Protein AF-A0AAN0JST7-F1 (afdb_monomer)

Nearest PDB structures (foldseek):
  2r55-assembly2_B  TM=8.769E-01  e=5.901E-13  Homo sapiens
  2mou-assembly1_A  TM=8.584E-01  e=7.474E-12  Homo sapiens
  1jss-assembly2_B  TM=8.606E-01  e=1.774E-11  Mus musculus
  5i9j-assembly1_A  TM=7.335E-01  e=2.247E-10  Homo sapiens
  1em2-assembly1_A  TM=7.127E-01  e=5.333E-10  Homo sapiens

Solvent-accessible surface area (backbone atoms only — not comparable to full-atom values): 26376 Å² total; per-residue (Å²): 132,82,76,78,80,71,78,92,73,57,77,64,60,56,52,52,52,53,60,62,63,77,58,85,39,63,93,77,49,31,40,84,74,53,72,60,98,48,36,35,36,33,38,26,80,41,97,92,42,96,55,49,38,29,39,32,46,37,54,38,84,78,38,29,44,67,58,51,50,45,46,67,71,37,62,83,53,24,63,76,51,52,75,76,43,81,40,78,42,80,78,40,81,57,99,74,37,33,34,36,38,39,30,36,76,50,64,93,96,48,66,29,34,30,38,42,29,36,36,32,71,52,73,40,77,92,76,57,33,36,37,37,44,45,41,54,50,88,50,88,94,64,63,90,51,92,77,44,34,68,28,45,52,77,44,35,34,37,42,34,23,50,30,93,93,38,68,50,13,20,34,32,44,38,38,46,21,61,43,61,54,83,93,68,61,82,86,53,64,48,56,78,66,67,42,47,71,55,54,49,50,52,38,52,53,49,41,36,70,73,44,53,49,52,56,50,49,53,54,50,56,70,54,67,82,68,80,85,82,90,86,91,81,87,86,89,84,87,76,96,79,71,92,75,90,83,92,78,80,96,66,64,97,70,53,73,66,56,57,51,49,47,54,50,63,65,71,53,46,60,94,73,52,32,43,77,78,49,75,58,99,43,37,40,34,31,34,22,86,42,95,84,16,100,73,11,42,31,37,36,43,38,52,40,84,76,39,40,42,71,56,58,51,45,45,65,70,37,61,72,59,27,58,70,49,44,67,84,46,84,40,73,42,78,77,46,79,58,100,66,41,29,34,36,37,36,37,44,84,52,63,92,97,47,65,29,36,33,41,38,30,35,36,38,70,53,62,52,98,85,62,37,32,38,37,42,41,38,53,49,85,51,89,95,64,64,87,50,93,77,44,39,68,30,42,44,75,41,33,33,35,41,38,31,58,31,93,90,40,72,48,13,19,32,33,40,38,38,46,23,47,30,62,58,83,90,70,57,69,68,60,54,48,38,62,72,73,37,45,66,53,52,52,51,54,30,52,52,52,44,42,50,69,67,50,60,61,62,82,75,115

Radius of gyration: 26.44 Å; Cα contacts (8 Å, |Δi|>4): 800; chains: 1; bounding box: 77×52×70 Å

Structure (mmCIF, N/CA/C/O backbone):
data_AF-A0AAN0JST7-F1
#
_entry.id   AF-A0AAN0JST7-F1
#
loop_
_atom_site.group_PDB
_atom_site.id
_atom_site.type_symbol
_atom_site.label_atom_id
_atom_site.label_alt_id
_atom_site.label_comp_id
_atom_site.label_asym_id
_atom_site.label_entity_id
_atom_site.label_seq_id
_atom_site.pdbx_PDB_ins_code
_atom_site.Cartn_x
_atom_site.Cartn_y
_atom_site.Cartn_z
_atom_site.occupancy
_atom_site.B_iso_or_equiv
_atom_site.auth_seq_id
_atom_site.auth_comp_id
_atom_site.auth_asym_id
_atom_site.auth_atom_id
_atom_site.pdbx_PDB_model_num
ATOM 1 N N . MET A 1 1 ? 9.063 -29.294 -13.689 1.00 32.88 1 MET A N 1
ATOM 2 C CA . MET A 1 1 ? 9.356 -28.803 -12.330 1.00 32.88 1 MET A CA 1
ATOM 3 C C . MET A 1 1 ? 9.876 -27.394 -12.505 1.00 32.88 1 MET A C 1
ATOM 5 O O . MET A 1 1 ? 10.870 -27.249 -13.197 1.00 32.88 1 MET A O 1
ATOM 9 N N . ALA A 1 2 ? 9.148 -26.377 -12.047 1.00 36.41 2 ALA A N 1
ATOM 10 C CA . ALA A 1 2 ? 9.644 -25.006 -12.110 1.00 36.41 2 ALA A CA 1
ATOM 11 C C . ALA A 1 2 ? 10.674 -24.848 -10.986 1.00 36.41 2 ALA A C 1
ATOM 13 O O . ALA A 1 2 ? 10.318 -25.027 -9.820 1.00 36.41 2 ALA A O 1
ATOM 14 N N . GLU A 1 3 ? 11.938 -24.614 -11.339 1.00 38.84 3 GLU A N 1
ATOM 15 C CA . GLU A 1 3 ? 12.958 -24.166 -10.390 1.00 38.84 3 GLU A CA 1
ATOM 16 C C . GLU A 1 3 ? 12.407 -22.956 -9.632 1.00 38.84 3 GLU A C 1
ATOM 18 O O . GLU A 1 3 ? 11.938 -21.989 -10.235 1.00 38.84 3 GLU A O 1
ATOM 23 N N . GLN A 1 4 ? 12.411 -23.019 -8.300 1.00 42.94 4 GLN A N 1
ATOM 24 C CA . GLN A 1 4 ? 12.268 -21.809 -7.502 1.00 42.94 4 GLN A CA 1
ATOM 25 C C . GLN A 1 4 ? 13.470 -20.934 -7.851 1.00 42.94 4 GLN A C 1
ATOM 27 O O . GLN A 1 4 ? 14.596 -21.316 -7.547 1.00 42.94 4 GLN A O 1
ATOM 32 N N . ALA A 1 5 ? 13.242 -19.808 -8.529 1.00 54.94 5 ALA A N 1
ATOM 33 C CA . ALA A 1 5 ? 14.301 -18.850 -8.804 1.00 54.94 5 ALA A CA 1
ATOM 34 C C . ALA A 1 5 ? 14.952 -18.448 -7.471 1.00 54.94 5 ALA A C 1
ATOM 36 O O . ALA A 1 5 ? 14.280 -17.896 -6.592 1.00 54.94 5 ALA A O 1
ATOM 37 N N . GLU A 1 6 ? 16.235 -18.783 -7.308 1.00 77.50 6 GLU A N 1
ATOM 38 C CA . GLU A 1 6 ? 17.039 -18.351 -6.167 1.00 77.50 6 GLU A CA 1
ATOM 39 C C . GLU A 1 6 ? 16.972 -16.824 -6.034 1.00 77.50 6 GLU A C 1
ATOM 41 O O . GLU A 1 6 ? 16.835 -16.098 -7.023 1.00 77.50 6 GLU A O 1
ATOM 46 N N . ASN A 1 7 ? 17.040 -16.325 -4.797 1.00 83.44 7 ASN A N 1
ATOM 47 C CA . ASN A 1 7 ? 17.059 -14.889 -4.540 1.00 83.44 7 ASN A CA 1
ATOM 48 C C . ASN A 1 7 ? 18.209 -14.245 -5.346 1.00 83.44 7 ASN A C 1
ATOM 50 O O . ASN A 1 7 ? 19.366 -14.615 -5.139 1.00 83.44 7 ASN A O 1
ATOM 54 N N . PRO A 1 8 ? 17.931 -13.278 -6.241 1.00 90.06 8 PRO A N 1
ATOM 55 C CA . PRO A 1 8 ? 18.941 -12.729 -7.144 1.00 90.06 8 PRO A CA 1
ATOM 56 C C . PRO A 1 8 ? 19.946 -11.808 -6.435 1.00 90.06 8 PRO A C 1
ATOM 58 O O . PRO A 1 8 ? 20.898 -11.331 -7.063 1.00 90.06 8 PRO A O 1
ATOM 61 N N . PHE A 1 9 ? 19.741 -11.530 -5.144 1.00 92.75 9 PHE A N 1
ATOM 62 C CA . PHE A 1 9 ? 20.586 -10.657 -4.341 1.00 92.75 9 PHE A CA 1
ATOM 63 C C . PHE A 1 9 ? 21.462 -11.429 -3.361 1.00 92.75 9 PHE A C 1
ATOM 65 O O . PHE A 1 9 ? 21.008 -12.346 -2.679 1.00 92.75 9 PHE A O 1
ATOM 72 N N . SER A 1 10 ? 22.695 -10.958 -3.198 1.00 91.69 10 SER A N 1
ATOM 73 C CA . SER A 1 10 ? 23.618 -11.401 -2.156 1.00 91.69 10 SER A CA 1
ATOM 74 C C . SER A 1 10 ? 24.150 -10.204 -1.355 1.00 91.69 10 SER A C 1
ATOM 76 O O . SER A 1 10 ? 24.052 -9.060 -1.808 1.00 91.69 10 SER A O 1
ATOM 78 N N . PRO A 1 11 ? 24.733 -10.422 -0.161 1.00 88.50 11 PRO A N 1
ATOM 79 C CA . PRO A 1 11 ? 25.362 -9.345 0.610 1.00 88.50 11 PRO A CA 1
ATOM 80 C C . PRO A 1 11 ? 26.427 -8.553 -0.173 1.00 88.50 11 PRO A C 1
ATOM 82 O O . PRO A 1 11 ? 26.561 -7.345 0.025 1.00 88.50 11 PRO A O 1
ATOM 85 N N . ALA A 1 12 ? 27.111 -9.200 -1.124 1.00 91.88 12 ALA A N 1
ATOM 86 C CA . ALA A 1 12 ? 28.136 -8.577 -1.961 1.00 91.88 12 ALA A CA 1
ATOM 87 C C . ALA A 1 12 ? 27.593 -7.439 -2.848 1.00 91.88 12 ALA A C 1
ATOM 89 O O . ALA A 1 12 ? 28.348 -6.553 -3.251 1.00 91.88 12 ALA A O 1
ATOM 90 N N . ASP A 1 13 ? 26.288 -7.425 -3.143 1.00 93.06 13 ASP A N 1
ATOM 91 C CA . ASP A 1 13 ? 25.676 -6.361 -3.942 1.00 93.06 13 ASP A CA 1
ATOM 92 C C . ASP A 1 13 ? 25.724 -5.007 -3.211 1.00 93.06 13 ASP A C 1
ATOM 94 O O . ASP A 1 13 ? 26.039 -3.980 -3.818 1.00 93.06 13 ASP A O 1
ATOM 98 N N . LEU A 1 14 ? 25.469 -4.999 -1.896 1.00 94.06 14 LEU A N 1
ATOM 99 C CA . LEU A 1 14 ? 25.582 -3.788 -1.078 1.00 94.06 14 LEU A CA 1
ATOM 100 C C . LEU A 1 14 ? 27.046 -3.375 -0.906 1.00 94.06 14 LEU A C 1
ATOM 102 O O . LEU A 1 14 ? 27.369 -2.193 -1.012 1.00 94.06 14 LEU A O 1
ATOM 106 N N . GLU A 1 15 ? 27.938 -4.340 -0.671 1.00 94.75 15 GLU A N 1
ATOM 107 C CA . GLU A 1 15 ? 29.378 -4.084 -0.541 1.00 94.75 15 GLU A CA 1
ATOM 108 C C . GLU A 1 15 ? 29.951 -3.423 -1.797 1.00 94.75 15 GLU A C 1
ATOM 110 O O . GLU A 1 15 ? 30.761 -2.501 -1.694 1.00 94.75 15 GLU A O 1
ATOM 115 N N . LYS A 1 16 ? 29.481 -3.826 -2.986 1.00 92.69 16 LYS A N 1
ATOM 116 C CA . LYS A 1 16 ? 29.857 -3.188 -4.250 1.00 92.69 16 LYS A CA 1
ATOM 117 C C . LYS A 1 16 ? 29.464 -1.709 -4.275 1.00 92.69 16 LYS A C 1
ATOM 119 O O . LYS A 1 16 ? 30.295 -0.881 -4.638 1.00 92.69 16 LYS A O 1
ATOM 124 N N . LEU A 1 17 ? 28.242 -1.361 -3.863 1.00 94.69 17 LEU A N 1
ATOM 125 C CA . LEU A 1 17 ? 27.809 0.042 -3.801 1.00 94.69 17 LEU A CA 1
ATOM 126 C C . LEU A 1 17 ? 28.594 0.839 -2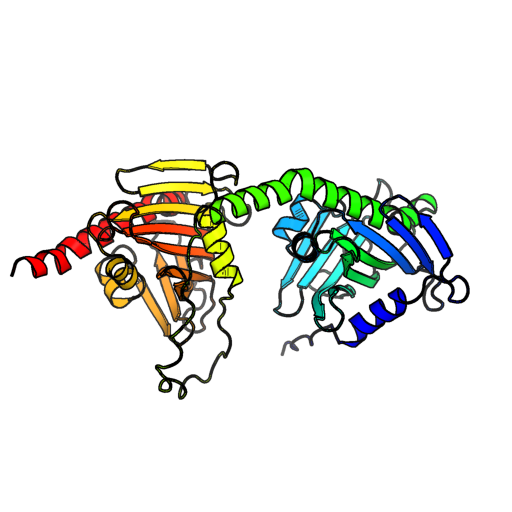.753 1.00 94.69 17 LEU A C 1
ATOM 128 O O . LEU A 1 17 ? 29.018 1.954 -3.039 1.00 94.69 17 LEU A O 1
ATOM 132 N N . LEU A 1 18 ? 28.840 0.266 -1.572 1.00 95.56 18 LEU A N 1
ATOM 133 C CA . LEU A 1 18 ? 29.620 0.913 -0.511 1.00 95.56 18 LEU A CA 1
ATOM 134 C C . LEU A 1 18 ? 31.068 1.178 -0.938 1.00 95.56 18 LEU A C 1
ATOM 136 O O . LEU A 1 18 ? 31.611 2.243 -0.654 1.00 95.56 18 LEU A O 1
ATOM 140 N N . LYS A 1 19 ? 31.680 0.238 -1.663 1.00 93.50 19 LYS A N 1
ATOM 141 C CA . 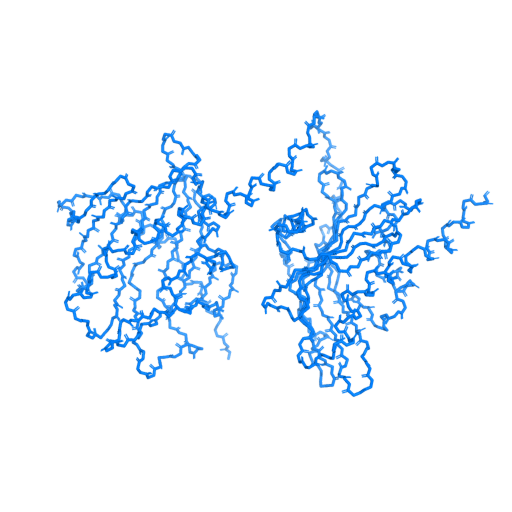LYS A 1 19 ? 33.015 0.417 -2.242 1.00 93.50 19 LYS A CA 1
ATOM 142 C C . LYS A 1 19 ? 33.036 1.542 -3.272 1.00 93.50 19 LYS A C 1
ATOM 144 O O . LYS A 1 19 ? 33.967 2.339 -3.298 1.00 93.50 19 LYS A O 1
ATOM 149 N N . GLU A 1 20 ? 32.022 1.614 -4.130 1.00 93.25 20 GLU A N 1
ATOM 150 C CA . GLU A 1 20 ? 31.923 2.706 -5.098 1.00 93.25 20 GLU A CA 1
ATOM 151 C C . GLU A 1 20 ? 31.615 4.048 -4.425 1.00 93.25 20 GLU A C 1
ATOM 153 O O . GLU A 1 20 ? 32.011 5.094 -4.931 1.00 93.25 20 GLU A O 1
ATOM 158 N N . GLU A 1 21 ? 30.942 4.049 -3.275 1.00 94.50 21 GLU A N 1
ATOM 159 C CA . GLU A 1 21 ? 30.663 5.248 -2.488 1.00 94.50 21 GLU A CA 1
ATOM 160 C C . GLU A 1 21 ? 31.918 5.862 -1.857 1.00 94.50 21 GLU A C 1
ATOM 162 O O . GLU A 1 21 ? 32.043 7.086 -1.831 1.00 94.50 21 GLU A O 1
ATOM 167 N N . SER A 1 22 ? 32.842 5.028 -1.365 1.00 90.94 22 SER A N 1
ATOM 168 C CA . SER A 1 22 ? 33.926 5.436 -0.458 1.00 90.94 22 SER A CA 1
ATOM 169 C C . SER A 1 22 ? 35.000 6.341 -1.069 1.00 90.94 22 SER A C 1
ATOM 171 O O . SER A 1 22 ? 35.893 6.782 -0.353 1.00 90.94 22 SER A O 1
ATOM 173 N N . SER A 1 23 ? 34.945 6.621 -2.371 1.00 83.94 23 SER A N 1
ATOM 174 C CA . SER A 1 23 ? 35.973 7.389 -3.072 1.00 83.94 23 SER A CA 1
ATOM 175 C C . SER A 1 23 ? 35.407 8.329 -4.115 1.00 83.94 23 SER A C 1
ATOM 177 O O . SER A 1 23 ? 34.666 7.899 -4.986 1.00 83.94 23 SER A O 1
ATOM 179 N N . ASN A 1 24 ? 35.818 9.594 -4.091 1.00 80.56 24 ASN A N 1
ATOM 180 C CA . ASN A 1 24 ? 35.472 10.595 -5.104 1.00 80.56 24 ASN A CA 1
ATOM 181 C C . ASN A 1 24 ? 36.738 11.264 -5.655 1.00 80.56 24 ASN A C 1
ATOM 183 O O . ASN A 1 24 ? 36.782 12.484 -5.792 1.00 80.56 24 ASN A O 1
ATOM 187 N N . SER A 1 25 ? 37.805 10.491 -5.874 1.00 85.50 25 SER A N 1
ATOM 188 C CA . SER A 1 25 ? 39.097 11.040 -6.295 1.00 85.50 25 SER A CA 1
ATOM 189 C C . SER A 1 25 ? 39.390 10.770 -7.770 1.00 85.50 25 SER A C 1
ATOM 191 O O . SER A 1 25 ? 39.125 9.684 -8.291 1.00 85.50 25 SER A O 1
ATOM 193 N N . GLU A 1 26 ? 40.012 11.747 -8.435 1.00 83.19 26 GLU A N 1
ATOM 194 C CA . GLU A 1 26 ? 40.524 11.563 -9.799 1.00 83.19 26 GLU A CA 1
ATOM 195 C C . GLU A 1 26 ? 41.598 10.469 -9.860 1.00 83.19 26 GLU A C 1
ATOM 197 O O . GLU A 1 26 ? 41.690 9.750 -10.851 1.00 83.19 26 GLU A O 1
ATOM 202 N N . ALA A 1 27 ? 42.360 10.288 -8.774 1.00 83.38 27 ALA A N 1
ATOM 203 C CA . ALA A 1 27 ? 43.344 9.215 -8.639 1.00 83.38 27 ALA A CA 1
ATOM 204 C C . ALA A 1 27 ? 42.714 7.813 -8.731 1.00 83.38 27 ALA A C 1
ATOM 206 O O . ALA A 1 27 ? 43.376 6.869 -9.155 1.00 83.38 27 ALA A O 1
ATOM 207 N N . GLU A 1 28 ? 41.432 7.681 -8.383 1.00 85.88 28 GLU A N 1
ATOM 208 C CA . GLU A 1 28 ? 40.656 6.443 -8.494 1.00 85.88 28 GLU A CA 1
ATOM 209 C C . GLU A 1 28 ? 39.698 6.447 -9.703 1.00 85.88 28 GLU A C 1
ATOM 211 O O . GLU A 1 28 ? 38.785 5.624 -9.795 1.00 85.88 28 GLU A O 1
ATOM 216 N N . GLY A 1 29 ? 39.916 7.363 -10.654 1.00 90.06 29 GLY A N 1
ATOM 217 C CA . GLY A 1 29 ? 39.204 7.435 -11.933 1.00 90.06 29 GLY A CA 1
ATOM 218 C C . GLY A 1 29 ? 37.864 8.173 -11.892 1.00 90.06 29 GLY A C 1
ATOM 219 O O . GLY A 1 29 ? 37.159 8.211 -12.902 1.00 90.06 29 GLY A O 1
ATOM 220 N N . TRP A 1 30 ? 37.484 8.762 -10.754 1.00 94.19 30 TRP A N 1
ATOM 221 C CA . TRP A 1 30 ? 36.273 9.574 -10.664 1.00 94.19 30 TRP A CA 1
ATOM 222 C C . TRP A 1 30 ? 36.519 10.978 -11.207 1.00 94.19 30 TRP A C 1
ATOM 224 O O . TRP A 1 30 ? 37.339 11.729 -10.693 1.00 94.19 30 TRP A O 1
ATOM 234 N N . HIS A 1 31 ? 35.739 11.362 -12.208 1.00 92.75 31 HIS A N 1
ATOM 235 C CA . HIS A 1 31 ? 35.761 12.691 -12.799 1.00 92.75 31 HIS A CA 1
ATOM 236 C C . HIS A 1 31 ? 34.526 13.481 -12.386 1.00 92.75 31 HIS A C 1
ATOM 238 O O . HIS A 1 31 ? 33.391 13.012 -12.519 1.00 92.75 31 HIS A O 1
ATOM 244 N N . PHE A 1 32 ? 34.746 14.706 -11.923 1.00 91.69 32 PHE A N 1
ATOM 245 C CA . PHE A 1 32 ? 33.678 15.629 -11.569 1.00 91.69 32 PHE A CA 1
ATOM 246 C C . PHE A 1 32 ? 32.819 15.989 -12.794 1.00 91.69 32 PHE A C 1
ATOM 248 O O . PHE A 1 32 ? 33.327 16.144 -13.908 1.00 91.69 32 PHE A O 1
ATOM 255 N N . VAL A 1 33 ? 31.504 16.122 -12.598 1.00 89.75 33 VAL A N 1
ATOM 256 C CA . VAL A 1 33 ? 30.556 16.520 -13.653 1.00 89.75 33 VAL A CA 1
ATOM 257 C C . VAL A 1 33 ? 29.908 17.861 -13.338 1.00 89.75 33 VAL A C 1
ATOM 259 O O . VAL A 1 33 ? 30.028 18.793 -14.129 1.00 89.75 33 VAL A O 1
ATOM 262 N N . LYS A 1 34 ? 29.194 17.958 -12.212 1.00 89.69 34 LYS A N 1
ATOM 263 C CA . LYS A 1 34 ? 28.550 19.198 -11.759 1.00 89.69 34 LYS A CA 1
ATOM 264 C C . LYS A 1 34 ? 28.249 19.149 -10.265 1.00 89.69 34 LYS A C 1
ATOM 266 O O . LYS A 1 34 ? 28.057 18.071 -9.706 1.00 89.69 34 LYS A O 1
ATOM 271 N N . ARG A 1 35 ? 28.125 20.326 -9.652 1.00 92.06 35 ARG A N 1
ATOM 272 C CA . ARG A 1 35 ? 27.625 20.516 -8.288 1.00 92.06 35 ARG A CA 1
ATOM 273 C C . ARG A 1 35 ? 26.580 21.630 -8.285 1.00 92.06 35 ARG A C 1
ATOM 275 O O . ARG A 1 35 ? 26.769 22.647 -8.947 1.00 92.06 35 ARG A O 1
ATOM 282 N N . THR A 1 36 ? 25.495 21.423 -7.556 1.00 90.94 36 THR A N 1
ATOM 283 C CA . THR A 1 36 ? 24.525 22.449 -7.158 1.00 90.94 36 THR A CA 1
ATOM 284 C C . THR A 1 36 ? 24.447 22.481 -5.630 1.00 90.94 36 THR A C 1
ATOM 286 O O . THR A 1 36 ? 25.202 21.782 -4.958 1.00 90.94 36 THR A O 1
ATOM 289 N N . GLU A 1 37 ? 23.542 23.283 -5.074 1.00 90.00 37 GLU A N 1
ATOM 290 C CA . GLU A 1 37 ? 23.276 23.322 -3.632 1.00 90.00 37 GLU A CA 1
ATOM 291 C C . GLU A 1 37 ? 22.948 21.935 -3.046 1.00 90.00 37 GLU A C 1
ATOM 293 O O . GLU A 1 37 ? 23.502 21.555 -2.019 1.00 90.00 37 GLU A O 1
ATOM 298 N N . PHE A 1 38 ? 22.106 21.151 -3.730 1.00 92.88 38 PHE A N 1
ATOM 299 C CA . PHE A 1 38 ? 21.598 19.875 -3.211 1.00 92.88 38 PHE A CA 1
ATOM 300 C C . PHE A 1 38 ? 22.197 18.641 -3.875 1.00 92.88 38 PHE A C 1
ATOM 302 O O . PHE A 1 38 ? 21.874 17.526 -3.474 1.00 92.88 38 PHE A O 1
ATOM 309 N N . LEU A 1 39 ? 23.032 18.796 -4.904 1.00 93.31 39 LEU A N 1
ATOM 310 C CA . LEU A 1 39 ? 23.535 17.646 -5.646 1.00 93.31 39 LEU A CA 1
ATOM 311 C C . LEU A 1 39 ? 24.984 17.801 -6.089 1.00 93.31 39 LEU A C 1
ATOM 313 O O . LEU A 1 39 ? 25.444 18.879 -6.450 1.00 93.31 39 LEU A O 1
ATOM 317 N N . GLU A 1 40 ? 25.680 16.682 -6.170 1.00 94.12 40 GLU A N 1
ATOM 318 C CA . GLU A 1 40 ? 27.015 16.584 -6.734 1.00 94.12 40 GLU A CA 1
ATOM 319 C C . GLU A 1 40 ? 27.112 15.314 -7.565 1.00 94.12 40 GLU A C 1
ATOM 321 O O . GLU A 1 40 ? 26.740 14.252 -7.081 1.00 94.12 40 GLU A O 1
ATOM 326 N N . ILE A 1 41 ? 27.593 15.411 -8.806 1.00 92.50 41 ILE A N 1
ATOM 327 C CA . ILE A 1 41 ? 27.667 14.284 -9.740 1.00 92.50 41 ILE A CA 1
ATOM 328 C C . ILE A 1 41 ? 29.110 14.042 -10.166 1.00 92.50 41 ILE A C 1
ATOM 330 O O . ILE A 1 41 ? 29.822 14.964 -10.572 1.00 92.50 41 ILE A O 1
ATOM 334 N N . TRP A 1 42 ? 29.478 12.768 -10.156 1.00 93.31 42 TRP A N 1
ATOM 335 C CA . TRP A 1 42 ? 30.738 12.215 -10.615 1.00 93.31 42 TRP A CA 1
ATOM 336 C C . TRP A 1 42 ? 30.478 11.122 -11.651 1.00 93.31 42 TRP A C 1
ATOM 338 O O . TRP A 1 42 ? 29.431 10.470 -11.651 1.00 93.31 42 TRP A O 1
ATOM 348 N N . LYS A 1 43 ? 31.451 10.903 -12.532 1.00 92.19 43 LYS A N 1
ATOM 349 C CA . LYS A 1 43 ? 31.443 9.811 -13.508 1.00 92.19 43 LYS A CA 1
ATOM 350 C C . LYS A 1 43 ? 32.768 9.064 -13.476 1.00 92.19 43 LYS A C 1
ATOM 352 O O . LYS A 1 43 ? 33.809 9.698 -13.336 1.00 92.19 43 LYS A O 1
ATOM 357 N N . LYS A 1 44 ? 32.735 7.751 -13.661 1.00 92.12 44 LYS A N 1
ATOM 358 C CA . LYS A 1 44 ? 33.924 6.902 -13.765 1.00 92.12 44 LYS A CA 1
ATOM 359 C C . LYS A 1 44 ? 33.858 6.078 -15.044 1.00 92.12 44 LYS A C 1
ATOM 361 O O . LYS A 1 44 ? 32.795 5.562 -15.394 1.00 92.12 44 LYS A O 1
ATOM 366 N N . ASP A 1 45 ? 34.977 5.991 -15.752 1.00 89.88 45 ASP A N 1
ATOM 367 C CA . ASP A 1 45 ? 35.131 5.047 -16.857 1.00 89.88 45 ASP A CA 1
ATOM 368 C C . ASP A 1 45 ? 35.234 3.618 -16.313 1.00 89.88 45 ASP A C 1
ATOM 370 O O . ASP A 1 45 ? 35.911 3.368 -15.317 1.00 89.88 45 ASP A O 1
ATOM 374 N N . ASP A 1 46 ? 34.546 2.681 -16.958 1.00 85.75 46 ASP A N 1
ATOM 375 C CA . ASP A 1 46 ? 34.570 1.271 -16.582 1.00 85.75 46 ASP A CA 1
ATOM 376 C C . ASP A 1 46 ? 35.319 0.477 -17.663 1.00 85.75 46 ASP A C 1
ATOM 378 O O . ASP A 1 46 ? 34.867 0.423 -18.805 1.00 85.75 46 ASP A O 1
ATOM 382 N N . PRO A 1 47 ? 36.464 -0.157 -17.357 1.00 85.00 47 PRO A N 1
ATOM 383 C CA . PRO A 1 47 ? 37.194 -0.952 -18.343 1.00 85.00 47 PRO A CA 1
ATOM 384 C C . PRO A 1 47 ? 36.376 -2.107 -18.944 1.00 85.00 47 PRO A C 1
ATOM 386 O O . PRO A 1 47 ? 36.692 -2.571 -20.037 1.00 85.00 47 PRO A O 1
ATOM 389 N N . GLY A 1 48 ? 35.345 -2.588 -18.238 1.00 85.25 48 GLY A N 1
ATOM 390 C CA . GLY A 1 48 ? 34.490 -3.689 -18.675 1.00 85.25 48 GLY A CA 1
ATOM 391 C C . GLY A 1 48 ? 33.347 -3.282 -19.607 1.00 85.25 48 GLY A C 1
ATOM 392 O O . GLY A 1 48 ? 32.700 -4.159 -20.178 1.00 85.25 48 GLY A O 1
ATOM 393 N N . THR A 1 49 ? 33.063 -1.985 -19.770 1.00 85.44 49 THR A N 1
ATOM 394 C CA . THR A 1 49 ? 31.938 -1.508 -20.589 1.00 85.44 49 THR A CA 1
ATOM 395 C C . THR A 1 49 ? 32.134 -0.061 -21.057 1.00 85.44 49 THR A C 1
ATOM 397 O O . THR A 1 49 ? 32.597 0.779 -20.293 1.00 85.44 49 THR A O 1
ATOM 400 N N . PRO A 1 50 ? 31.716 0.309 -22.285 1.00 84.31 50 PRO A N 1
ATOM 401 C CA . PRO A 1 50 ? 31.741 1.710 -22.717 1.00 84.31 50 PRO A CA 1
ATOM 402 C C . PRO A 1 50 ? 30.780 2.612 -21.916 1.00 84.31 50 PRO A C 1
ATOM 404 O O . PRO A 1 50 ? 30.788 3.834 -22.088 1.00 84.31 50 PRO A O 1
ATOM 407 N N . ILE A 1 51 ? 29.926 2.029 -21.069 1.00 86.50 51 ILE A N 1
ATOM 408 C CA . ILE A 1 51 ? 28.952 2.744 -20.252 1.00 86.50 51 ILE A CA 1
ATOM 409 C C . ILE A 1 51 ? 29.609 3.237 -18.965 1.00 86.50 51 ILE A C 1
ATOM 411 O O . ILE A 1 51 ? 29.968 2.459 -18.080 1.00 86.50 51 ILE A O 1
ATOM 415 N N . LYS A 1 52 ? 29.714 4.560 -18.839 1.00 89.25 52 LYS A N 1
ATOM 416 C CA . LYS A 1 52 ? 30.257 5.213 -17.645 1.00 89.25 52 LYS A CA 1
ATOM 417 C C . LYS A 1 52 ? 29.375 4.939 -16.426 1.00 89.25 52 LYS A C 1
ATOM 419 O O . LYS A 1 52 ? 28.150 5.026 -16.510 1.00 89.25 52 LYS A O 1
ATOM 424 N N . LEU A 1 53 ? 30.006 4.677 -15.286 1.00 91.25 53 LEU A N 1
ATOM 425 C CA . LEU A 1 53 ? 29.326 4.629 -13.998 1.00 91.25 53 LEU A CA 1
ATOM 426 C C . LEU A 1 53 ? 29.100 6.058 -13.504 1.00 91.25 53 LEU A C 1
ATOM 428 O O . LEU A 1 53 ? 30.053 6.813 -13.307 1.00 91.25 53 LEU A O 1
ATOM 432 N N . MET A 1 54 ? 27.841 6.412 -13.278 1.00 91.31 54 MET A N 1
ATOM 433 C CA . MET A 1 54 ? 27.457 7.663 -12.641 1.00 91.31 54 MET A CA 1
ATOM 434 C C . MET A 1 54 ? 27.275 7.449 -11.146 1.00 91.31 54 MET A C 1
ATOM 436 O O . MET A 1 54 ? 26.654 6.474 -10.715 1.00 91.31 54 MET A O 1
ATOM 440 N N . LYS A 1 55 ? 27.773 8.402 -10.365 1.00 93.25 55 LYS A N 1
ATOM 441 C CA . LYS A 1 55 ? 27.512 8.505 -8.935 1.00 93.25 55 LYS A CA 1
ATOM 442 C C . LYS A 1 55 ? 27.111 9.924 -8.608 1.00 93.25 55 LYS A C 1
ATOM 444 O O . LYS A 1 55 ? 27.755 10.869 -9.058 1.00 93.25 55 LYS A O 1
ATOM 449 N N . SER A 1 56 ? 26.090 10.077 -7.786 1.00 94.00 56 SER A N 1
ATOM 450 C CA . SER A 1 56 ? 25.697 11.384 -7.291 1.00 94.00 56 SER A CA 1
ATOM 451 C C . SER A 1 56 ? 25.392 11.371 -5.809 1.00 94.00 56 SER A C 1
ATOM 453 O O . SER A 1 56 ? 24.711 10.467 -5.335 1.00 94.00 56 SER A O 1
ATOM 455 N N . PHE A 1 57 ? 25.832 12.412 -5.114 1.00 95.44 57 PHE A N 1
ATOM 456 C CA . PHE A 1 57 ? 25.416 12.713 -3.752 1.00 95.44 57 PHE A CA 1
ATOM 457 C C . PHE A 1 57 ? 24.285 13.724 -3.826 1.00 95.44 57 PHE A C 1
ATOM 459 O O . PHE A 1 57 ? 24.477 14.813 -4.357 1.00 95.44 57 PHE A O 1
ATOM 466 N N . VAL A 1 58 ? 23.113 13.353 -3.331 1.00 96.38 58 VAL A N 1
ATOM 467 C CA . VAL A 1 58 ? 21.893 14.157 -3.373 1.00 96.38 58 VAL A CA 1
ATOM 468 C C . VAL A 1 58 ? 21.425 14.393 -1.945 1.00 96.38 58 VAL A C 1
ATOM 470 O O . VAL A 1 58 ? 21.406 13.467 -1.138 1.00 96.38 58 VAL A O 1
ATOM 473 N N . GLN A 1 59 ? 21.069 15.624 -1.617 1.00 96.94 59 GLN A N 1
ATOM 474 C CA . GLN A 1 59 ? 20.606 16.024 -0.294 1.00 96.94 59 GLN A CA 1
ATOM 475 C C . GLN A 1 59 ? 19.122 16.366 -0.357 1.00 96.94 59 GLN A C 1
ATOM 477 O O . GLN A 1 59 ? 18.684 17.047 -1.275 1.00 96.94 59 GLN A O 1
ATOM 482 N N . PHE A 1 60 ? 18.364 15.919 0.638 1.00 97.19 60 PHE A N 1
ATOM 483 C CA . PHE A 1 60 ? 16.938 16.183 0.794 1.00 97.19 60 PHE A CA 1
ATOM 484 C C . PHE A 1 60 ? 16.671 16.798 2.173 1.00 97.19 60 PHE A C 1
ATOM 486 O O . PHE A 1 60 ? 16.346 16.071 3.122 1.00 97.19 60 PHE A O 1
ATOM 493 N N . PRO A 1 61 ? 16.820 18.128 2.316 1.00 95.94 61 PRO A N 1
ATOM 494 C CA . PRO A 1 61 ? 16.523 18.808 3.568 1.00 95.94 61 PRO A CA 1
ATOM 495 C C . PRO A 1 61 ? 15.052 18.638 3.980 1.00 95.94 61 PRO A C 1
ATOM 497 O O . PRO A 1 61 ? 14.141 18.887 3.190 1.00 95.94 61 PRO A O 1
ATOM 500 N N . GLY A 1 62 ? 14.813 18.229 5.225 1.00 93.62 62 GLY A N 1
ATOM 501 C CA . GLY A 1 62 ? 13.484 18.046 5.816 1.00 93.62 62 GLY A CA 1
ATOM 502 C C . GLY A 1 62 ? 12.739 16.770 5.407 1.00 93.62 62 GLY A C 1
ATOM 503 O O . GLY A 1 62 ? 11.578 16.611 5.798 1.00 93.62 62 GLY A O 1
ATOM 504 N N . ILE A 1 63 ? 13.373 15.876 4.641 1.00 96.56 63 ILE A N 1
ATOM 505 C CA . ILE A 1 63 ? 12.849 14.546 4.294 1.00 96.56 63 ILE A CA 1
ATOM 506 C C . ILE A 1 63 ? 13.665 13.500 5.049 1.00 96.56 63 ILE A C 1
ATOM 508 O O . ILE A 1 63 ? 14.880 13.430 4.857 1.00 96.56 63 ILE A O 1
ATOM 512 N N . SER A 1 64 ? 13.026 12.674 5.884 1.00 95.06 64 SER A N 1
ATOM 513 C CA . SER A 1 64 ? 13.742 11.644 6.649 1.00 95.06 64 SER A CA 1
ATOM 514 C C . SER A 1 64 ? 14.108 10.430 5.780 1.00 95.06 64 SER A C 1
ATOM 516 O O . SER A 1 64 ? 13.438 10.182 4.772 1.00 95.06 64 SER A O 1
ATOM 518 N N . PRO A 1 65 ? 15.117 9.625 6.175 1.00 95.31 65 PRO A N 1
ATOM 519 C CA . PRO A 1 65 ? 15.496 8.427 5.422 1.00 95.31 65 PRO A CA 1
ATOM 520 C C . PRO A 1 65 ? 14.329 7.457 5.205 1.00 95.31 65 PRO A C 1
ATOM 522 O O . PRO A 1 65 ? 14.169 6.922 4.110 1.00 95.31 65 PRO A O 1
ATOM 525 N N . ASP A 1 66 ? 13.483 7.289 6.226 1.00 87.69 66 ASP A N 1
ATOM 526 C CA . ASP A 1 66 ? 12.291 6.436 6.161 1.00 87.69 66 ASP A CA 1
ATOM 527 C C . ASP A 1 66 ? 11.265 6.957 5.149 1.00 87.69 66 ASP A C 1
ATOM 529 O O . ASP A 1 66 ? 10.756 6.183 4.342 1.00 87.69 66 ASP A O 1
ATOM 533 N N . ASP A 1 67 ? 10.996 8.268 5.145 1.00 90.00 67 ASP A N 1
ATOM 534 C CA . ASP A 1 67 ? 10.064 8.870 4.188 1.00 90.00 67 ASP A CA 1
ATOM 535 C C . ASP A 1 67 ? 10.574 8.733 2.758 1.00 90.00 67 ASP A C 1
ATOM 537 O O . ASP A 1 67 ? 9.808 8.426 1.844 1.00 90.00 67 ASP A O 1
ATOM 541 N N . LEU A 1 68 ? 11.877 8.931 2.556 1.00 95.31 68 LEU A N 1
ATOM 542 C CA . LEU A 1 68 ? 12.468 8.807 1.236 1.00 95.31 68 LEU A CA 1
ATOM 543 C C . LEU A 1 68 ? 12.394 7.370 0.712 1.00 95.31 68 LEU A C 1
ATOM 545 O O . LEU A 1 68 ? 12.005 7.157 -0.435 1.00 95.31 68 LEU A O 1
ATOM 549 N N . ILE A 1 69 ? 12.743 6.382 1.541 1.00 93.50 69 ILE A N 1
ATOM 550 C CA . ILE A 1 69 ? 12.663 4.965 1.166 1.00 93.50 69 ILE A CA 1
ATOM 551 C C . ILE A 1 69 ? 11.218 4.555 0.875 1.00 93.50 69 ILE A C 1
ATOM 553 O O . ILE A 1 69 ? 10.982 3.844 -0.105 1.00 93.50 69 ILE A O 1
ATOM 557 N N . GLU A 1 70 ? 10.256 5.031 1.666 1.00 86.94 70 GLU A N 1
ATOM 558 C CA . GLU A 1 70 ? 8.836 4.765 1.437 1.00 86.94 70 GLU A CA 1
ATOM 559 C C . GLU A 1 70 ? 8.376 5.342 0.090 1.00 86.94 70 GLU A C 1
ATOM 561 O O . GLU A 1 70 ? 7.844 4.605 -0.741 1.00 86.94 70 GLU A O 1
ATOM 566 N N . MET A 1 71 ? 8.688 6.610 -0.204 1.00 89.88 71 MET A N 1
ATOM 567 C CA . MET A 1 71 ? 8.368 7.234 -1.497 1.00 89.88 71 MET A CA 1
ATOM 568 C C . MET A 1 71 ? 9.046 6.549 -2.697 1.00 89.88 71 MET A C 1
ATOM 570 O O . MET A 1 71 ? 8.514 6.596 -3.809 1.00 89.88 71 MET A O 1
ATOM 574 N N . VAL A 1 72 ? 10.217 5.935 -2.502 1.00 90.25 72 VAL A N 1
ATOM 575 C CA . VAL A 1 72 ? 10.984 5.257 -3.559 1.00 90.25 72 VAL A CA 1
ATOM 576 C C . VAL A 1 72 ? 10.492 3.833 -3.824 1.00 90.25 72 VAL A C 1
ATOM 578 O O . VAL A 1 72 ? 10.432 3.444 -4.992 1.00 90.25 72 VAL A O 1
ATOM 581 N N . PHE A 1 73 ? 10.182 3.061 -2.775 1.00 86.31 73 PHE A N 1
ATOM 582 C CA . PHE A 1 73 ? 9.963 1.607 -2.850 1.00 86.31 73 PHE A CA 1
ATOM 583 C C . PHE A 1 73 ? 8.487 1.181 -2.737 1.00 86.31 73 PHE A C 1
ATOM 585 O O . PHE A 1 73 ? 8.131 0.057 -3.121 1.00 86.31 73 PHE A O 1
ATOM 592 N N . ASN A 1 74 ? 7.609 2.051 -2.229 1.00 79.69 74 ASN A N 1
ATOM 593 C CA . ASN A 1 74 ? 6.165 1.858 -2.301 1.00 79.69 74 ASN A CA 1
ATOM 594 C C . ASN A 1 74 ? 5.663 2.346 -3.664 1.00 79.69 74 ASN A C 1
ATOM 596 O O . ASN A 1 74 ? 5.649 3.542 -3.946 1.00 79.69 74 ASN A O 1
ATOM 600 N N . PHE A 1 75 ? 5.262 1.415 -4.526 1.00 79.62 75 PHE A N 1
ATOM 601 C CA . PHE A 1 75 ? 4.915 1.727 -5.911 1.00 79.62 75 PHE A CA 1
ATOM 602 C C . PHE A 1 75 ? 3.591 2.476 -6.063 1.00 79.62 75 PHE A C 1
ATOM 604 O O . PHE A 1 75 ? 3.446 3.222 -7.031 1.00 79.62 75 PHE A O 1
ATOM 611 N N . GLU A 1 76 ? 2.682 2.362 -5.093 1.00 74.00 76 GLU A N 1
ATOM 612 C CA . GLU A 1 76 ? 1.462 3.175 -5.050 1.00 74.00 76 GLU A CA 1
ATOM 613 C C . GLU A 1 76 ? 1.806 4.654 -4.844 1.00 74.00 76 GLU A C 1
ATOM 615 O O . GLU A 1 76 ? 1.225 5.539 -5.469 1.00 74.00 76 GLU A O 1
ATOM 620 N N . ILE A 1 77 ? 2.831 4.932 -4.034 1.00 78.06 77 ILE A N 1
ATOM 621 C CA . ILE A 1 77 ? 3.342 6.289 -3.823 1.00 78.06 77 ILE A CA 1
ATOM 622 C C . ILE A 1 77 ? 4.221 6.718 -5.002 1.00 78.06 77 ILE A C 1
ATOM 624 O O . ILE A 1 77 ? 4.049 7.811 -5.540 1.00 78.06 77 ILE A O 1
ATOM 628 N N . ARG A 1 78 ? 5.130 5.847 -5.455 1.00 84.69 78 ARG A N 1
ATOM 629 C CA . ARG A 1 78 ? 6.096 6.128 -6.525 1.00 84.69 78 ARG A CA 1
ATOM 630 C C . ARG A 1 78 ? 5.428 6.609 -7.809 1.00 84.69 78 ARG A C 1
ATOM 632 O O . ARG A 1 78 ? 5.886 7.581 -8.400 1.00 84.69 78 ARG A O 1
ATOM 639 N N . ARG A 1 79 ? 4.323 5.977 -8.220 1.00 82.56 79 ARG A N 1
ATOM 640 C CA . ARG A 1 79 ? 3.559 6.346 -9.431 1.00 82.56 79 ARG A CA 1
ATOM 641 C C . ARG A 1 79 ? 2.976 7.764 -9.376 1.00 82.56 79 ARG A C 1
ATOM 643 O O . ARG A 1 79 ? 2.779 8.397 -10.421 1.00 82.56 79 ARG A O 1
ATOM 650 N N . ARG A 1 80 ? 2.698 8.286 -8.175 1.00 83.56 80 ARG A N 1
ATOM 651 C CA . ARG A 1 80 ? 2.139 9.636 -7.993 1.00 83.56 80 ARG A CA 1
ATOM 652 C C . ARG A 1 80 ? 3.136 10.702 -8.437 1.00 83.56 80 ARG A C 1
ATOM 654 O O . ARG A 1 80 ? 2.732 11.636 -9.129 1.00 83.56 80 ARG A O 1
ATOM 661 N N . TRP A 1 81 ? 4.425 10.507 -8.152 1.00 88.69 81 TRP A N 1
ATOM 662 C CA . TRP A 1 81 ? 5.459 11.514 -8.396 1.00 88.69 81 TRP A CA 1
ATOM 663 C C . TRP A 1 81 ? 6.434 11.184 -9.532 1.00 88.69 81 TRP A C 1
ATOM 665 O O . TRP A 1 81 ? 6.906 12.102 -10.199 1.00 88.69 81 TRP A O 1
ATOM 675 N N . ASP A 1 82 ? 6.726 9.910 -9.802 1.00 85.62 82 ASP A N 1
ATOM 676 C CA . ASP A 1 82 ? 7.703 9.541 -10.825 1.00 85.62 82 ASP A CA 1
ATOM 677 C C . ASP A 1 82 ? 7.082 9.558 -12.221 1.00 85.62 82 ASP A C 1
ATOM 679 O O . ASP A 1 82 ? 6.371 8.639 -12.629 1.00 85.62 82 ASP A O 1
ATOM 683 N N . LYS A 1 83 ? 7.352 10.638 -12.955 1.00 83.69 83 LYS A N 1
ATOM 684 C CA . LYS A 1 83 ? 6.888 10.834 -14.334 1.00 83.69 83 LYS A CA 1
ATOM 685 C C . LYS A 1 83 ? 7.940 10.472 -15.381 1.00 83.69 83 LYS A C 1
ATOM 687 O O . LYS A 1 83 ? 7.669 10.623 -16.570 1.00 83.69 83 LYS A O 1
ATOM 692 N N . ASN A 1 84 ? 9.111 9.978 -14.968 1.00 79.31 84 ASN A N 1
ATOM 693 C CA . ASN A 1 84 ? 10.168 9.577 -15.900 1.00 79.31 84 ASN A CA 1
ATOM 694 C C . ASN A 1 84 ? 9.817 8.281 -16.638 1.00 79.31 84 ASN A C 1
ATOM 696 O O . ASN A 1 84 ? 10.306 8.040 -17.740 1.00 79.31 84 ASN A O 1
ATOM 700 N N . PHE A 1 85 ? 8.947 7.458 -16.054 1.00 82.81 85 PHE A N 1
ATOM 701 C CA . PHE A 1 85 ? 8.512 6.200 -16.641 1.00 82.81 85 PHE A CA 1
ATOM 702 C C . PHE A 1 85 ? 7.050 6.282 -17.067 1.00 82.81 85 PHE A C 1
ATOM 704 O O . PHE A 1 85 ? 6.158 6.587 -16.280 1.00 82.81 85 PHE A O 1
ATOM 711 N N . SER A 1 86 ? 6.806 5.968 -18.335 1.00 83.69 86 SER A N 1
ATOM 712 C CA . SER A 1 86 ? 5.458 5.875 -18.905 1.00 83.69 86 SER A CA 1
ATOM 713 C C . SER A 1 86 ? 4.721 4.612 -18.462 1.00 83.69 86 SER A C 1
ATOM 715 O O . SER A 1 86 ? 3.495 4.563 -18.473 1.00 83.69 86 SER A O 1
ATOM 717 N N . THR A 1 87 ? 5.463 3.575 -18.077 1.00 85.06 87 THR A N 1
ATOM 718 C CA . THR A 1 87 ? 4.927 2.351 -17.489 1.00 85.06 87 THR A CA 1
ATOM 719 C C . THR A 1 87 ? 5.860 1.901 -16.386 1.00 85.06 87 THR A C 1
ATOM 721 O O . THR A 1 87 ? 7.078 1.875 -16.556 1.00 85.06 87 THR A O 1
ATOM 724 N N . ILE A 1 88 ? 5.256 1.541 -15.264 1.00 86.88 88 ILE A N 1
ATOM 725 C CA . ILE A 1 88 ? 5.899 0.857 -14.156 1.00 86.88 88 ILE A CA 1
ATOM 726 C C . ILE A 1 88 ? 4.996 -0.333 -13.853 1.00 86.88 88 ILE A C 1
ATOM 728 O O . ILE A 1 88 ? 3.799 -0.154 -13.638 1.00 86.88 88 ILE A O 1
ATOM 732 N N . GLU A 1 89 ? 5.506 -1.550 -13.870 1.00 88.50 89 GLU A N 1
ATOM 733 C CA . GLU A 1 89 ? 4.700 -2.748 -13.647 1.00 88.50 89 GLU A CA 1
ATOM 734 C C . GLU A 1 89 ? 5.452 -3.705 -12.734 1.00 88.50 89 GLU A C 1
ATOM 736 O O . GLU A 1 89 ? 6.577 -4.100 -13.025 1.00 88.50 89 GLU A O 1
ATOM 741 N N . ILE A 1 90 ? 4.825 -4.081 -11.621 1.00 90.62 90 ILE A N 1
ATOM 742 C CA . ILE A 1 90 ? 5.361 -5.114 -10.740 1.00 90.62 90 ILE A CA 1
ATOM 743 C C . ILE A 1 90 ? 4.997 -6.457 -11.370 1.00 90.62 90 ILE A C 1
ATOM 745 O O . ILE A 1 90 ? 3.838 -6.863 -11.358 1.00 90.62 90 ILE A O 1
ATOM 749 N N . VAL A 1 91 ? 5.991 -7.122 -11.948 1.00 91.44 91 VAL A N 1
ATOM 750 C CA . VAL A 1 91 ? 5.845 -8.435 -12.592 1.00 91.44 91 VAL A CA 1
ATOM 751 C C . VAL A 1 91 ? 5.766 -9.536 -11.536 1.00 91.44 91 VAL A C 1
ATOM 753 O O . VAL A 1 91 ? 5.042 -10.519 -11.696 1.00 91.44 91 VAL A O 1
ATOM 756 N N . GLU A 1 92 ? 6.504 -9.368 -10.439 1.00 90.56 92 GLU A N 1
ATOM 757 C CA . GLU A 1 92 ? 6.499 -10.278 -9.299 1.00 90.56 92 GLU A CA 1
ATOM 758 C C . GLU A 1 92 ? 6.872 -9.541 -8.015 1.00 90.56 92 GLU A C 1
ATOM 760 O O . GLU A 1 92 ? 7.754 -8.685 -8.007 1.00 90.56 92 GLU A O 1
ATOM 765 N N . GLU A 1 93 ? 6.227 -9.909 -6.913 1.00 87.81 93 GLU A N 1
ATOM 766 C CA . GLU A 1 93 ? 6.564 -9.427 -5.578 1.00 87.81 93 GLU A CA 1
ATOM 767 C C . GLU A 1 93 ? 6.788 -10.628 -4.657 1.00 87.81 93 GLU A C 1
ATOM 769 O O . GLU A 1 93 ? 5.917 -11.486 -4.490 1.00 87.81 93 GLU A O 1
ATOM 774 N N . LYS A 1 94 ? 7.994 -10.707 -4.098 1.00 84.69 94 LYS A N 1
ATOM 775 C CA . LYS A 1 94 ? 8.402 -11.662 -3.067 1.00 84.69 94 LYS A CA 1
ATOM 776 C C . LYS A 1 94 ? 8.705 -10.904 -1.779 1.00 84.69 94 LYS A C 1
ATOM 778 O O . LYS A 1 94 ? 8.832 -9.684 -1.781 1.00 84.69 94 LYS A O 1
ATOM 783 N N . ALA A 1 95 ? 8.886 -11.644 -0.687 1.00 78.12 95 ALA A N 1
ATOM 784 C CA . ALA A 1 95 ? 9.306 -11.066 0.590 1.00 78.12 95 ALA A CA 1
ATOM 785 C C . ALA A 1 95 ? 10.628 -10.279 0.473 1.00 78.12 95 ALA A C 1
ATOM 787 O O . ALA A 1 95 ? 10.754 -9.202 1.047 1.00 78.12 95 ALA A O 1
ATOM 788 N N . ASP A 1 96 ? 11.580 -10.791 -0.315 1.00 83.62 96 ASP A N 1
ATOM 789 C CA . ASP A 1 96 ? 12.941 -10.244 -0.367 1.00 83.62 96 ASP A CA 1
ATOM 790 C C . ASP A 1 96 ? 13.203 -9.289 -1.537 1.00 83.62 96 ASP A C 1
ATOM 792 O O . ASP A 1 96 ? 14.177 -8.533 -1.506 1.00 83.62 96 ASP A O 1
ATOM 796 N N . TYR A 1 97 ? 12.395 -9.355 -2.598 1.00 92.44 97 TYR A N 1
ATOM 797 C CA . TYR A 1 97 ? 12.600 -8.562 -3.806 1.00 92.44 97 TYR A CA 1
ATOM 798 C C . TYR A 1 97 ? 11.314 -8.355 -4.610 1.00 92.44 97 TYR A C 1
ATOM 800 O O . TYR A 1 97 ? 10.344 -9.103 -4.489 1.00 92.44 97 TYR A O 1
ATOM 808 N N . LYS A 1 98 ? 11.345 -7.359 -5.495 1.00 94.12 98 LYS A N 1
ATOM 809 C CA . LYS A 1 98 ? 10.355 -7.123 -6.551 1.00 94.12 98 LYS A CA 1
ATOM 810 C C . LYS A 1 98 ? 11.009 -7.318 -7.911 1.00 94.12 98 LYS A C 1
ATOM 812 O O . LYS A 1 98 ? 12.124 -6.849 -8.109 1.00 94.12 98 LYS A O 1
ATOM 817 N N . LEU A 1 99 ? 10.335 -7.977 -8.844 1.00 96.12 99 LEU A N 1
ATOM 818 C CA . LEU A 1 99 ? 10.672 -7.927 -10.263 1.00 96.12 99 LEU A CA 1
ATOM 819 C C . LEU A 1 99 ? 9.799 -6.854 -10.906 1.00 96.12 99 LEU A C 1
ATOM 821 O O . LEU A 1 99 ? 8.570 -6.927 -10.838 1.00 96.12 99 LEU A O 1
ATOM 825 N N . VAL A 1 100 ? 10.425 -5.854 -11.512 1.00 95.75 100 VAL A N 1
ATOM 826 C CA . VAL A 1 100 ? 9.738 -4.668 -12.020 1.00 95.75 100 VAL A CA 1
ATOM 827 C C . VAL A 1 100 ? 10.102 -4.427 -13.477 1.00 95.75 100 VAL A C 1
ATOM 829 O O . VAL A 1 100 ? 11.267 -4.499 -13.866 1.00 95.75 100 VAL A O 1
ATOM 832 N N . TYR A 1 101 ? 9.078 -4.134 -14.270 1.00 95.31 101 TYR A N 1
ATOM 833 C CA . TYR A 1 101 ? 9.166 -3.730 -15.660 1.00 95.31 101 TYR A CA 1
ATOM 834 C C . TYR A 1 101 ? 8.938 -2.223 -15.792 1.00 95.31 101 TYR A C 1
ATOM 836 O O . TYR A 1 101 ? 7.956 -1.687 -15.273 1.00 95.31 101 TYR A O 1
ATOM 844 N N . TRP A 1 102 ? 9.838 -1.548 -16.498 1.00 92.69 102 TRP A N 1
ATOM 845 C CA . TRP A 1 102 ? 9.845 -0.100 -16.687 1.00 92.69 102 TRP A CA 1
ATOM 846 C C . TRP A 1 102 ? 9.814 0.229 -18.170 1.00 92.69 102 TRP A C 1
ATOM 848 O O . TRP A 1 102 ? 10.525 -0.407 -18.943 1.00 92.69 102 TRP A O 1
ATOM 858 N N . VAL A 1 103 ? 9.071 1.267 -18.558 1.00 90.88 103 VAL A N 1
ATOM 859 C CA . VAL A 1 103 ? 9.112 1.812 -19.924 1.00 90.88 103 VAL A CA 1
ATOM 860 C C . VAL A 1 103 ? 9.429 3.298 -19.881 1.00 90.88 103 VAL A C 1
ATOM 862 O O . VAL A 1 103 ? 8.636 4.113 -19.397 1.00 90.88 103 VAL A O 1
ATOM 865 N N . TYR A 1 104 ? 10.583 3.647 -20.435 1.00 87.56 104 TYR A N 1
ATOM 866 C CA . TYR A 1 104 ? 11.057 5.005 -20.627 1.00 87.56 104 TYR A CA 1
ATOM 867 C C . TYR A 1 104 ? 10.733 5.478 -22.045 1.00 87.56 104 TYR A C 1
ATOM 869 O O . TYR A 1 104 ? 11.209 4.915 -23.037 1.00 87.56 104 TYR A O 1
ATOM 877 N N . LYS A 1 105 ? 9.927 6.536 -22.136 1.00 86.12 105 LYS A N 1
ATOM 878 C CA . LYS A 1 105 ? 9.486 7.078 -23.419 1.00 86.12 105 LYS A CA 1
ATOM 879 C C . LYS A 1 105 ? 10.530 8.036 -23.978 1.00 86.12 105 LYS A C 1
ATOM 881 O O . LYS A 1 105 ? 10.869 9.031 -23.342 1.00 86.12 105 LYS A O 1
ATOM 886 N N . MET A 1 106 ? 11.025 7.742 -25.172 1.00 85.69 106 MET A N 1
ATOM 887 C CA . MET A 1 106 ? 12.049 8.535 -25.837 1.00 85.69 106 MET A CA 1
ATOM 888 C C . MET A 1 106 ? 11.427 9.636 -26.709 1.00 85.69 106 MET A C 1
ATOM 890 O O . MET A 1 106 ? 10.268 9.540 -27.126 1.00 85.69 106 MET A O 1
ATOM 894 N N . PRO A 1 107 ? 12.180 10.713 -27.004 1.00 85.00 107 PRO A N 1
ATOM 895 C CA . PRO A 1 107 ? 11.749 11.720 -27.966 1.00 85.00 107 PRO A CA 1
ATOM 896 C C . PRO A 1 107 ? 11.422 11.115 -29.339 1.00 85.00 107 PRO A C 1
ATOM 898 O O . PRO A 1 107 ? 12.000 10.106 -29.748 1.00 85.00 107 PRO A O 1
ATOM 901 N N . ILE A 1 108 ? 10.523 11.775 -30.076 1.00 81.94 108 ILE A N 1
ATOM 902 C CA . ILE A 1 108 ? 10.075 11.338 -31.406 1.00 81.94 108 ILE A CA 1
ATOM 903 C C . ILE A 1 108 ? 11.281 11.060 -32.317 1.00 81.94 108 ILE A C 1
ATOM 905 O O . ILE A 1 108 ? 12.188 11.881 -32.435 1.00 81.94 108 ILE A O 1
ATOM 909 N N . GLY A 1 109 ? 11.259 9.906 -32.990 1.00 84.25 109 GLY A N 1
ATOM 910 C CA . GLY A 1 109 ? 12.327 9.465 -33.893 1.00 84.25 109 GLY A CA 1
ATOM 911 C C . GLY A 1 109 ? 13.400 8.599 -33.228 1.00 84.25 109 GLY A C 1
ATOM 912 O O . GLY A 1 109 ? 14.301 8.126 -33.917 1.00 84.25 109 GLY A O 1
ATOM 913 N N . VAL A 1 110 ? 13.293 8.348 -31.922 1.00 87.69 110 VAL A N 1
ATOM 914 C CA . VAL A 1 110 ? 14.159 7.429 -31.179 1.00 87.69 110 VAL A CA 1
ATOM 915 C C . VAL A 1 110 ? 13.291 6.354 -30.528 1.00 87.69 110 VAL A C 1
ATOM 917 O O . VAL A 1 110 ? 12.276 6.672 -29.922 1.00 87.69 110 VAL A O 1
ATOM 920 N N . SER A 1 111 ? 13.675 5.083 -30.664 1.00 90.00 111 SER A N 1
ATOM 921 C CA . SER A 1 111 ? 12.940 3.969 -30.051 1.00 90.00 111 SER A CA 1
ATOM 922 C C . SER A 1 111 ? 12.881 4.102 -28.531 1.00 90.00 111 SER A C 1
ATOM 924 O O . SER A 1 111 ? 13.891 4.435 -27.909 1.00 90.00 111 SER A O 1
ATOM 926 N N . ASP A 1 112 ? 11.733 3.797 -27.933 1.00 91.50 112 ASP A N 1
ATOM 927 C CA . ASP A 1 112 ? 11.569 3.761 -26.477 1.00 91.50 112 ASP A CA 1
ATOM 928 C C . ASP A 1 112 ? 12.505 2.730 -25.837 1.00 91.50 112 ASP A C 1
ATOM 930 O O . ASP A 1 112 ? 12.984 1.807 -26.507 1.00 91.50 112 ASP A O 1
ATOM 934 N N . ARG A 1 113 ? 12.788 2.901 -24.542 1.00 90.88 113 ARG A N 1
ATOM 935 C CA . ARG A 1 113 ? 13.573 1.941 -23.760 1.00 90.88 113 ARG A CA 1
ATOM 936 C C . ARG A 1 113 ? 12.674 1.224 -22.778 1.00 90.88 113 ARG A C 1
ATOM 938 O O . ARG A 1 113 ? 11.902 1.875 -22.080 1.00 90.88 113 ARG A O 1
ATOM 945 N N . ASP A 1 114 ? 12.813 -0.088 -22.679 1.00 94.31 114 ASP A N 1
ATOM 946 C CA . ASP A 1 114 ? 12.262 -0.834 -21.557 1.00 94.31 114 ASP A CA 1
ATOM 947 C C . ASP A 1 114 ? 13.369 -1.469 -20.717 1.00 94.31 114 ASP A C 1
ATOM 949 O O . ASP A 1 114 ? 14.496 -1.660 -21.174 1.00 94.31 114 ASP A O 1
ATOM 953 N N . ILE A 1 115 ? 13.069 -1.719 -19.447 1.00 94.50 115 ILE A N 1
ATOM 954 C CA . ILE A 1 115 ? 14.001 -2.314 -18.493 1.00 94.50 115 ILE A CA 1
ATOM 955 C C . ILE A 1 115 ? 13.239 -3.347 -17.670 1.00 94.50 115 ILE A C 1
ATOM 957 O O . ILE A 1 115 ? 12.140 -3.072 -17.190 1.00 94.50 115 ILE A O 1
ATOM 961 N N . VAL A 1 116 ? 13.833 -4.520 -17.466 1.00 96.75 116 VAL A N 1
ATOM 962 C CA . VAL A 1 116 ? 13.361 -5.516 -16.498 1.00 96.75 116 VAL A CA 1
ATOM 963 C C . VAL A 1 116 ? 14.415 -5.603 -15.398 1.00 96.75 116 VAL A C 1
ATOM 965 O O . VAL A 1 116 ? 15.590 -5.835 -15.676 1.00 96.75 116 VAL A O 1
ATOM 968 N N . GLN A 1 117 ? 14.018 -5.357 -14.152 1.00 95.81 117 GLN A N 1
ATOM 969 C CA . GLN A 1 117 ? 14.941 -5.267 -13.022 1.00 95.81 117 GLN A CA 1
ATOM 970 C C . GLN A 1 117 ? 14.398 -5.979 -11.791 1.00 95.81 117 GLN A C 1
ATOM 972 O O . GLN A 1 117 ? 13.246 -5.782 -11.403 1.00 95.81 117 GLN A O 1
ATOM 977 N N . TYR A 1 118 ? 15.267 -6.716 -11.110 1.00 96.75 118 TYR A N 1
ATOM 978 C CA . TYR A 1 118 ? 15.060 -7.044 -9.709 1.00 96.75 118 TYR A CA 1
ATOM 979 C C . TYR A 1 118 ? 15.358 -5.823 -8.845 1.00 96.75 118 TYR A C 1
ATOM 981 O O . TYR A 1 118 ? 16.332 -5.108 -9.081 1.00 96.75 118 TYR A O 1
ATOM 989 N N . MET A 1 119 ? 14.561 -5.619 -7.803 1.00 95.50 119 MET A N 1
ATOM 990 C CA . MET A 1 119 ? 14.741 -4.553 -6.832 1.00 95.50 119 MET A CA 1
ATOM 991 C C . MET A 1 119 ? 14.603 -5.077 -5.409 1.00 95.50 119 MET A C 1
ATOM 993 O O . MET A 1 119 ? 13.631 -5.757 -5.085 1.00 95.50 119 MET A O 1
ATOM 997 N N . LYS A 1 120 ? 15.541 -4.708 -4.540 1.00 94.69 120 LYS A N 1
ATOM 998 C CA . LYS A 1 120 ? 15.516 -5.045 -3.113 1.00 94.69 120 LYS A CA 1
ATOM 999 C C . LYS A 1 120 ? 15.742 -3.798 -2.277 1.00 94.69 120 LYS A C 1
ATOM 1001 O O . LYS A 1 120 ? 16.644 -3.023 -2.589 1.00 94.69 120 LYS A O 1
ATOM 1006 N N . LYS A 1 121 ? 14.963 -3.638 -1.202 1.00 94.81 121 LYS A N 1
ATOM 1007 C CA . LYS A 1 121 ? 15.268 -2.692 -0.122 1.00 94.81 121 LYS A CA 1
ATOM 1008 C C . LYS A 1 121 ? 15.882 -3.414 1.069 1.00 94.81 121 LYS A C 1
ATOM 1010 O O . LYS A 1 121 ? 15.596 -4.587 1.298 1.00 94.81 121 LYS A O 1
ATOM 1015 N N . GLY A 1 122 ? 16.683 -2.703 1.846 1.00 94.06 122 GLY A N 1
ATOM 1016 C CA . GLY A 1 122 ? 17.197 -3.203 3.112 1.00 94.06 122 GLY A CA 1
ATOM 1017 C C . GLY A 1 122 ? 17.702 -2.090 4.018 1.00 94.06 122 GLY A C 1
ATOM 1018 O O . GLY A 1 122 ? 17.746 -0.920 3.634 1.00 94.06 122 GLY A O 1
ATOM 1019 N N . LYS A 1 123 ? 18.071 -2.479 5.236 1.00 94.56 123 LYS A N 1
ATOM 1020 C CA . LYS A 1 123 ? 18.615 -1.608 6.275 1.00 94.56 123 LYS A CA 1
ATOM 1021 C C . LYS A 1 123 ? 19.834 -2.283 6.895 1.00 94.56 123 LYS A C 1
ATOM 1023 O O . LYS A 1 123 ? 19.831 -3.498 7.076 1.00 94.56 123 LYS A O 1
ATOM 1028 N N . ASP A 1 124 ? 20.859 -1.496 7.183 1.00 94.38 124 ASP A N 1
ATOM 1029 C CA . ASP A 1 124 ? 22.052 -1.906 7.921 1.00 94.38 124 ASP A CA 1
ATOM 1030 C C . ASP A 1 124 ? 22.165 -0.975 9.134 1.00 94.38 124 ASP A C 1
ATOM 1032 O O . ASP A 1 124 ? 22.412 0.226 8.989 1.00 94.38 124 ASP A O 1
ATOM 1036 N N . GLU A 1 125 ? 21.865 -1.514 10.318 1.00 91.44 125 GLU A N 1
ATOM 1037 C CA . GLU A 1 125 ? 21.806 -0.734 11.558 1.00 91.44 125 GLU A CA 1
ATOM 1038 C C . GLU A 1 125 ? 23.198 -0.311 12.029 1.00 91.44 125 GLU A C 1
ATOM 1040 O O . GLU A 1 125 ? 23.371 0.834 12.442 1.00 91.44 125 GLU A O 1
ATOM 1045 N N . ASP A 1 126 ? 24.198 -1.182 11.869 1.00 92.75 126 ASP A N 1
ATOM 1046 C CA . ASP A 1 126 ? 25.584 -0.911 12.258 1.00 92.75 126 ASP A CA 1
ATOM 1047 C C . ASP A 1 126 ? 26.177 0.239 11.437 1.00 92.75 126 ASP A C 1
ATOM 1049 O O . ASP A 1 126 ? 26.877 1.106 11.963 1.00 92.75 126 ASP A O 1
ATOM 1053 N N . LYS A 1 127 ? 25.869 0.281 10.134 1.00 91.06 127 LYS A N 1
ATOM 1054 C CA . LYS A 1 127 ? 26.299 1.359 9.229 1.00 91.06 127 LYS A CA 1
ATOM 1055 C C . LYS A 1 127 ? 25.335 2.550 9.194 1.00 91.06 127 LYS A C 1
ATOM 1057 O O . LYS A 1 127 ? 25.569 3.478 8.413 1.00 91.06 127 LYS A O 1
ATOM 1062 N N . ASN A 1 128 ? 24.265 2.519 9.996 1.00 93.75 128 ASN A N 1
ATOM 1063 C CA . ASN A 1 128 ? 23.199 3.522 10.058 1.00 93.75 128 ASN A CA 1
ATOM 1064 C C . ASN A 1 128 ? 22.710 3.970 8.665 1.00 93.75 128 ASN A C 1
ATOM 1066 O O . ASN A 1 128 ? 22.692 5.160 8.337 1.00 93.75 128 ASN A O 1
ATOM 1070 N N . LEU A 1 129 ? 22.368 3.000 7.813 1.00 96.50 129 LEU A N 1
ATOM 1071 C CA . LEU A 1 129 ? 21.926 3.267 6.446 1.00 96.50 129 LEU A CA 1
ATOM 1072 C C . LEU A 1 129 ? 20.741 2.399 6.031 1.00 96.50 129 LEU A C 1
ATOM 1074 O O . LEU A 1 129 ? 20.529 1.290 6.522 1.00 96.50 129 LEU A O 1
ATOM 1078 N N . GLN A 1 130 ? 19.989 2.911 5.066 1.00 97.88 130 GLN A N 1
ATOM 1079 C CA . GLN A 1 130 ? 19.034 2.152 4.268 1.00 97.88 130 GLN A CA 1
ATOM 1080 C C . GLN A 1 130 ? 19.526 2.095 2.827 1.00 97.88 130 GLN A C 1
ATOM 1082 O O . GLN A 1 130 ? 20.340 2.917 2.405 1.00 97.88 130 GLN A O 1
ATOM 1087 N N . TYR A 1 131 ? 19.059 1.120 2.059 1.00 97.38 131 TYR A N 1
ATOM 1088 C CA . TYR A 1 131 ? 19.478 0.978 0.673 1.00 97.38 131 TYR A CA 1
ATOM 1089 C C . TYR A 1 131 ? 18.383 0.404 -0.216 1.00 97.38 131 TYR A C 1
ATOM 1091 O O . TYR A 1 131 ? 17.504 -0.329 0.238 1.00 97.38 131 TYR A O 1
ATOM 1099 N N . VAL A 1 132 ? 18.487 0.712 -1.507 1.00 97.31 132 VAL A N 1
ATOM 1100 C CA . VAL A 1 132 ? 17.730 0.063 -2.581 1.00 97.31 132 VAL A CA 1
ATOM 1101 C C . VAL A 1 132 ? 18.718 -0.366 -3.657 1.00 97.31 132 VAL A C 1
ATOM 1103 O O . VAL A 1 132 ? 19.508 0.456 -4.111 1.00 97.31 132 VAL A O 1
ATOM 1106 N N . ILE A 1 133 ? 18.692 -1.630 -4.070 1.00 97.06 133 ILE A N 1
ATOM 1107 C CA . ILE A 1 133 ? 19.576 -2.163 -5.118 1.00 97.06 133 ILE A CA 1
ATOM 1108 C C . ILE A 1 133 ? 18.724 -2.604 -6.297 1.00 97.06 133 ILE A C 1
ATOM 1110 O O . ILE A 1 133 ? 17.712 -3.278 -6.102 1.00 97.06 133 ILE A O 1
ATOM 1114 N N . TYR A 1 134 ? 19.167 -2.254 -7.503 1.00 95.81 134 TYR A N 1
ATOM 1115 C CA . TYR A 1 134 ? 18.568 -2.675 -8.763 1.00 95.81 134 TYR A CA 1
ATOM 1116 C C . TYR A 1 134 ? 19.544 -3.603 -9.495 1.00 95.81 134 TYR A C 1
ATOM 1118 O O . TYR A 1 134 ? 20.718 -3.266 -9.672 1.00 95.81 134 TYR A O 1
ATOM 1126 N N . LYS A 1 135 ? 19.064 -4.765 -9.939 1.00 94.44 135 LYS A N 1
ATOM 1127 C CA . LYS A 1 135 ? 19.830 -5.716 -10.758 1.00 94.44 135 LYS A CA 1
ATOM 1128 C C . LYS A 1 135 ? 19.079 -6.017 -12.039 1.00 94.44 135 LYS A C 1
ATOM 1130 O O . LYS A 1 135 ? 17.854 -6.068 -12.037 1.00 94.44 135 LYS A O 1
ATOM 1135 N N . ASP A 1 136 ? 19.829 -6.219 -13.114 1.00 95.69 136 ASP A N 1
ATOM 1136 C CA . ASP A 1 136 ? 19.283 -6.682 -14.386 1.00 95.69 136 ASP A CA 1
ATOM 1137 C C . ASP A 1 136 ? 18.505 -7.981 -14.207 1.00 95.69 136 ASP A C 1
ATOM 1139 O O . ASP A 1 136 ? 18.880 -8.830 -13.392 1.00 95.69 136 ASP A O 1
ATOM 1143 N N . ALA A 1 137 ? 17.441 -8.141 -14.981 1.00 95.12 137 ALA A N 1
ATOM 1144 C CA . ALA A 1 137 ? 16.655 -9.356 -14.983 1.00 95.12 137 ALA A CA 1
ATOM 1145 C C . ALA A 1 137 ? 16.244 -9.724 -16.408 1.00 95.12 137 ALA A C 1
ATOM 1147 O O . ALA A 1 137 ? 15.934 -8.868 -17.235 1.00 95.12 137 ALA A O 1
ATOM 1148 N N . ILE A 1 138 ? 16.212 -11.027 -16.672 1.00 93.00 138 ILE A N 1
ATOM 1149 C CA . ILE A 1 138 ? 15.625 -11.606 -17.877 1.00 93.00 138 ILE A CA 1
ATOM 1150 C C . ILE A 1 138 ? 14.432 -12.421 -17.402 1.00 93.00 138 ILE A C 1
ATOM 1152 O O . ILE A 1 138 ? 14.580 -13.272 -16.527 1.00 93.00 138 ILE A O 1
ATOM 1156 N N . ASP A 1 139 ? 13.255 -12.129 -17.946 1.00 92.44 139 ASP A N 1
ATOM 1157 C CA . ASP A 1 139 ? 12.021 -12.806 -17.570 1.00 92.44 139 ASP A CA 1
ATOM 1158 C C . ASP A 1 139 ? 11.125 -13.007 -18.795 1.00 92.44 139 ASP A C 1
ATOM 1160 O O . ASP A 1 139 ? 10.783 -12.048 -19.492 1.00 92.44 139 ASP A O 1
ATOM 1164 N N . ASP A 1 140 ? 10.722 -14.253 -19.040 1.00 92.31 140 ASP A N 1
ATOM 1165 C CA . ASP A 1 140 ? 9.923 -14.642 -20.208 1.00 92.31 140 ASP A CA 1
ATOM 1166 C C . ASP A 1 140 ? 8.514 -14.027 -20.214 1.00 92.31 140 ASP A C 1
ATOM 1168 O O . ASP A 1 140 ? 7.866 -13.973 -21.259 1.00 92.31 140 ASP A O 1
ATOM 1172 N N . ARG A 1 141 ? 8.022 -13.521 -19.071 1.00 92.81 141 ARG A N 1
ATOM 1173 C CA . ARG A 1 141 ? 6.765 -12.754 -18.988 1.00 92.81 141 ARG A CA 1
ATOM 1174 C C . ARG A 1 141 ? 6.921 -11.348 -19.577 1.00 92.81 141 ARG A C 1
ATOM 1176 O O . ARG A 1 141 ? 5.916 -10.699 -19.869 1.00 92.81 141 ARG A O 1
ATOM 1183 N N . LYS A 1 142 ? 8.162 -10.871 -19.746 1.00 94.31 142 LYS A N 1
ATOM 1184 C CA . LYS A 1 142 ? 8.533 -9.578 -20.345 1.00 94.31 142 LYS A CA 1
ATOM 1185 C C . LYS A 1 142 ? 9.581 -9.759 -21.455 1.00 94.31 142 LYS A C 1
ATOM 1187 O O . LYS A 1 142 ? 10.695 -9.224 -21.350 1.00 94.31 142 LYS A O 1
ATOM 1192 N N . PRO A 1 143 ? 9.227 -10.467 -22.546 1.00 94.19 143 PRO A N 1
ATOM 1193 C CA . PRO A 1 143 ? 10.125 -10.632 -23.680 1.00 94.19 143 PRO A CA 1
ATOM 1194 C C . PRO A 1 143 ? 10.397 -9.282 -24.353 1.00 94.19 143 PRO A C 1
ATOM 1196 O O . PRO A 1 143 ? 9.643 -8.322 -24.180 1.00 94.19 143 PRO A O 1
ATOM 1199 N N . GLU A 1 144 ? 11.481 -9.197 -25.120 1.00 93.00 144 GLU A N 1
ATOM 1200 C CA . GLU A 1 144 ? 11.763 -8.014 -25.934 1.00 93.00 144 GLU A CA 1
ATOM 1201 C C . GLU A 1 144 ? 10.656 -7.815 -26.979 1.00 93.00 144 GLU A C 1
ATOM 1203 O O . GLU A 1 144 ? 10.229 -8.764 -27.643 1.00 93.00 144 GLU A O 1
ATOM 1208 N N . VAL A 1 145 ? 10.178 -6.576 -27.126 1.00 89.19 145 VAL A N 1
ATOM 1209 C CA . VAL A 1 145 ? 9.092 -6.242 -28.055 1.00 89.19 145 VAL A CA 1
ATOM 1210 C C . VAL A 1 145 ? 9.612 -5.441 -29.253 1.00 89.19 145 VAL A C 1
ATOM 1212 O O . VAL A 1 145 ? 10.481 -4.581 -29.094 1.00 89.19 145 VAL A O 1
ATOM 1215 N N . PRO A 1 146 ? 9.083 -5.660 -30.474 1.00 87.25 146 PRO A N 1
ATOM 1216 C CA . PRO A 1 146 ? 9.516 -4.905 -31.645 1.00 87.25 146 PRO A CA 1
ATOM 1217 C C . PRO A 1 146 ? 9.372 -3.390 -31.450 1.00 87.25 146 PRO A C 1
ATOM 1219 O O . PRO A 1 146 ? 8.336 -2.917 -30.986 1.00 87.25 146 PRO A O 1
ATOM 1222 N N . LYS A 1 147 ? 10.376 -2.626 -31.904 1.00 85.50 147 LYS A N 1
ATOM 1223 C CA . LYS A 1 147 ? 10.454 -1.147 -31.854 1.00 85.50 147 LYS A CA 1
ATOM 1224 C C . LYS A 1 147 ? 10.687 -0.528 -30.468 1.00 85.50 147 LYS A C 1
ATOM 1226 O O . LYS A 1 147 ? 10.838 0.690 -30.400 1.00 85.50 147 LYS A O 1
ATOM 1231 N N . VAL A 1 148 ? 10.794 -1.330 -29.414 1.00 91.38 148 VAL A N 1
ATOM 1232 C CA . VAL A 1 148 ? 11.304 -0.909 -28.101 1.00 91.38 148 VAL A CA 1
ATOM 1233 C C . VAL A 1 148 ? 12.660 -1.576 -27.900 1.00 91.38 148 VAL A C 1
ATOM 1235 O O . VAL A 1 148 ? 12.865 -2.709 -28.329 1.00 91.38 148 VAL A O 1
ATOM 1238 N N . VAL A 1 149 ? 13.616 -0.857 -27.322 1.00 93.75 149 VAL A N 1
ATOM 1239 C CA . VAL A 1 149 ? 14.969 -1.368 -27.091 1.00 93.75 149 VAL A CA 1
ATOM 1240 C C . VAL A 1 149 ? 15.132 -1.713 -25.614 1.00 93.75 149 VAL A C 1
ATOM 1242 O O . VAL A 1 149 ? 14.988 -0.837 -24.764 1.00 93.75 149 VAL A O 1
ATOM 1245 N N . ARG A 1 150 ? 15.467 -2.973 -25.316 1.00 95.19 150 ARG A N 1
ATOM 1246 C CA . ARG A 1 150 ? 15.749 -3.437 -23.954 1.00 95.19 150 ARG A CA 1
ATOM 1247 C C . ARG A 1 150 ? 17.059 -2.860 -23.456 1.00 95.19 150 ARG A C 1
ATOM 1249 O O . ARG A 1 150 ? 18.122 -3.239 -23.935 1.00 95.19 150 ARG A O 1
ATOM 1256 N N . ALA A 1 151 ? 16.980 -1.948 -22.497 1.00 92.81 151 ALA A N 1
ATOM 1257 C CA . ALA A 1 151 ? 18.136 -1.425 -21.790 1.00 92.81 151 ALA A CA 1
ATOM 1258 C C . ALA A 1 151 ? 18.564 -2.392 -20.674 1.00 92.81 151 ALA A C 1
ATOM 1260 O O . ALA A 1 151 ? 17.733 -3.064 -20.057 1.00 92.81 151 ALA A O 1
ATOM 1261 N N . LYS A 1 152 ? 19.875 -2.458 -20.425 1.00 92.50 152 LYS A N 1
ATOM 1262 C CA . LYS A 1 152 ? 20.505 -3.404 -19.502 1.00 92.50 152 LYS A CA 1
ATOM 1263 C C . LYS A 1 152 ? 21.070 -2.696 -18.280 1.00 92.50 152 LYS A C 1
ATOM 1265 O O . LYS A 1 152 ? 21.812 -1.723 -18.394 1.00 92.50 152 LYS A O 1
ATOM 1270 N N . THR A 1 153 ? 20.788 -3.222 -17.097 1.00 92.06 153 THR A N 1
ATOM 1271 C CA . THR A 1 153 ? 21.300 -2.655 -15.841 1.00 92.06 153 THR A CA 1
ATOM 1272 C C . THR A 1 153 ? 22.640 -3.281 -15.479 1.00 92.06 153 THR A C 1
ATOM 1274 O O . THR A 1 153 ? 22.727 -4.481 -15.266 1.00 92.06 153 THR A O 1
ATOM 1277 N N . ILE A 1 154 ? 23.708 -2.494 -15.376 1.00 89.69 154 ILE A N 1
ATOM 1278 C CA . ILE A 1 154 ? 25.036 -3.009 -14.997 1.00 89.69 154 ILE A CA 1
ATOM 1279 C C . ILE A 1 154 ? 25.255 -2.843 -13.490 1.00 89.69 154 ILE A C 1
ATOM 1281 O O . ILE A 1 154 ? 25.634 -3.785 -12.790 1.00 89.69 154 ILE A O 1
ATOM 1285 N N . LEU A 1 155 ? 24.977 -1.643 -12.979 1.00 88.12 155 LEU A N 1
ATOM 1286 C CA . LEU A 1 155 ? 24.987 -1.319 -11.557 1.00 88.12 155 LEU A CA 1
ATOM 1287 C C . LEU A 1 155 ? 24.006 -0.179 -11.310 1.00 88.12 155 LEU A C 1
ATOM 1289 O O . LEU A 1 155 ? 24.133 0.885 -11.912 1.00 88.12 155 LEU A O 1
ATOM 1293 N N . SER A 1 156 ? 23.044 -0.360 -10.412 1.00 93.06 156 SER A N 1
ATOM 1294 C CA . SER A 1 156 ? 22.249 0.768 -9.944 1.00 93.06 156 SER A CA 1
ATOM 1295 C C . SER A 1 156 ? 21.759 0.557 -8.521 1.00 93.06 156 SER A C 1
ATOM 1297 O O . SER A 1 156 ? 21.493 -0.565 -8.088 1.00 93.06 156 SER A O 1
ATOM 1299 N N . GLY A 1 157 ? 21.669 1.647 -7.769 1.00 95.38 157 GLY A N 1
ATOM 1300 C CA . GLY A 1 157 ? 21.261 1.592 -6.378 1.00 95.38 157 GLY A CA 1
ATOM 1301 C C . GLY A 1 157 ? 21.251 2.945 -5.696 1.00 95.38 157 GLY A C 1
ATOM 1302 O O . GLY A 1 157 ? 21.735 3.945 -6.225 1.00 95.38 157 GLY A O 1
ATOM 1303 N N . LEU A 1 158 ? 20.685 2.945 -4.500 1.00 97.06 158 LEU A N 1
ATOM 1304 C CA . LEU A 1 158 ? 20.591 4.065 -3.583 1.00 97.06 158 LEU A CA 1
ATOM 1305 C C . LEU A 1 158 ? 21.173 3.616 -2.247 1.00 97.06 158 LEU A C 1
ATOM 1307 O O . LEU A 1 158 ? 20.779 2.571 -1.731 1.00 97.06 158 LEU A O 1
ATOM 1311 N N . ILE A 1 159 ? 22.056 4.424 -1.674 1.00 98.31 159 ILE A N 1
ATOM 1312 C CA . ILE A 1 159 ? 22.413 4.357 -0.258 1.00 98.31 159 ILE A CA 1
ATOM 1313 C C . ILE A 1 159 ? 21.842 5.605 0.397 1.00 98.31 159 ILE A C 1
ATOM 1315 O O . ILE A 1 159 ? 22.098 6.714 -0.061 1.00 98.31 159 ILE A O 1
ATOM 1319 N N . VAL A 1 160 ? 21.052 5.422 1.444 1.00 98.25 160 VAL A N 1
ATOM 1320 C CA . VAL A 1 160 ? 20.250 6.460 2.087 1.00 98.25 160 VAL A CA 1
ATOM 1321 C C . VAL A 1 160 ? 20.688 6.582 3.540 1.00 98.25 160 VAL A C 1
ATOM 1323 O O . VAL A 1 160 ? 20.604 5.615 4.298 1.00 98.25 160 VAL A O 1
ATOM 1326 N N . ARG A 1 161 ? 21.163 7.766 3.932 1.00 97.81 161 ARG A N 1
ATOM 1327 C CA . ARG A 1 161 ? 21.600 8.072 5.300 1.00 97.81 161 ARG A CA 1
ATOM 1328 C C . ARG A 1 161 ? 20.943 9.346 5.820 1.00 97.81 161 ARG A C 1
ATOM 1330 O O . ARG A 1 161 ? 20.654 10.236 5.018 1.00 97.81 161 ARG A O 1
ATOM 1337 N N . PRO A 1 162 ? 20.746 9.476 7.140 1.00 96.88 162 PRO A N 1
ATOM 1338 C CA . PRO A 1 162 ? 20.490 10.787 7.724 1.00 96.88 162 PRO A CA 1
ATOM 1339 C C . PRO A 1 162 ? 21.653 11.742 7.411 1.00 96.88 162 PRO A C 1
ATOM 1341 O O . PRO A 1 162 ? 22.800 11.308 7.273 1.00 96.88 162 PRO A O 1
ATOM 1344 N N . MET A 1 163 ? 21.370 13.038 7.289 1.00 94.69 163 MET A N 1
ATOM 1345 C CA . MET A 1 163 ? 22.428 14.049 7.245 1.00 94.69 163 MET A CA 1
ATOM 1346 C C . MET A 1 163 ? 23.078 14.184 8.626 1.00 94.69 163 MET A C 1
ATOM 1348 O O . MET A 1 163 ? 22.397 14.068 9.643 1.00 94.69 163 MET A O 1
ATOM 1352 N N . GLU A 1 164 ? 24.389 14.438 8.660 1.00 89.06 164 GLU A N 1
ATOM 1353 C CA . GLU A 1 164 ? 25.152 14.568 9.913 1.00 89.06 164 GLU A CA 1
ATOM 1354 C C . GLU A 1 164 ? 24.606 15.698 10.798 1.00 89.06 164 GLU A C 1
ATOM 1356 O O . GLU A 1 164 ? 24.427 15.506 12.000 1.00 89.06 164 GLU A O 1
ATOM 1361 N N . ASP A 1 165 ? 24.256 16.833 10.187 1.00 90.94 165 ASP A N 1
ATOM 1362 C CA . ASP A 1 165 ? 23.766 18.022 10.896 1.00 90.94 165 ASP A CA 1
ATOM 1363 C C . ASP A 1 165 ? 22.250 18.002 11.170 1.00 90.94 165 ASP A C 1
ATOM 1365 O O . ASP A 1 165 ? 21.760 18.753 12.014 1.00 90.94 165 ASP A O 1
ATOM 1369 N N . ASP A 1 166 ? 21.487 17.156 10.468 1.00 91.62 166 ASP A N 1
ATOM 1370 C CA . ASP A 1 166 ? 20.038 17.028 10.650 1.00 91.62 166 ASP A CA 1
ATOM 1371 C C . ASP A 1 166 ? 19.550 15.596 10.363 1.00 91.62 166 ASP A C 1
ATOM 1373 O O . ASP A 1 166 ? 19.329 15.228 9.204 1.00 91.62 166 ASP A O 1
ATOM 1377 N N . PRO A 1 167 ? 19.280 14.793 11.409 1.00 87.50 167 PRO A N 1
ATOM 1378 C CA . PRO A 1 167 ? 18.759 13.435 11.261 1.00 87.50 167 PRO A CA 1
ATOM 1379 C C . PRO A 1 167 ? 17.376 13.334 10.600 1.00 87.50 167 PRO A C 1
ATOM 1381 O O . PRO A 1 167 ? 16.960 12.239 10.218 1.00 87.50 167 PRO A O 1
ATOM 1384 N N . LYS A 1 168 ? 16.634 14.446 10.485 1.00 89.38 168 LYS A N 1
ATOM 1385 C CA . LYS A 1 168 ? 15.357 14.508 9.752 1.00 89.38 168 LYS A CA 1
ATOM 1386 C C . LYS A 1 168 ? 15.534 14.862 8.280 1.00 89.38 168 LYS A C 1
ATOM 1388 O O . LYS A 1 168 ? 14.543 14.894 7.556 1.00 89.38 168 LYS A O 1
ATOM 1393 N N . SER A 1 169 ? 16.762 15.121 7.859 1.00 96.06 169 SER A N 1
ATOM 1394 C CA . SER A 1 169 ? 17.150 15.325 6.475 1.00 96.06 169 SER A CA 1
ATOM 1395 C C . SER A 1 169 ? 17.928 14.117 5.973 1.00 96.06 169 SER A C 1
ATOM 1397 O O . SER A 1 169 ? 18.535 13.375 6.748 1.00 96.06 169 SER A O 1
ATOM 1399 N N . THR A 1 170 ? 17.921 13.912 4.661 1.00 97.88 170 THR A N 1
ATOM 1400 C CA . THR A 1 170 ? 18.511 12.717 4.053 1.00 97.88 170 THR A CA 1
ATOM 1401 C C . THR A 1 170 ? 19.622 13.068 3.084 1.00 97.88 170 THR A C 1
ATOM 1403 O O . THR A 1 170 ? 19.468 13.947 2.241 1.00 97.88 170 THR A O 1
ATOM 1406 N N . LYS A 1 171 ? 20.725 12.324 3.148 1.00 97.06 171 LYS A N 1
ATOM 1407 C CA . LYS A 1 171 ? 21.746 12.263 2.105 1.00 97.06 171 LYS A CA 1
ATOM 1408 C C . LYS A 1 171 ? 21.637 10.925 1.383 1.00 97.06 171 LYS A C 1
ATOM 1410 O O . LYS A 1 171 ? 21.638 9.864 2.006 1.00 97.06 171 LYS A O 1
ATOM 1415 N N . VAL A 1 172 ? 21.575 10.983 0.061 1.00 97.75 172 VAL A N 1
ATOM 1416 C CA . VAL A 1 172 ? 21.530 9.822 -0.822 1.00 97.75 172 VAL A CA 1
ATOM 1417 C C . VAL A 1 172 ? 22.770 9.766 -1.685 1.00 97.75 172 VAL A C 1
ATOM 1419 O O . VAL A 1 172 ? 23.093 10.736 -2.365 1.00 97.75 172 VAL A O 1
ATOM 1422 N N . SER A 1 173 ? 23.404 8.604 -1.733 1.00 96.81 173 SER A N 1
ATOM 1423 C CA . SER A 1 173 ? 24.347 8.257 -2.791 1.00 96.81 173 SER A CA 1
ATOM 1424 C C . SER A 1 173 ? 23.619 7.407 -3.821 1.00 96.81 173 SER A C 1
ATOM 1426 O O . SER A 1 173 ? 23.193 6.289 -3.532 1.00 96.81 173 SER A O 1
ATOM 1428 N N . PHE A 1 174 ? 23.427 7.963 -5.010 1.00 94.25 174 PHE A N 1
ATOM 1429 C CA . PHE A 1 174 ? 22.757 7.304 -6.124 1.00 94.25 174 PHE A CA 1
ATOM 1430 C C . PHE A 1 174 ? 23.779 6.845 -7.158 1.00 94.25 174 PHE A C 1
ATOM 1432 O O . PHE A 1 174 ? 24.660 7.611 -7.545 1.00 94.25 174 PHE A O 1
ATOM 1439 N N . PHE A 1 175 ? 23.635 5.600 -7.604 1.00 93.38 175 PHE A N 1
ATOM 1440 C CA . PHE A 1 175 ? 24.502 4.947 -8.576 1.00 93.38 175 PHE A CA 1
ATOM 1441 C C . PHE A 1 175 ? 23.685 4.550 -9.800 1.00 93.38 175 PHE A C 1
ATOM 1443 O O . PHE A 1 175 ? 22.616 3.941 -9.673 1.00 93.38 175 PHE A O 1
ATOM 1450 N N . ALA A 1 176 ? 24.203 4.857 -10.986 1.00 91.12 176 ALA A N 1
ATOM 1451 C CA . ALA A 1 176 ? 23.570 4.489 -12.242 1.00 91.12 176 ALA A CA 1
ATOM 1452 C C . ALA A 1 176 ? 24.612 4.135 -13.306 1.00 91.12 176 ALA A C 1
ATOM 1454 O O . ALA A 1 176 ? 25.418 4.961 -13.728 1.00 91.12 176 ALA A O 1
ATOM 1455 N N . GLN A 1 177 ? 24.551 2.894 -13.764 1.00 90.00 177 GLN A N 1
ATOM 1456 C CA . GLN A 1 177 ? 25.258 2.377 -14.921 1.00 90.00 177 GLN A CA 1
ATOM 1457 C C . GLN A 1 177 ? 24.270 1.481 -15.663 1.00 90.00 177 GLN A C 1
ATOM 1459 O O . GLN A 1 177 ? 24.103 0.301 -15.350 1.00 90.00 177 GLN A O 1
ATOM 1464 N N . VAL A 1 178 ? 23.539 2.092 -16.588 1.00 88.94 178 VAL A N 1
ATOM 1465 C CA . VAL A 1 178 ? 22.514 1.436 -17.399 1.00 88.94 178 VAL A CA 1
ATOM 1466 C C . VAL A 1 178 ? 22.941 1.579 -18.847 1.00 88.94 178 VAL A C 1
ATOM 1468 O O . VAL A 1 178 ? 23.131 2.698 -19.323 1.00 88.94 178 VAL A O 1
ATOM 1471 N N . ASP A 1 179 ? 23.123 0.455 -19.529 1.00 88.81 179 ASP A N 1
ATOM 1472 C CA . ASP A 1 179 ? 23.332 0.436 -20.967 1.00 88.81 179 ASP A CA 1
ATOM 1473 C C . ASP A 1 179 ? 21.978 0.669 -21.645 1.00 88.81 179 ASP A C 1
ATOM 1475 O O . ASP A 1 179 ? 21.093 -0.185 -21.545 1.00 88.81 179 ASP A O 1
ATOM 1479 N N . PRO A 1 180 ? 21.762 1.812 -22.314 1.00 85.06 180 PRO A N 1
ATOM 1480 C CA . PRO A 1 180 ? 20.490 2.090 -22.966 1.00 85.06 180 PRO A CA 1
ATOM 1481 C C . PRO A 1 180 ? 20.226 1.176 -24.167 1.00 85.06 180 PRO A C 1
ATOM 1483 O O . PRO A 1 180 ? 19.093 1.168 -24.655 1.00 85.06 180 PRO A O 1
ATOM 1486 N N . MET A 1 181 ? 21.259 0.457 -24.631 1.00 86.19 181 MET A N 1
ATOM 1487 C CA . MET A 1 181 ? 21.285 -0.429 -25.785 1.00 86.19 181 MET A CA 1
ATOM 1488 C C . MET A 1 181 ? 20.842 0.255 -27.096 1.00 86.19 181 MET A C 1
ATOM 1490 O O . MET A 1 181 ? 20.070 1.223 -27.155 1.00 86.19 181 MET A O 1
ATOM 1494 N N . GLY A 1 182 ? 21.384 -0.235 -28.210 1.00 81.06 182 GLY A N 1
ATOM 1495 C CA . GLY A 1 182 ? 21.151 0.359 -29.527 1.00 81.06 182 GLY A CA 1
ATOM 1496 C C . GLY A 1 182 ? 21.736 1.770 -29.691 1.00 81.06 182 GLY A C 1
ATOM 1497 O O . GLY A 1 182 ? 22.433 2.307 -28.832 1.00 81.06 182 GLY A O 1
ATOM 1498 N N . LEU A 1 183 ? 21.477 2.383 -30.846 1.00 76.44 183 LEU A N 1
ATOM 1499 C CA . LEU A 1 183 ? 22.039 3.692 -31.177 1.00 76.44 183 LEU A CA 1
ATOM 1500 C C . LEU A 1 183 ? 21.279 4.813 -30.455 1.00 76.44 183 LEU A C 1
ATOM 1502 O O . LEU A 1 183 ? 20.052 4.918 -30.542 1.00 76.44 183 LEU A O 1
ATOM 1506 N N . LEU A 1 184 ? 22.029 5.683 -29.778 1.00 76.44 184 LEU A N 1
ATOM 1507 C CA . LEU A 1 184 ? 21.548 6.963 -29.273 1.00 76.44 184 LEU A CA 1
ATOM 1508 C C . LEU A 1 184 ? 22.282 8.112 -29.976 1.00 76.44 184 LEU A C 1
ATOM 1510 O O . LEU A 1 184 ? 23.511 8.078 -30.087 1.00 76.44 184 LEU A O 1
ATOM 1514 N N . PRO A 1 185 ? 21.567 9.163 -30.413 1.00 75.81 185 PRO A N 1
ATOM 1515 C CA . PRO A 1 185 ? 22.186 10.430 -30.780 1.00 75.81 185 PRO A CA 1
ATOM 1516 C C . PRO A 1 185 ? 23.108 10.943 -29.665 1.00 75.81 185 PRO A C 1
ATOM 1518 O O . PRO A 1 185 ? 22.752 10.877 -28.489 1.00 75.81 185 PRO A O 1
ATOM 1521 N N . LYS A 1 186 ? 24.258 11.534 -30.023 1.00 69.44 186 LYS A N 1
ATOM 1522 C CA . LYS A 1 186 ? 25.206 12.122 -29.050 1.00 69.44 186 LYS A CA 1
ATOM 1523 C C . LYS A 1 186 ? 24.570 13.192 -28.151 1.00 69.44 186 LYS A C 1
ATOM 1525 O O . LYS A 1 186 ? 25.031 13.410 -27.041 1.00 69.44 186 LYS A O 1
ATOM 1530 N N . SER A 1 187 ? 23.508 13.855 -28.609 1.00 66.50 187 SER A N 1
ATOM 1531 C CA . SER A 1 187 ? 22.738 14.807 -27.799 1.00 66.50 187 SER A CA 1
ATOM 1532 C C . SER A 1 187 ? 21.929 14.140 -26.679 1.00 66.50 187 SER A C 1
ATOM 1534 O O . SER A 1 187 ? 21.625 14.795 -25.687 1.00 66.50 187 SER A O 1
ATOM 1536 N N . LEU A 1 188 ? 21.604 12.849 -26.807 1.00 67.88 188 LEU A N 1
ATOM 1537 C CA . LEU A 1 188 ? 20.790 12.084 -25.857 1.00 67.88 188 LEU A CA 1
ATOM 1538 C C . LEU A 1 188 ? 21.617 11.197 -24.917 1.00 67.88 188 LEU A C 1
ATOM 1540 O O . LEU A 1 188 ? 21.073 10.667 -23.953 1.00 67.88 188 LEU A O 1
ATOM 1544 N N . THR A 1 189 ? 22.933 11.071 -25.121 1.00 64.81 189 THR A N 1
ATOM 1545 C CA . THR A 1 189 ? 23.799 10.277 -24.227 1.00 64.81 189 THR A CA 1
ATOM 1546 C C . THR A 1 189 ? 23.884 10.860 -22.813 1.00 64.81 189 THR A C 1
ATOM 1548 O O . THR A 1 189 ? 24.147 10.131 -21.864 1.00 64.81 189 THR A O 1
ATOM 1551 N N . ASN A 1 190 ? 23.624 12.162 -22.651 1.00 56.75 190 ASN A N 1
ATOM 1552 C CA . ASN A 1 190 ? 23.641 12.842 -21.351 1.00 56.75 190 ASN A CA 1
ATOM 1553 C C . ASN A 1 190 ? 22.310 12.751 -20.588 1.00 56.75 190 ASN A C 1
ATOM 1555 O O . ASN A 1 190 ? 22.290 13.043 -19.392 1.00 56.75 190 ASN A O 1
ATOM 1559 N N . LEU A 1 191 ? 21.222 12.347 -21.256 1.00 58.44 191 LEU A N 1
ATOM 1560 C CA . LEU A 1 191 ? 19.872 12.326 -20.685 1.00 58.44 191 LEU A CA 1
ATOM 1561 C C . LEU A 1 191 ? 19.772 11.308 -19.533 1.00 58.44 191 LEU A C 1
ATOM 1563 O O . LEU A 1 191 ? 19.234 11.603 -18.476 1.00 58.44 191 LEU A O 1
ATOM 1567 N N . PHE A 1 192 ? 20.404 10.142 -19.690 1.00 56.53 192 PHE A N 1
ATOM 1568 C CA . PHE A 1 192 ? 20.445 9.103 -18.655 1.00 56.53 192 PHE A CA 1
ATOM 1569 C C . PHE A 1 192 ? 21.507 9.351 -17.574 1.00 56.53 192 PHE A C 1
ATOM 1571 O O . PHE A 1 192 ? 21.391 8.839 -16.464 1.00 56.53 192 PHE A O 1
ATOM 1578 N N . ALA A 1 193 ? 22.547 10.130 -17.885 1.00 53.91 193 ALA A N 1
ATOM 1579 C CA . ALA A 1 193 ? 23.730 10.247 -17.038 1.00 53.91 193 ALA A CA 1
ATOM 1580 C C . ALA A 1 193 ? 23.740 11.503 -16.147 1.00 53.91 193 ALA A C 1
ATOM 1582 O O . ALA A 1 193 ? 24.252 11.458 -15.032 1.00 53.91 193 ALA A O 1
ATOM 1583 N N . GLY A 1 194 ? 23.209 12.636 -16.624 1.00 59.53 194 GLY A N 1
ATOM 1584 C CA . GLY A 1 194 ? 23.398 13.940 -15.970 1.00 59.53 194 GLY A CA 1
ATOM 1585 C C . GLY A 1 194 ? 22.140 14.615 -15.421 1.00 59.53 194 GLY A C 1
ATOM 1586 O O . GLY A 1 194 ? 22.268 15.438 -14.508 1.00 59.53 194 GLY A O 1
ATOM 1587 N N . SER A 1 195 ? 20.952 14.315 -15.962 1.00 70.56 195 SER A N 1
ATOM 1588 C CA . SER A 1 195 ? 19.691 14.910 -15.488 1.00 70.56 195 SER A CA 1
ATOM 1589 C C . SER A 1 195 ? 18.972 14.028 -14.474 1.00 70.56 195 SER A C 1
ATOM 1591 O O . SER A 1 195 ? 18.443 14.569 -13.516 1.00 70.56 195 SER A O 1
ATOM 1593 N N . ALA A 1 196 ? 19.059 12.696 -14.587 1.00 79.00 196 ALA A N 1
ATOM 1594 C CA . ALA A 1 196 ? 18.302 11.774 -13.737 1.00 79.00 196 ALA A CA 1
ATOM 1595 C C . ALA A 1 196 ? 18.403 12.049 -12.217 1.00 79.00 196 ALA A C 1
ATOM 1597 O O . ALA A 1 196 ? 17.359 12.064 -11.568 1.00 79.00 196 ALA A O 1
ATOM 1598 N N . PRO A 1 197 ? 19.581 12.341 -11.620 1.00 86.69 197 PRO A N 1
ATOM 1599 C CA . PRO A 1 197 ? 19.646 12.693 -10.197 1.00 86.69 197 PRO A CA 1
ATOM 1600 C C . PRO A 1 197 ? 18.992 14.044 -9.873 1.00 86.69 197 PRO A C 1
ATOM 1602 O O . PRO A 1 197 ? 18.431 14.213 -8.794 1.00 86.69 197 PRO A O 1
ATOM 1605 N N . THR A 1 198 ? 19.065 15.005 -10.800 1.00 87.56 198 THR A N 1
ATOM 1606 C CA . THR A 1 198 ? 18.406 16.313 -10.680 1.00 87.56 198 THR A CA 1
ATOM 1607 C C . THR A 1 198 ? 16.888 16.160 -10.782 1.00 87.56 198 THR A C 1
ATOM 1609 O O . THR A 1 198 ? 16.184 16.609 -9.884 1.00 87.56 198 THR A O 1
ATOM 1612 N N . ASP A 1 199 ? 16.401 15.447 -11.798 1.00 86.88 199 ASP A N 1
ATOM 1613 C CA . ASP A 1 199 ? 14.976 15.185 -12.026 1.00 86.88 199 ASP A CA 1
ATOM 1614 C C . ASP A 1 199 ? 14.372 14.397 -10.849 1.00 86.88 199 ASP A C 1
ATOM 1616 O O . ASP A 1 199 ? 13.289 14.717 -10.360 1.00 86.88 199 ASP A O 1
ATOM 1620 N N . PHE A 1 200 ? 15.105 13.401 -10.335 1.00 89.75 200 PHE A N 1
ATOM 1621 C CA . PHE A 1 200 ? 14.743 12.655 -9.127 1.00 89.75 200 PHE A CA 1
ATOM 1622 C C . PHE A 1 200 ? 14.641 13.570 -7.903 1.00 89.75 200 PHE A C 1
ATOM 1624 O O . PHE A 1 200 ? 13.638 13.528 -7.190 1.00 89.75 200 PHE A O 1
ATOM 1631 N N . HIS A 1 201 ? 15.649 14.418 -7.672 1.00 93.50 201 HIS A N 1
ATOM 1632 C CA . HIS A 1 201 ? 15.649 15.350 -6.549 1.00 93.50 201 HIS A CA 1
ATOM 1633 C C . HIS A 1 201 ? 14.452 16.306 -6.598 1.00 93.50 201 HIS A C 1
ATOM 1635 O O . HIS A 1 201 ? 13.744 16.468 -5.602 1.00 93.50 201 HIS A O 1
ATOM 1641 N N . GLU A 1 202 ? 14.216 16.931 -7.752 1.00 92.62 202 GLU A N 1
ATOM 1642 C CA . GLU A 1 202 ? 13.123 17.883 -7.943 1.00 92.62 202 GLU A CA 1
ATOM 1643 C C . GLU A 1 202 ? 11.758 17.219 -7.761 1.00 92.62 202 GLU A C 1
ATOM 1645 O O . GLU A 1 202 ? 10.928 17.734 -7.010 1.00 92.62 202 GLU A O 1
ATOM 1650 N N . ALA A 1 203 ? 11.536 16.055 -8.380 1.00 93.44 203 ALA A N 1
ATOM 1651 C CA . ALA A 1 203 ? 10.259 15.354 -8.309 1.00 93.44 203 ALA A CA 1
ATOM 1652 C C . ALA A 1 203 ? 9.925 14.895 -6.880 1.00 93.44 203 ALA A C 1
ATOM 1654 O O . ALA A 1 203 ? 8.816 15.144 -6.402 1.00 93.44 203 ALA A O 1
ATOM 1655 N N . VAL A 1 204 ? 10.890 14.297 -6.171 1.00 94.88 204 VAL A N 1
ATOM 1656 C CA . VAL A 1 204 ? 10.715 13.869 -4.775 1.00 94.88 204 VAL A CA 1
ATOM 1657 C C . VAL A 1 204 ? 10.486 15.068 -3.859 1.00 94.88 204 VAL A C 1
ATOM 1659 O O . VAL A 1 204 ? 9.551 15.060 -3.062 1.00 94.88 204 VAL A O 1
ATOM 1662 N N . THR A 1 205 ? 11.305 16.118 -3.974 1.00 95.69 205 THR A N 1
ATOM 1663 C CA . THR A 1 205 ? 11.196 17.304 -3.108 1.00 95.69 205 THR A CA 1
ATOM 1664 C C . THR A 1 205 ? 9.859 18.008 -3.303 1.00 95.69 205 THR A C 1
ATOM 1666 O O . THR A 1 205 ? 9.211 18.396 -2.327 1.00 95.69 205 THR A O 1
ATOM 1669 N N . LYS A 1 206 ? 9.429 18.150 -4.562 1.00 95.12 206 LYS A N 1
ATOM 1670 C CA . LYS A 1 206 ? 8.139 18.740 -4.908 1.00 95.12 206 LYS A CA 1
ATOM 1671 C C . LYS A 1 206 ? 6.994 17.925 -4.316 1.00 95.12 206 LYS A C 1
ATOM 1673 O O . LYS A 1 206 ? 6.199 18.475 -3.559 1.00 95.12 206 LYS A O 1
ATOM 1678 N N . PHE A 1 207 ? 6.952 16.624 -4.596 1.00 93.94 207 PHE A N 1
ATOM 1679 C CA . PHE A 1 207 ? 5.908 15.738 -4.084 1.00 93.94 207 PHE A CA 1
ATOM 1680 C C . PHE A 1 207 ? 5.870 15.717 -2.552 1.00 93.94 207 PHE A C 1
ATOM 1682 O O . PHE A 1 207 ? 4.797 15.813 -1.954 1.00 93.94 207 PHE A O 1
ATOM 1689 N N . TYR A 1 208 ? 7.037 15.680 -1.902 1.00 92.69 208 TYR A N 1
ATOM 1690 C CA . TYR A 1 208 ? 7.110 15.705 -0.449 1.00 92.69 208 TYR A CA 1
ATOM 1691 C C . TYR A 1 208 ? 6.500 16.979 0.132 1.00 92.69 208 TYR A C 1
ATOM 1693 O O . TYR A 1 208 ? 5.657 16.926 1.027 1.00 92.69 208 TYR A O 1
ATOM 1701 N N . ARG A 1 209 ? 6.896 18.140 -0.390 1.00 92.25 209 ARG A N 1
ATOM 1702 C CA . ARG A 1 209 ? 6.424 19.440 0.095 1.00 92.25 209 ARG A CA 1
ATOM 1703 C C . ARG A 1 209 ? 4.942 19.675 -0.199 1.00 92.25 209 ARG A C 1
ATOM 1705 O O . ARG A 1 209 ? 4.231 20.248 0.625 1.00 92.25 209 ARG A O 1
ATOM 1712 N N . GLU A 1 210 ? 4.490 19.299 -1.388 1.00 88.50 210 GLU A N 1
ATOM 1713 C CA . GLU A 1 210 ? 3.153 19.643 -1.868 1.00 88.50 210 GLU A CA 1
ATOM 1714 C C . GLU A 1 210 ? 2.080 18.676 -1.368 1.00 88.50 210 GLU A C 1
ATOM 1716 O O . GLU A 1 210 ? 0.973 19.139 -1.077 1.00 88.50 210 GLU A O 1
ATOM 1721 N N . GLU A 1 211 ? 2.417 17.395 -1.204 1.00 78.62 211 GLU A N 1
ATOM 1722 C CA . GLU A 1 211 ? 1.462 16.322 -0.907 1.00 78.62 211 GLU A CA 1
ATOM 1723 C C . GLU A 1 211 ? 1.870 15.528 0.345 1.00 78.62 211 GLU A C 1
ATOM 1725 O O . GLU A 1 211 ? 1.239 15.651 1.397 1.00 78.62 211 GLU A O 1
ATOM 1730 N N . TYR A 1 212 ? 2.964 14.764 0.273 1.00 71.88 212 TYR A N 1
ATOM 1731 C CA . TYR A 1 212 ? 3.277 13.718 1.257 1.00 71.88 212 TYR A CA 1
ATOM 1732 C C . TYR A 1 212 ? 3.482 14.252 2.687 1.00 71.88 212 TYR A C 1
ATOM 1734 O O . TYR A 1 212 ? 3.001 13.664 3.654 1.00 71.88 212 TYR A O 1
ATOM 1742 N N . SER A 1 213 ? 4.168 15.387 2.858 1.00 77.31 213 SER A N 1
ATOM 1743 C CA . SER A 1 213 ? 4.404 15.979 4.185 1.00 77.31 213 SER A CA 1
ATOM 1744 C C . SER A 1 213 ? 3.128 16.517 4.828 1.00 77.31 213 SER A C 1
ATOM 1746 O O . SER A 1 213 ? 2.996 16.447 6.049 1.00 77.31 213 SER A O 1
ATOM 1748 N N . LYS A 1 214 ? 2.171 17.009 4.029 1.00 70.75 214 LYS A N 1
ATOM 1749 C CA . LYS A 1 214 ? 0.869 17.480 4.517 1.00 70.75 214 LYS A CA 1
ATOM 1750 C C . LYS A 1 214 ? -0.000 16.306 4.935 1.00 70.75 214 LYS A C 1
ATOM 1752 O O . LYS A 1 214 ? -0.539 16.336 6.036 1.00 70.75 214 LYS A O 1
ATOM 1757 N N . GLU A 1 215 ? -0.043 15.255 4.112 1.00 63.62 215 GLU A N 1
ATOM 1758 C CA . GLU A 1 215 ? -0.681 13.979 4.453 1.00 63.62 215 GLU A CA 1
ATOM 1759 C C . GLU A 1 215 ? -0.107 13.452 5.775 1.00 63.62 215 GLU A C 1
ATOM 1761 O O . GLU A 1 215 ? -0.839 13.231 6.736 1.00 63.62 215 GLU A O 1
ATOM 1766 N N . LYS A 1 216 ? 1.222 13.373 5.899 1.00 61.34 216 LYS A N 1
ATOM 1767 C CA . LYS A 1 216 ? 1.899 12.917 7.120 1.00 61.34 216 LYS A CA 1
ATOM 1768 C C . LYS A 1 216 ? 1.656 13.816 8.338 1.00 61.34 216 LYS A C 1
ATOM 1770 O O . LYS A 1 216 ? 1.481 13.306 9.446 1.00 61.34 216 LYS A O 1
ATOM 1775 N N . ALA A 1 217 ? 1.666 15.138 8.174 1.00 50.69 217 ALA A N 1
ATOM 1776 C CA . ALA A 1 217 ? 1.425 16.084 9.264 1.00 50.69 217 ALA A CA 1
ATOM 1777 C C . ALA A 1 217 ? -0.025 16.026 9.758 1.00 50.69 217 ALA A C 1
ATOM 1779 O O . ALA A 1 217 ? -0.249 16.061 10.968 1.00 50.69 217 ALA A O 1
ATOM 1780 N N . PHE A 1 218 ? -0.979 15.875 8.838 1.00 40.75 218 PHE A N 1
ATOM 1781 C CA . PHE A 1 218 ? -2.385 15.635 9.141 1.00 40.75 218 PHE A CA 1
ATOM 1782 C C . PHE A 1 218 ? -2.554 14.340 9.948 1.00 40.75 218 PHE A C 1
ATOM 1784 O O . PHE A 1 218 ? -3.129 14.345 11.030 1.00 40.75 218 PHE A O 1
ATOM 1791 N N . LEU A 1 219 ? -1.921 13.251 9.511 1.00 42.44 219 LEU A N 1
ATOM 1792 C CA . LEU A 1 219 ? -1.939 11.986 10.246 1.00 42.44 219 LEU A CA 1
ATOM 1793 C C . LEU A 1 219 ? -1.335 12.136 11.648 1.00 42.44 219 LEU A C 1
ATOM 1795 O O . LEU A 1 219 ? -1.919 11.691 12.631 1.00 42.44 219 LEU A O 1
ATOM 1799 N N . LYS A 1 220 ? -0.189 12.815 11.771 1.00 40.59 220 LYS A N 1
ATOM 1800 C CA . LYS A 1 220 ? 0.485 13.043 13.056 1.00 40.59 220 LYS A CA 1
ATOM 1801 C C . LYS A 1 220 ? -0.321 13.940 14.006 1.00 40.59 220 LYS A C 1
ATOM 1803 O O . LYS A 1 220 ? -0.259 13.723 15.216 1.00 40.59 220 LYS A O 1
ATOM 1808 N N . SER A 1 221 ? -1.074 14.919 13.500 1.00 35.03 221 SER A N 1
ATOM 1809 C CA . SER A 1 221 ? -1.948 15.764 14.328 1.00 35.03 221 SER A CA 1
ATOM 1810 C C . SER A 1 221 ? -3.172 14.996 14.839 1.00 35.03 221 SER A C 1
ATOM 1812 O O . SER A 1 221 ? -3.605 15.236 15.967 1.00 35.03 221 SER A O 1
ATOM 1814 N N . CYS A 1 222 ? -3.650 13.994 14.094 1.00 30.30 222 CYS A N 1
ATOM 1815 C CA . CYS A 1 222 ? -4.645 13.041 14.585 1.00 30.30 222 CYS A CA 1
ATOM 1816 C C . CYS A 1 222 ? -4.119 12.185 15.756 1.00 30.30 222 CYS A C 1
ATOM 1818 O O . CYS A 1 222 ? -4.894 11.857 16.650 1.00 30.30 222 CYS A O 1
ATOM 1820 N N . TYR A 1 223 ? -2.812 11.883 15.803 1.00 29.92 223 TYR A N 1
ATOM 1821 C CA . TYR A 1 223 ? -2.179 11.130 16.901 1.00 29.92 223 TYR A CA 1
ATOM 1822 C C . TYR A 1 223 ? -1.843 11.978 18.147 1.00 29.92 223 TYR A C 1
ATOM 1824 O O . TYR A 1 223 ? -1.875 11.467 19.262 1.00 29.92 223 TYR A O 1
ATOM 1832 N N . PHE A 1 224 ? -1.518 13.271 18.005 1.00 26.97 224 PHE A N 1
ATOM 1833 C CA . PHE A 1 224 ? -1.023 14.095 19.128 1.00 26.97 224 PHE A CA 1
ATOM 1834 C C . PHE A 1 224 ? -2.097 14.587 20.116 1.00 26.97 224 PHE A C 1
ATOM 1836 O O . PHE A 1 224 ? -1.747 15.092 21.180 1.00 26.97 224 PHE A O 1
ATOM 1843 N N . ASN A 1 225 ? -3.387 14.392 19.827 1.00 27.28 225 ASN A N 1
ATOM 1844 C CA . ASN A 1 225 ? -4.477 14.687 20.769 1.00 27.28 225 ASN A CA 1
ATOM 1845 C C . ASN A 1 225 ? -4.761 13.546 21.767 1.00 27.28 225 ASN A C 1
ATOM 1847 O O . ASN A 1 225 ? -5.742 13.607 22.506 1.00 27.28 225 ASN A O 1
ATOM 1851 N N . TYR A 1 226 ? -3.910 12.518 21.808 1.00 27.86 226 TYR A N 1
ATOM 1852 C CA . TYR A 1 226 ? -4.046 11.357 22.687 1.00 27.86 226 TYR A CA 1
ATOM 1853 C C . TYR A 1 226 ? -2.701 11.026 23.348 1.00 27.86 226 TYR A C 1
ATOM 1855 O O . TYR A 1 226 ? -2.010 10.091 22.965 1.00 27.86 226 TYR A O 1
ATOM 1863 N N . SER A 1 227 ? -2.274 11.832 24.327 1.00 25.94 227 SER A N 1
ATOM 1864 C CA . SER A 1 227 ? -1.162 11.453 25.211 1.00 25.94 227 SER A CA 1
ATOM 1865 C C . SER A 1 227 ? -1.060 12.354 26.444 1.00 25.94 227 SER A C 1
ATOM 1867 O O . SER A 1 227 ? -0.533 13.465 26.386 1.00 25.94 227 SER A O 1
ATOM 1869 N N . SER A 1 228 ? -1.490 11.839 27.598 1.00 26.59 228 SER A N 1
ATOM 1870 C CA . SER A 1 228 ? -0.830 12.147 28.867 1.00 26.59 228 SER A CA 1
ATOM 1871 C C . SER A 1 228 ? -0.825 10.920 29.780 1.00 26.59 228 SER A C 1
ATOM 1873 O O . SER A 1 228 ? -1.879 10.360 30.062 1.00 26.59 228 SER A O 1
ATOM 1875 N N . SER A 1 229 ? 0.368 10.608 30.298 1.00 28.02 229 SER A N 1
ATOM 1876 C CA . SER A 1 229 ? 0.664 9.796 31.489 1.00 28.02 229 SER A CA 1
ATOM 1877 C C . SER A 1 229 ? 0.656 8.254 31.391 1.00 28.02 229 SER A C 1
ATOM 1879 O O . SER A 1 229 ? -0.343 7.597 31.652 1.00 28.02 229 SER A O 1
ATOM 1881 N N . SER A 1 230 ? 1.869 7.708 31.197 1.00 29.31 230 SER A N 1
ATOM 1882 C CA . SER A 1 230 ? 2.544 6.705 32.055 1.00 29.31 230 SER A CA 1
ATOM 1883 C C . SER A 1 230 ? 1.750 5.481 32.544 1.00 29.31 230 SER A C 1
ATOM 1885 O O . SER A 1 230 ? 1.025 5.607 33.520 1.00 29.31 230 SER A O 1
ATOM 1887 N N . TYR A 1 231 ? 2.075 4.278 32.038 1.00 24.70 231 TYR A N 1
ATOM 1888 C CA . TYR A 1 231 ? 2.241 3.062 32.866 1.00 24.70 231 TYR A CA 1
ATOM 1889 C C . TYR A 1 231 ? 3.024 1.967 32.106 1.00 24.70 231 TYR A C 1
ATOM 1891 O O . TYR A 1 231 ? 2.476 1.174 31.347 1.00 24.70 231 TYR A O 1
ATOM 1899 N N . LYS A 1 232 ? 4.345 1.911 32.326 1.00 28.06 232 LYS A N 1
ATOM 1900 C CA . LYS A 1 232 ? 5.190 0.743 32.028 1.00 28.06 232 LYS A CA 1
ATOM 1901 C C . LYS A 1 232 ? 5.348 -0.059 33.317 1.00 28.06 232 LYS A C 1
ATOM 1903 O O . LYS A 1 232 ? 6.121 0.361 34.168 1.00 28.06 232 LYS A O 1
ATOM 1908 N N . GLN A 1 233 ? 4.663 -1.196 33.433 1.00 26.77 233 GLN A N 1
ATOM 1909 C CA . GLN A 1 233 ? 5.153 -2.442 34.047 1.00 26.77 233 GLN A CA 1
ATOM 1910 C C . GLN A 1 233 ? 4.007 -3.453 34.195 1.00 26.77 233 GLN A C 1
ATOM 1912 O O . GLN A 1 233 ? 2.900 -3.092 34.569 1.00 26.77 233 GLN A O 1
ATOM 1917 N N . ALA A 1 234 ? 4.350 -4.726 33.972 1.00 26.44 234 ALA A N 1
ATOM 1918 C CA . ALA A 1 234 ? 3.557 -5.938 34.202 1.00 26.44 234 ALA A CA 1
ATOM 1919 C C . ALA A 1 234 ? 2.593 -6.384 33.086 1.00 26.44 234 ALA A C 1
ATOM 1921 O O . ALA A 1 234 ? 1.383 -6.301 33.232 1.00 26.44 234 ALA A O 1
ATOM 1922 N N . TYR A 1 235 ? 3.132 -7.029 32.041 1.00 24.09 235 TYR A N 1
ATOM 1923 C CA . TYR A 1 235 ? 2.428 -8.156 31.401 1.00 24.09 235 TYR A CA 1
ATOM 1924 C C . TYR A 1 235 ? 3.380 -9.191 30.764 1.00 24.09 235 TYR A C 1
ATOM 1926 O O . TYR A 1 235 ? 3.161 -9.696 29.671 1.00 24.09 235 TYR A O 1
ATOM 1934 N N . CYS A 1 236 ? 4.451 -9.556 31.476 1.00 30.94 236 CYS A N 1
ATOM 1935 C CA . CYS A 1 236 ? 5.223 -10.770 31.192 1.00 30.94 236 CYS A CA 1
ATOM 1936 C C . CYS A 1 236 ? 4.873 -11.831 32.239 1.00 30.94 236 CYS A C 1
ATOM 1938 O O . CYS A 1 236 ? 5.498 -11.860 33.297 1.00 30.94 236 CYS A O 1
ATOM 1940 N N . LYS A 1 237 ? 3.851 -12.654 31.955 1.00 30.72 237 LYS A N 1
ATOM 1941 C CA . LYS A 1 237 ? 3.649 -14.046 32.427 1.00 30.72 237 LYS A CA 1
ATOM 1942 C C . LYS A 1 237 ? 2.187 -14.474 32.235 1.00 30.72 237 LYS A C 1
ATOM 1944 O O . LYS A 1 237 ? 1.382 -14.368 33.155 1.00 30.72 237 LYS A O 1
ATOM 1949 N N . ARG A 1 238 ? 1.866 -15.061 31.079 1.00 26.61 238 ARG A N 1
ATOM 1950 C CA . ARG A 1 238 ? 0.959 -16.221 31.003 1.00 26.61 238 ARG A CA 1
ATOM 1951 C C . ARG A 1 238 ? 0.983 -16.851 29.616 1.00 26.61 238 ARG A C 1
ATOM 1953 O O . ARG A 1 238 ? 1.033 -16.157 28.614 1.00 26.61 238 ARG A O 1
ATOM 1960 N N . ASN A 1 239 ? 0.895 -18.177 29.624 1.00 28.27 239 ASN A N 1
ATOM 1961 C CA . ASN A 1 239 ? 0.699 -19.089 28.495 1.00 28.27 239 ASN A CA 1
ATOM 1962 C C . ASN A 1 239 ? 1.937 -19.555 27.719 1.00 28.27 239 ASN A C 1
ATOM 1964 O O . ASN A 1 239 ? 1.942 -19.702 26.501 1.00 28.27 239 ASN A O 1
ATOM 1968 N N . SER A 1 240 ? 2.932 -20.016 28.476 1.00 36.19 240 SER A N 1
ATOM 1969 C CA . SER A 1 240 ? 3.714 -21.196 28.101 1.00 36.19 240 SER A CA 1
ATOM 1970 C C . SER A 1 240 ? 2.838 -22.457 28.207 1.00 36.19 240 SER A C 1
ATOM 1972 O O . SER A 1 240 ? 2.913 -23.136 29.222 1.00 36.19 240 SER A O 1
ATOM 1974 N N . LEU A 1 241 ? 1.957 -22.725 27.231 1.00 31.73 241 LEU A N 1
ATOM 1975 C CA . LEU A 1 241 ? 1.251 -24.021 27.072 1.00 31.73 241 LEU A CA 1
ATOM 1976 C C . LEU A 1 241 ? 0.483 -24.169 25.732 1.00 31.73 241 LEU A C 1
ATOM 1978 O O . LEU A 1 241 ? -0.444 -24.961 25.637 1.00 31.73 241 LEU A O 1
ATOM 1982 N N . GLN A 1 242 ? 0.880 -23.448 24.675 1.00 31.91 242 GLN A N 1
ATOM 1983 C CA . GLN A 1 242 ? 0.427 -23.707 23.289 1.00 31.91 242 GLN A CA 1
ATOM 1984 C C . GLN A 1 242 ? 1.582 -23.959 22.303 1.00 31.91 242 GLN A C 1
ATOM 1986 O O . GLN A 1 242 ? 1.367 -24.203 21.121 1.00 31.91 242 GLN A O 1
ATOM 1991 N N . ARG A 1 243 ? 2.834 -23.993 22.782 1.00 38.22 243 ARG A N 1
ATOM 1992 C CA . ARG A 1 243 ? 3.985 -24.443 21.984 1.00 38.22 243 ARG A CA 1
ATOM 1993 C C . ARG A 1 243 ? 4.114 -25.959 22.054 1.00 38.22 243 ARG A C 1
ATOM 1995 O O . ARG A 1 243 ? 4.953 -26.470 22.789 1.00 38.22 243 ARG A O 1
ATOM 2002 N N . LYS A 1 244 ? 3.253 -26.656 21.320 1.00 33.78 244 LYS A N 1
ATOM 2003 C CA . LYS A 1 244 ? 3.477 -27.996 20.757 1.00 33.78 244 LYS A CA 1
ATOM 2004 C C . LYS A 1 244 ? 2.226 -28.344 19.954 1.00 33.78 244 LYS A C 1
ATOM 2006 O O . LYS A 1 244 ? 1.150 -28.387 20.531 1.00 33.78 244 LYS A O 1
ATOM 2011 N N . MET A 1 245 ? 2.422 -28.615 18.662 1.00 32.12 245 MET A N 1
ATOM 2012 C CA . MET A 1 245 ? 1.423 -28.895 17.611 1.00 32.12 245 MET A CA 1
ATOM 2013 C C . MET A 1 245 ? 0.975 -27.677 16.780 1.00 32.12 245 MET A C 1
ATOM 2015 O O . MET A 1 245 ? -0.167 -27.252 16.847 1.00 32.12 245 MET A O 1
ATOM 2019 N N . ALA A 1 246 ? 1.887 -27.160 15.949 1.00 31.89 246 ALA A N 1
ATOM 2020 C CA . ALA A 1 246 ? 1.565 -26.457 14.701 1.00 31.89 246 ALA A CA 1
ATOM 2021 C C . ALA A 1 246 ? 2.809 -26.467 13.793 1.00 31.89 246 ALA A C 1
ATOM 2023 O O . ALA A 1 246 ? 3.552 -25.495 13.714 1.00 31.89 246 ALA A O 1
ATOM 2024 N N . GLN A 1 247 ? 3.094 -27.608 13.161 1.00 33.44 247 GLN A N 1
ATOM 2025 C CA . GLN A 1 247 ? 4.039 -27.674 12.045 1.00 33.44 247 GLN A CA 1
ATOM 2026 C C . GLN A 1 247 ? 3.238 -27.604 10.742 1.00 33.44 247 GLN A C 1
ATOM 2028 O O . GLN A 1 247 ? 2.734 -28.616 10.264 1.00 33.44 247 GLN A O 1
ATOM 2033 N N . SER A 1 248 ? 3.062 -26.387 10.222 1.00 36.19 248 SER A N 1
ATOM 2034 C CA . SER A 1 248 ? 3.117 -26.021 8.793 1.00 36.19 248 SER A CA 1
ATOM 2035 C C . SER A 1 248 ? 2.699 -24.546 8.606 1.00 36.19 248 SER A C 1
ATOM 2037 O O . SER A 1 248 ? 1.627 -24.123 9.024 1.00 36.19 248 SER A O 1
ATOM 2039 N N . SER A 1 249 ? 3.586 -23.767 7.971 1.00 38.94 249 SER A N 1
ATOM 2040 C CA . SER A 1 249 ? 3.598 -22.297 7.786 1.00 38.94 249 SER A CA 1
ATOM 2041 C C . SER A 1 249 ? 3.936 -21.465 9.045 1.00 38.94 249 SER A C 1
ATOM 2043 O O . SER A 1 249 ? 3.080 -21.047 9.811 1.00 38.94 249 SER A O 1
ATOM 2045 N N . GLU A 1 250 ? 5.232 -21.219 9.268 1.00 49.97 250 GLU A N 1
ATOM 2046 C CA . GLU A 1 250 ? 5.770 -20.553 10.473 1.00 49.97 250 GLU A CA 1
ATOM 2047 C C . GLU A 1 250 ? 5.696 -19.012 10.474 1.00 49.97 250 GLU A C 1
ATOM 2049 O O . GLU A 1 250 ? 6.200 -18.390 11.403 1.00 49.97 250 GLU A O 1
ATOM 2054 N N . HIS A 1 251 ? 5.080 -18.362 9.480 1.00 67.69 251 HIS A N 1
ATOM 2055 C CA . HIS A 1 251 ? 4.988 -16.896 9.441 1.00 67.69 251 HIS A CA 1
ATOM 2056 C C . HIS A 1 251 ? 3.551 -16.443 9.180 1.00 67.69 251 HIS A C 1
ATOM 2058 O O . HIS A 1 251 ? 2.912 -16.883 8.224 1.00 67.69 251 HIS A O 1
ATOM 2064 N N . SER A 1 252 ? 3.044 -15.560 10.046 1.00 82.19 252 SER A N 1
ATOM 2065 C CA . SER A 1 252 ? 1.752 -14.900 9.847 1.00 82.19 252 SER A CA 1
ATOM 2066 C C . SER A 1 252 ? 1.768 -14.122 8.525 1.00 82.19 252 SER A C 1
ATOM 2068 O O . SER A 1 252 ? 2.732 -13.400 8.270 1.00 82.19 252 SER A O 1
ATOM 2070 N N . PRO A 1 253 ? 0.712 -14.194 7.693 1.00 88.75 253 PRO A N 1
ATOM 2071 C CA . PRO A 1 253 ? 0.596 -13.361 6.495 1.00 88.75 253 PRO A CA 1
ATOM 2072 C C . PRO A 1 253 ? 0.350 -11.880 6.836 1.00 88.75 253 PRO A C 1
ATOM 2074 O O . PRO A 1 253 ? 0.317 -11.029 5.943 1.00 88.75 253 PRO A O 1
ATOM 2077 N N . PHE A 1 254 ? 0.142 -11.570 8.117 1.00 90.75 254 PHE A N 1
ATOM 2078 C CA . PHE A 1 254 ? -0.055 -10.227 8.639 1.00 90.75 254 PHE A CA 1
ATOM 2079 C C . PHE A 1 254 ? 1.230 -9.692 9.268 1.00 90.75 254 PHE A C 1
ATOM 2081 O O . PHE A 1 254 ? 1.941 -10.410 9.967 1.00 90.75 254 PHE A O 1
ATOM 2088 N N . THR A 1 255 ? 1.479 -8.409 9.043 1.00 87.62 255 THR A N 1
ATOM 2089 C CA . THR A 1 255 ? 2.588 -7.630 9.592 1.00 87.62 255 THR A CA 1
ATOM 2090 C C . THR A 1 255 ? 2.040 -6.438 10.376 1.00 87.62 255 THR A C 1
ATOM 2092 O O . THR A 1 255 ? 0.891 -6.036 10.178 1.00 87.62 255 THR A O 1
ATOM 2095 N N . ASP A 1 256 ? 2.871 -5.809 11.205 1.00 81.62 256 ASP A N 1
ATOM 2096 C CA . ASP A 1 256 ? 2.493 -4.580 11.921 1.00 81.62 256 ASP A CA 1
ATOM 2097 C C . ASP A 1 256 ? 2.081 -3.448 10.962 1.00 81.62 256 ASP A C 1
ATOM 2099 O O . ASP A 1 256 ? 1.217 -2.629 11.285 1.00 81.62 256 ASP A O 1
ATOM 2103 N N . GLY A 1 257 ? 2.626 -3.452 9.739 1.00 85.25 257 GLY A N 1
ATOM 2104 C CA . GLY A 1 257 ? 2.247 -2.521 8.677 1.00 85.25 257 GLY A CA 1
ATOM 2105 C C . GLY A 1 257 ? 0.782 -2.646 8.249 1.00 85.25 257 GLY A C 1
ATOM 2106 O O . GLY A 1 257 ? 0.175 -1.651 7.859 1.00 85.25 257 GLY A O 1
ATOM 2107 N N . ASP A 1 258 ? 0.168 -3.826 8.378 1.00 90.88 258 ASP A N 1
ATOM 2108 C CA . ASP A 1 258 ? -1.250 -4.017 8.053 1.00 90.88 258 ASP A CA 1
ATOM 2109 C C . ASP A 1 258 ? -2.160 -3.349 9.086 1.00 90.88 258 ASP A C 1
ATOM 2111 O O . ASP A 1 258 ? -3.135 -2.687 8.724 1.00 90.88 258 ASP A O 1
ATOM 2115 N N . LEU A 1 259 ? -1.817 -3.470 10.373 1.00 89.94 259 LEU A N 1
ATOM 2116 C CA . LEU A 1 259 ? -2.526 -2.772 11.443 1.00 89.94 259 LEU A CA 1
ATOM 2117 C C . LEU A 1 259 ? -2.311 -1.259 11.342 1.00 89.94 259 LEU A C 1
ATOM 2119 O O . LEU A 1 259 ? -3.255 -0.489 11.516 1.00 89.94 259 LEU A O 1
ATOM 2123 N N . GLN A 1 260 ? -1.091 -0.825 11.018 1.00 85.62 260 GLN A N 1
ATOM 2124 C CA . GLN A 1 260 ? -0.799 0.587 10.795 1.00 85.62 260 GLN A CA 1
ATOM 2125 C C . GLN A 1 260 ? -1.613 1.143 9.622 1.00 85.62 260 GLN A C 1
ATOM 2127 O O . GLN A 1 260 ? -2.240 2.189 9.776 1.00 85.62 260 GLN A O 1
ATOM 2132 N N . ARG A 1 261 ? -1.688 0.422 8.493 1.00 91.06 261 ARG A N 1
ATOM 2133 C CA . ARG A 1 261 ? -2.550 0.782 7.357 1.00 91.06 261 ARG A CA 1
ATOM 2134 C C . ARG A 1 261 ? -4.017 0.856 7.772 1.00 91.06 261 ARG A C 1
ATOM 2136 O O . ARG A 1 261 ? -4.695 1.804 7.399 1.00 91.06 261 ARG A O 1
ATOM 2143 N N . LEU A 1 262 ? -4.513 -0.094 8.567 1.00 93.12 262 LEU A N 1
ATOM 2144 C CA . LEU A 1 262 ? -5.891 -0.064 9.063 1.00 93.12 262 LEU A CA 1
ATOM 2145 C C . LEU A 1 262 ? -6.184 1.188 9.889 1.00 93.12 262 LEU A C 1
ATOM 2147 O O . LEU A 1 262 ? -7.178 1.863 9.633 1.00 93.12 262 LEU A O 1
ATOM 2151 N N . LYS A 1 263 ? -5.310 1.524 10.839 1.00 90.38 263 LYS A N 1
ATOM 2152 C CA . LYS A 1 263 ? -5.444 2.740 11.653 1.00 90.38 263 LYS A CA 1
ATOM 2153 C C . LYS A 1 263 ? -5.387 4.005 10.801 1.00 90.38 263 LYS A C 1
ATOM 2155 O O . LYS A 1 263 ? -6.195 4.910 10.990 1.00 90.38 263 LYS A O 1
ATOM 2160 N N . LEU A 1 264 ? -4.470 4.031 9.840 1.00 86.88 264 LEU A N 1
ATOM 2161 C CA . LEU A 1 264 ? -4.289 5.130 8.904 1.00 86.88 264 LEU A CA 1
ATOM 2162 C C . LEU A 1 264 ? -5.550 5.385 8.071 1.00 86.88 264 LEU A C 1
ATOM 2164 O O . LEU A 1 264 ? -6.087 6.490 8.046 1.00 86.88 264 LEU A O 1
ATOM 2168 N N . GLU A 1 265 ? -6.053 4.339 7.422 1.00 90.06 265 GLU A N 1
ATOM 2169 C CA . GLU A 1 265 ? -7.244 4.413 6.583 1.00 90.06 265 GLU A CA 1
ATOM 2170 C C . GLU A 1 265 ? -8.501 4.700 7.414 1.00 90.06 265 GLU A C 1
ATOM 2172 O O . GLU A 1 265 ? -9.405 5.383 6.940 1.00 90.0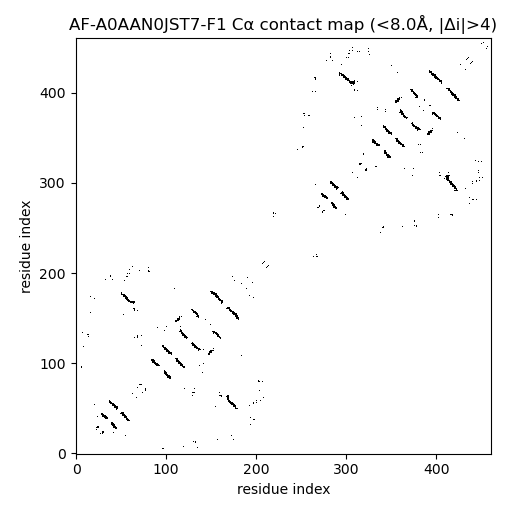6 265 GLU A O 1
ATOM 2177 N N . ALA A 1 266 ? -8.569 4.243 8.667 1.00 89.62 266 ALA A N 1
ATOM 2178 C CA . ALA A 1 266 ? -9.697 4.526 9.552 1.00 89.62 266 ALA A CA 1
ATOM 2179 C C . ALA A 1 266 ? -9.758 6.011 9.944 1.00 89.62 266 ALA A C 1
ATOM 2181 O O . ALA A 1 266 ? -10.850 6.573 10.025 1.00 89.62 266 ALA A O 1
ATOM 2182 N N . ALA A 1 267 ? -8.597 6.645 10.138 1.00 85.94 267 ALA A N 1
ATOM 2183 C CA . ALA A 1 267 ? -8.468 8.060 10.491 1.00 85.94 267 ALA A CA 1
ATOM 2184 C C . ALA A 1 267 ? -8.582 9.022 9.292 1.00 85.94 267 ALA A C 1
ATOM 2186 O O . ALA A 1 267 ? -8.737 10.227 9.481 1.00 85.94 267 ALA A O 1
ATOM 2187 N N . SER A 1 268 ? -8.500 8.506 8.064 1.00 79.50 268 SER A N 1
ATOM 2188 C CA . SER A 1 268 ? -8.628 9.298 6.835 1.00 79.50 268 SER A CA 1
ATOM 2189 C C . SER A 1 268 ? -9.997 9.996 6.718 1.00 79.50 268 SER A C 1
ATOM 2191 O O . SER A 1 268 ? -10.967 9.619 7.381 1.00 79.50 268 SER A O 1
ATOM 2193 N N . ASN A 1 269 ? -10.124 10.988 5.839 1.00 78.69 269 ASN A N 1
ATOM 2194 C CA . ASN A 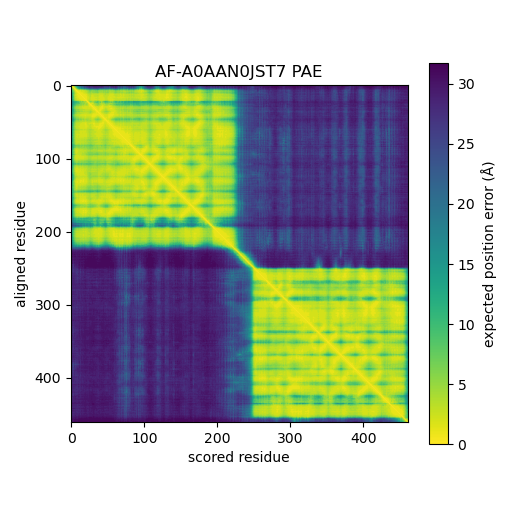1 269 ? -11.342 11.795 5.663 1.00 78.69 269 ASN A CA 1
ATOM 2195 C C . ASN A 1 269 ? -11.518 12.244 4.193 1.00 78.69 269 ASN A C 1
ATOM 2197 O O . ASN A 1 269 ? -10.896 11.673 3.294 1.00 78.69 269 ASN A O 1
ATOM 2201 N N . GLU A 1 270 ? -12.349 13.263 3.952 1.00 76.44 270 GLU A N 1
ATOM 2202 C CA . GLU A 1 270 ? -12.570 13.869 2.627 1.00 76.44 270 GLU A CA 1
ATOM 2203 C C . GLU A 1 270 ? -11.283 14.302 1.925 1.00 76.44 270 GLU A C 1
ATOM 2205 O O . GLU A 1 270 ? -11.112 14.036 0.737 1.00 76.44 270 GLU A O 1
ATOM 2210 N N . GLU A 1 271 ? -10.333 14.879 2.662 1.00 71.00 271 GLU A N 1
ATOM 2211 C CA . GLU A 1 271 ? -9.045 15.328 2.121 1.00 71.00 271 GLU A CA 1
ATOM 2212 C C . GLU A 1 271 ? -8.193 14.155 1.619 1.00 71.00 271 GLU A C 1
ATOM 2214 O O . GLU A 1 271 ? -7.362 14.313 0.731 1.00 71.00 271 GLU A O 1
ATOM 2219 N N . SER A 1 272 ? -8.439 12.950 2.140 1.00 80.25 272 SER A N 1
ATOM 2220 C CA . SER A 1 272 ? -7.799 11.707 1.691 1.00 80.25 272 SER A CA 1
ATOM 2221 C C . SER A 1 272 ? -8.504 11.057 0.492 1.00 80.25 272 SER A C 1
ATOM 2223 O O . SER A 1 272 ? -8.177 9.921 0.138 1.00 80.25 272 SER A O 1
ATOM 2225 N N . GLY A 1 273 ? -9.492 11.736 -0.104 1.00 85.25 273 GLY A N 1
ATOM 2226 C CA . GLY A 1 273 ? -10.286 11.259 -1.237 1.00 85.25 273 GLY A CA 1
ATOM 2227 C C . GLY A 1 273 ? -11.513 10.429 -0.854 1.00 85.25 273 GLY A C 1
ATOM 2228 O O . GLY A 1 273 ? -12.101 9.791 -1.727 1.00 85.25 273 GLY A O 1
ATOM 2229 N N . PHE A 1 274 ? -11.901 10.389 0.427 1.00 88.69 274 PHE A N 1
ATOM 2230 C CA . PHE A 1 274 ? -13.146 9.732 0.825 1.00 88.69 274 PHE A CA 1
ATOM 2231 C C . PHE A 1 274 ? -14.357 10.627 0.571 1.00 88.69 274 PHE A C 1
ATOM 2233 O O . PHE A 1 274 ? -14.531 11.666 1.185 1.00 88.69 274 PHE A O 1
ATOM 2240 N N . GLU A 1 275 ? -15.265 10.167 -0.266 1.00 92.25 275 GLU A N 1
ATOM 2241 C CA . GLU A 1 275 ? -16.565 10.771 -0.493 1.00 92.25 275 GLU A CA 1
ATOM 2242 C C . GLU A 1 275 ? -17.585 10.185 0.485 1.00 92.25 275 GLU A C 1
ATOM 2244 O O . GLU A 1 275 ? -17.801 8.966 0.524 1.00 92.25 275 GLU A O 1
ATOM 2249 N N . PHE A 1 276 ? -18.257 11.046 1.245 1.00 90.88 276 PHE A N 1
ATOM 2250 C CA . PHE A 1 276 ? -19.466 10.661 1.962 1.00 90.88 276 PHE A CA 1
ATOM 2251 C C . PHE A 1 276 ? -20.535 10.225 0.959 1.00 90.88 276 PHE A C 1
ATOM 2253 O O . PHE A 1 276 ? -20.753 10.893 -0.054 1.00 90.88 276 PHE A O 1
ATOM 2260 N N . PHE A 1 277 ? -21.250 9.134 1.240 1.00 87.25 277 PHE A N 1
ATOM 2261 C CA . PHE A 1 277 ? -22.360 8.741 0.366 1.00 87.25 277 PHE A CA 1
ATOM 2262 C C . PHE A 1 277 ? -23.601 8.209 1.084 1.00 87.25 277 PHE A C 1
ATOM 2264 O O . PHE A 1 277 ? -24.644 8.079 0.436 1.00 87.25 277 PHE A O 1
ATOM 2271 N N . LYS A 1 278 ? -23.544 7.877 2.384 1.00 90.75 278 LYS A N 1
ATOM 2272 C CA . LYS A 1 278 ? -24.735 7.408 3.111 1.00 90.75 278 LYS A CA 1
ATOM 2273 C C . LYS A 1 278 ? -24.615 7.532 4.626 1.00 90.75 278 LYS A C 1
ATOM 2275 O O . LYS A 1 278 ? -23.582 7.201 5.190 1.00 90.75 278 LYS A O 1
ATOM 2280 N N . LYS A 1 279 ? -25.713 7.898 5.291 1.00 93.12 279 LYS A N 1
ATOM 2281 C CA . LYS A 1 279 ? -25.842 7.893 6.754 1.00 93.12 279 LYS A CA 1
ATOM 2282 C C . LYS A 1 279 ? -27.203 7.354 7.190 1.00 93.12 279 LYS A C 1
ATOM 2284 O O . LYS A 1 279 ? -28.196 7.523 6.486 1.00 93.12 279 LYS A O 1
ATOM 2289 N N . THR A 1 280 ? -27.212 6.694 8.336 1.00 92.94 280 THR A N 1
ATOM 2290 C CA . THR A 1 280 ? -28.370 6.277 9.139 1.00 92.94 280 THR A CA 1
ATOM 2291 C C . THR A 1 280 ? -28.114 6.714 10.587 1.00 92.94 280 THR A C 1
ATOM 2293 O O . THR A 1 280 ? -27.062 7.294 10.863 1.00 92.94 280 THR A O 1
ATOM 2296 N N . ASP A 1 281 ? -29.017 6.405 11.515 1.00 91.44 281 ASP A N 1
ATOM 2297 C CA . ASP A 1 281 ? -28.866 6.777 12.932 1.00 91.44 281 ASP A CA 1
ATOM 2298 C C . ASP A 1 281 ? -27.592 6.208 13.576 1.00 91.44 281 ASP A C 1
ATOM 2300 O O . ASP A 1 281 ? -27.012 6.815 14.477 1.00 91.44 281 ASP A O 1
ATOM 2304 N N . HIS A 1 282 ? -27.130 5.050 13.098 1.00 95.62 282 HIS A N 1
ATOM 2305 C CA . HIS A 1 282 ? -26.026 4.311 13.712 1.00 95.62 282 HIS A CA 1
ATOM 2306 C C . HIS A 1 282 ? -24.914 3.917 12.742 1.00 95.62 282 HIS A C 1
ATOM 2308 O O . HIS A 1 282 ? -23.925 3.325 13.164 1.00 95.62 282 HIS A O 1
ATOM 2314 N N . VAL A 1 283 ? -25.057 4.229 11.453 1.00 96.06 283 VAL A N 1
ATOM 2315 C CA . VAL A 1 283 ? -24.089 3.849 10.419 1.00 96.06 283 VAL A CA 1
ATOM 2316 C C . VAL A 1 283 ? -23.822 5.016 9.485 1.00 96.06 283 VAL A C 1
ATOM 2318 O O . VAL A 1 283 ? -24.756 5.560 8.897 1.00 96.06 283 VAL A O 1
ATOM 2321 N N . GLU A 1 284 ? -22.554 5.350 9.290 1.00 95.75 284 GLU A N 1
ATOM 2322 C CA . GLU A 1 284 ? -22.080 6.379 8.368 1.00 95.75 284 GLU A CA 1
ATOM 2323 C C . GLU A 1 284 ? -21.069 5.781 7.387 1.00 95.75 284 GLU A C 1
ATOM 2325 O O . GLU A 1 284 ? -20.126 5.113 7.801 1.00 95.75 284 GLU A O 1
ATOM 2330 N N . LEU A 1 285 ? -21.270 5.989 6.086 1.00 94.38 285 LEU A N 1
ATOM 2331 C CA . LEU A 1 285 ? -20.523 5.325 5.024 1.00 94.38 285 LEU A CA 1
ATOM 2332 C C . LEU A 1 285 ? -19.856 6.321 4.077 1.00 94.38 285 LEU A C 1
ATOM 2334 O O . LEU A 1 285 ? -20.474 7.259 3.559 1.00 94.38 285 LEU A O 1
ATOM 2338 N N . TRP A 1 286 ? -18.597 6.013 3.805 1.00 94.00 286 TRP A N 1
ATOM 2339 C CA . TRP A 1 286 ? -17.663 6.775 3.000 1.00 94.00 286 TRP A CA 1
ATOM 2340 C C . TRP A 1 286 ? -17.005 5.854 1.980 1.00 94.00 286 TRP A C 1
ATOM 2342 O O . TRP A 1 286 ? -16.820 4.661 2.235 1.00 94.00 286 TRP A O 1
ATOM 2352 N N . ARG A 1 287 ? -16.633 6.379 0.817 1.00 90.56 287 ARG A N 1
ATOM 2353 C CA . ARG A 1 287 ? -15.933 5.605 -0.214 1.00 90.56 287 ARG A CA 1
ATOM 2354 C C . ARG A 1 287 ? -14.790 6.405 -0.804 1.00 90.56 287 ARG A C 1
ATOM 2356 O O . ARG A 1 287 ? -14.938 7.595 -1.022 1.00 90.56 287 ARG A O 1
ATOM 2363 N N . ARG A 1 288 ? -13.699 5.746 -1.151 1.00 92.06 288 ARG A N 1
ATOM 2364 C CA . ARG A 1 288 ? -12.627 6.331 -1.951 1.00 92.06 288 ARG A CA 1
ATOM 2365 C C . ARG A 1 288 ? -12.451 5.497 -3.213 1.00 92.06 288 ARG A C 1
ATOM 2367 O O . ARG A 1 288 ? -12.126 4.316 -3.082 1.00 92.06 288 ARG A O 1
ATOM 2374 N N . PRO A 1 289 ? -12.683 6.045 -4.417 1.00 85.56 289 PRO A N 1
ATOM 2375 C CA . PRO A 1 289 ? -12.402 5.332 -5.659 1.00 85.56 289 PRO A CA 1
ATOM 2376 C C . PRO A 1 289 ? -10.942 4.862 -5.706 1.00 85.56 289 PRO A C 1
ATOM 2378 O O . PRO A 1 289 ? -10.040 5.588 -5.296 1.00 85.56 289 PRO A O 1
ATOM 2381 N N . THR A 1 290 ? -10.704 3.649 -6.199 1.00 81.44 290 THR A N 1
ATOM 2382 C CA . THR A 1 290 ? -9.354 3.080 -6.363 1.00 81.44 290 THR A CA 1
ATOM 2383 C C . THR A 1 290 ? -9.266 2.386 -7.714 1.00 81.44 290 THR A C 1
ATOM 2385 O O . THR A 1 290 ? -10.256 1.790 -8.131 1.00 81.44 290 THR A O 1
ATOM 2388 N N . GLU A 1 291 ? -8.104 2.380 -8.365 1.00 73.44 291 GLU A N 1
ATOM 2389 C CA . GLU A 1 291 ? -7.918 1.644 -9.629 1.00 73.44 291 GLU A CA 1
ATOM 2390 C C . GLU A 1 291 ? -8.007 0.117 -9.441 1.00 73.44 291 GLU A C 1
ATOM 2392 O O . GLU A 1 291 ? -8.427 -0.602 -10.343 1.00 73.44 291 GLU A O 1
ATOM 2397 N N . GLU A 1 292 ? -7.673 -0.378 -8.245 1.00 68.56 292 GLU A N 1
ATOM 2398 C CA . GLU A 1 292 ? -7.615 -1.810 -7.921 1.00 68.56 292 GLU A CA 1
ATOM 2399 C C . GLU A 1 292 ? -8.994 -2.460 -7.721 1.00 68.56 292 GLU A C 1
ATOM 2401 O O . GLU A 1 292 ? -9.126 -3.677 -7.827 1.00 68.56 292 GLU A O 1
ATOM 2406 N N . SER A 1 293 ? -10.022 -1.668 -7.397 1.00 74.81 293 SER A N 1
ATOM 2407 C CA . SER A 1 293 ? -11.371 -2.159 -7.103 1.00 74.81 293 SER A CA 1
ATOM 2408 C C . SER A 1 293 ? -12.422 -1.322 -7.826 1.00 74.81 293 SER A C 1
ATOM 2410 O O . SER A 1 293 ? -12.476 -0.110 -7.609 1.00 74.81 293 SER A O 1
ATOM 2412 N N . PRO A 1 294 ? -13.354 -1.942 -8.578 1.00 67.06 294 PRO A N 1
ATOM 2413 C CA . PRO A 1 294 ? -14.468 -1.220 -9.196 1.00 67.06 294 PRO A CA 1
ATOM 2414 C C . PRO A 1 294 ? -15.432 -0.602 -8.166 1.00 67.06 294 PRO A C 1
ATOM 2416 O O . PRO A 1 294 ? -16.320 0.166 -8.536 1.00 67.06 294 PRO A O 1
ATOM 2419 N N . ILE A 1 295 ? -15.287 -0.959 -6.887 1.00 72.06 295 ILE A N 1
ATOM 2420 C CA . ILE A 1 295 ? -16.078 -0.457 -5.759 1.00 72.06 295 ILE A CA 1
ATOM 2421 C C . ILE A 1 295 ? -15.325 0.654 -5.010 1.00 72.06 295 ILE A C 1
ATOM 2423 O O . ILE A 1 295 ? -15.954 1.516 -4.395 1.00 72.06 295 ILE A O 1
ATOM 2427 N N . GLY A 1 296 ? -13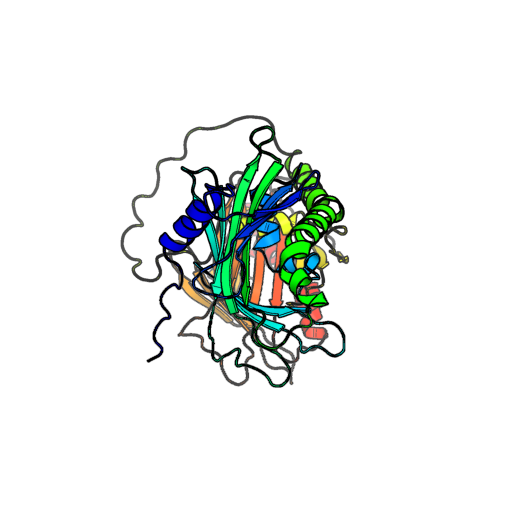.992 0.665 -5.092 1.00 86.25 296 GLY A N 1
ATOM 2428 C CA . GLY A 1 296 ? -13.136 1.502 -4.262 1.00 86.25 296 GLY A CA 1
ATOM 2429 C C . GLY A 1 296 ? -12.936 0.937 -2.854 1.00 86.25 296 GLY A C 1
ATOM 2430 O O . GLY A 1 296 ? -13.368 -0.169 -2.527 1.00 86.25 296 GLY A O 1
ATOM 2431 N N . LEU A 1 297 ? -12.279 1.725 -2.008 1.00 91.94 297 LEU A N 1
ATOM 2432 C CA . LEU A 1 297 ? -12.153 1.473 -0.580 1.00 91.94 297 LEU A CA 1
ATOM 2433 C C . LEU A 1 297 ? -13.377 2.042 0.139 1.00 91.94 297 LEU A C 1
ATOM 2435 O O . LEU A 1 297 ? -13.594 3.253 0.158 1.00 91.94 297 LEU A O 1
ATOM 2439 N N . VAL A 1 298 ? -14.175 1.169 0.738 1.00 92.69 298 VAL A N 1
ATOM 2440 C CA . VAL A 1 298 ? -15.355 1.532 1.524 1.00 92.69 298 VAL A CA 1
ATOM 2441 C C . VAL A 1 298 ? -14.955 1.636 2.984 1.00 92.69 298 VAL A C 1
ATOM 2443 O O . VAL A 1 298 ? -14.298 0.740 3.508 1.00 92.69 298 VAL A O 1
ATOM 2446 N N . LYS A 1 299 ? -15.387 2.703 3.650 1.00 94.69 299 LYS A N 1
ATOM 2447 C CA . LYS A 1 299 ? -15.213 2.921 5.084 1.00 94.69 299 LYS A CA 1
ATOM 2448 C C . LYS A 1 299 ? -16.572 3.126 5.736 1.00 94.69 299 LYS A C 1
ATOM 2450 O O . LYS A 1 299 ? -17.351 3.961 5.284 1.00 94.69 299 LYS A O 1
ATOM 2455 N N . GLY A 1 300 ? -16.853 2.369 6.788 1.00 95.38 300 GLY A N 1
ATOM 2456 C CA . GLY A 1 300 ? -18.075 2.487 7.571 1.00 95.38 300 GLY A CA 1
ATOM 2457 C C . GLY A 1 300 ? -17.782 2.772 9.035 1.00 95.38 300 GLY A C 1
ATOM 2458 O O . GLY A 1 300 ? -17.005 2.047 9.647 1.00 95.38 300 GLY A O 1
ATOM 2459 N N . PHE A 1 301 ? -18.430 3.790 9.590 1.00 96.50 301 PHE A N 1
ATOM 2460 C CA . PHE A 1 301 ? -18.486 4.054 11.024 1.00 96.50 301 PHE A CA 1
ATOM 2461 C C . PHE A 1 301 ? -19.810 3.530 11.564 1.00 96.50 301 PHE A C 1
ATOM 2463 O O . PHE A 1 301 ? -20.872 3.924 11.084 1.00 96.50 301 PHE A O 1
ATOM 2470 N N . LEU A 1 302 ? -19.744 2.608 12.514 1.00 97.94 302 LEU A N 1
ATOM 2471 C CA . LEU A 1 302 ? -20.886 1.931 13.110 1.00 97.94 302 LEU A CA 1
ATOM 2472 C C . LEU A 1 302 ? -20.896 2.204 14.613 1.00 97.94 302 LEU A C 1
ATOM 2474 O O . LEU A 1 302 ? -19.870 2.066 15.275 1.00 97.94 302 LEU A O 1
ATOM 2478 N N . HIS A 1 303 ? -22.057 2.555 15.151 1.00 97.94 303 HIS A N 1
ATOM 2479 C CA . HIS A 1 303 ? -22.264 2.785 16.575 1.00 97.94 303 HIS A CA 1
ATOM 2480 C C . HIS A 1 303 ? -23.269 1.771 17.126 1.00 97.94 303 HIS A C 1
ATOM 2482 O O . HIS A 1 303 ? -24.366 1.632 16.594 1.00 97.94 303 HIS A O 1
ATOM 2488 N N . PHE A 1 304 ? -22.909 1.063 18.192 1.00 97.06 304 PHE A N 1
ATOM 2489 C CA . PHE A 1 304 ? -23.736 0.062 18.863 1.00 97.06 304 PHE A CA 1
ATOM 2490 C C . PHE A 1 304 ? -24.058 0.534 20.289 1.00 97.06 304 PHE A C 1
ATOM 2492 O O . PHE A 1 304 ? -23.272 0.269 21.208 1.00 97.06 304 PHE A O 1
ATOM 2499 N N . PRO A 1 305 ? -25.187 1.239 20.487 1.00 95.44 305 PRO A N 1
ATOM 2500 C CA . PRO A 1 305 ? -25.570 1.748 21.798 1.00 95.44 305 PRO A CA 1
ATOM 2501 C C . PRO A 1 305 ? -25.815 0.612 22.798 1.00 95.44 305 PRO A C 1
ATOM 2503 O O . PRO A 1 305 ? -26.573 -0.313 22.515 1.00 95.44 305 PRO A O 1
ATOM 2506 N N . GLY A 1 306 ? -25.192 0.685 23.972 1.00 93.69 306 GLY A N 1
ATOM 2507 C CA . GLY A 1 306 ? -25.364 -0.264 25.074 1.00 93.69 306 GLY A CA 1
ATOM 2508 C C . GLY A 1 306 ? -24.817 -1.673 24.824 1.00 93.69 306 GLY A C 1
ATOM 2509 O O . GLY A 1 306 ? -25.123 -2.577 25.599 1.00 93.69 306 GLY A O 1
ATOM 2510 N N . ILE A 1 307 ? -24.036 -1.887 23.758 1.00 94.75 307 ILE A N 1
ATOM 2511 C CA . ILE A 1 307 ? -23.389 -3.174 23.471 1.00 94.75 307 ILE A CA 1
ATOM 2512 C C . ILE A 1 307 ? -21.882 -3.055 23.747 1.00 94.75 307 ILE A C 1
ATOM 2514 O O . ILE A 1 307 ? -21.205 -2.314 23.029 1.00 94.75 307 ILE A O 1
ATOM 2518 N N . PRO A 1 308 ? -21.316 -3.806 24.714 1.00 93.19 308 PRO A N 1
ATOM 2519 C CA . PRO A 1 308 ? -19.897 -3.701 25.059 1.00 93.19 308 PRO A CA 1
ATOM 2520 C C . PRO A 1 308 ? -18.947 -4.192 23.958 1.00 93.19 308 PRO A C 1
ATOM 2522 O O . PRO A 1 308 ? -19.242 -5.173 23.266 1.00 93.19 308 PRO A O 1
ATOM 2525 N N . VAL A 1 309 ? -17.750 -3.595 23.891 1.00 95.50 309 VAL A N 1
ATOM 2526 C CA . VAL A 1 309 ? -16.706 -3.875 22.878 1.00 95.50 309 VAL A CA 1
ATOM 2527 C C . VAL A 1 309 ? -16.378 -5.359 22.768 1.00 95.50 309 VAL A C 1
ATOM 2529 O O . VAL A 1 309 ? -16.345 -5.908 21.669 1.00 95.50 309 VAL A O 1
ATOM 2532 N N . GLU A 1 310 ? -16.180 -6.033 23.903 1.00 91.50 310 GLU A N 1
ATOM 2533 C CA . GLU A 1 310 ? -15.858 -7.465 23.931 1.00 91.50 310 GLU A CA 1
ATOM 2534 C C . GLU A 1 310 ? -16.981 -8.324 23.338 1.00 91.50 310 GLU A C 1
ATOM 2536 O O . GLU A 1 310 ? -16.719 -9.364 22.733 1.00 91.50 310 GLU A O 1
ATOM 2541 N N . THR A 1 311 ? -18.234 -7.879 23.462 1.00 92.38 311 THR A N 1
ATOM 2542 C CA . THR A 1 311 ? -19.374 -8.590 22.880 1.00 92.38 311 THR A CA 1
ATOM 2543 C C . THR A 1 311 ? -19.388 -8.433 21.367 1.00 92.38 311 THR A C 1
ATOM 2545 O O . THR A 1 311 ? -19.450 -9.440 20.664 1.00 92.38 311 THR A O 1
ATOM 2548 N N . VAL A 1 312 ? -19.260 -7.204 20.853 1.00 95.75 312 VAL A N 1
ATOM 2549 C CA . VAL A 1 312 ? -19.191 -6.954 19.401 1.00 95.75 312 VAL A CA 1
ATOM 2550 C C . VAL A 1 312 ? -17.997 -7.690 18.785 1.00 95.75 312 VAL A 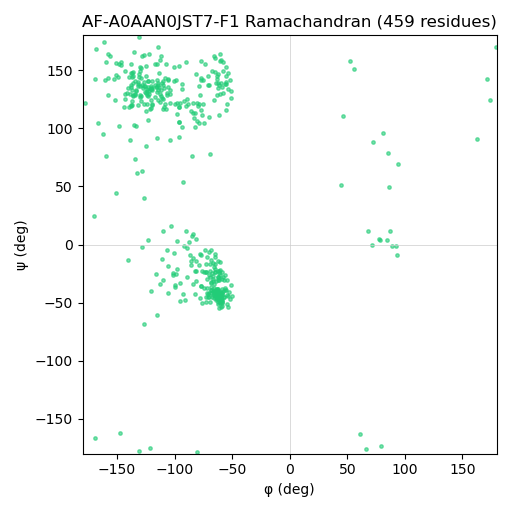C 1
ATOM 2552 O O . VAL A 1 312 ? -18.150 -8.391 17.786 1.00 95.75 312 VAL A O 1
ATOM 2555 N N . PHE A 1 313 ? -16.823 -7.612 19.418 1.00 95.62 313 PHE A N 1
ATOM 2556 C CA . PHE A 1 313 ? -15.617 -8.307 18.968 1.00 95.62 313 PHE A CA 1
ATOM 2557 C C . PHE A 1 313 ? -15.816 -9.826 18.910 1.00 95.62 313 PHE A C 1
ATOM 2559 O O . PHE A 1 313 ? -15.535 -10.447 17.882 1.00 95.62 313 PHE A O 1
ATOM 2566 N N . LYS A 1 314 ? -16.372 -10.427 19.971 1.00 88.94 314 LYS A N 1
ATOM 2567 C CA . LYS A 1 314 ? -16.661 -11.865 20.013 1.00 88.94 314 LYS A CA 1
ATOM 2568 C C . LYS A 1 314 ? -17.653 -12.288 18.931 1.00 88.94 314 LYS A C 1
ATOM 2570 O O . LYS A 1 314 ? -17.423 -13.305 18.285 1.00 88.94 314 LYS A O 1
ATOM 2575 N N . LEU A 1 315 ? -18.721 -11.519 18.714 1.00 91.12 315 LEU A N 1
ATOM 2576 C CA . LEU A 1 315 ? -19.738 -11.823 17.701 1.00 91.12 315 LEU A CA 1
ATOM 2577 C C . LEU A 1 315 ? -19.172 -11.846 16.274 1.00 91.12 315 LEU A C 1
ATOM 2579 O O . LEU A 1 315 ? -19.741 -12.521 15.420 1.00 91.12 315 LEU A O 1
ATOM 2583 N N . ILE A 1 316 ? -18.064 -11.149 16.009 1.00 94.75 316 ILE A N 1
ATOM 2584 C CA . ILE A 1 316 ? -17.420 -11.128 14.688 1.00 94.75 316 ILE A CA 1
ATOM 2585 C C . ILE A 1 316 ? -16.328 -12.205 14.568 1.00 94.75 316 ILE A C 1
ATOM 2587 O O . ILE A 1 316 ? -16.225 -12.857 13.528 1.00 94.75 316 ILE A O 1
ATOM 2591 N N . VAL A 1 317 ? -15.502 -12.383 15.606 1.00 91.44 317 VAL A N 1
ATOM 2592 C CA . VAL A 1 317 ? -14.336 -13.290 15.593 1.00 91.44 317 VAL A CA 1
ATOM 2593 C C . VAL A 1 317 ? -14.718 -14.765 15.747 1.00 91.44 317 VAL A C 1
ATOM 2595 O O . VAL A 1 317 ? -14.083 -15.645 15.154 1.00 91.44 317 VAL A O 1
ATOM 2598 N N . ASP A 1 318 ? -15.745 -15.055 16.540 1.00 85.62 318 ASP A N 1
ATOM 2599 C CA . ASP A 1 318 ? -16.265 -16.408 16.701 1.00 85.62 318 ASP A CA 1
ATOM 2600 C C . ASP A 1 318 ? -17.142 -16.756 15.493 1.00 85.62 318 ASP A C 1
ATOM 2602 O O . ASP A 1 318 ? -18.259 -16.263 15.348 1.00 85.62 318 ASP A O 1
ATOM 2606 N N . ILE A 1 319 ? -16.614 -17.589 14.594 1.00 86.38 319 ILE A N 1
ATOM 2607 C CA . ILE A 1 319 ? -17.272 -17.917 13.325 1.00 86.38 319 ILE A CA 1
ATOM 2608 C C . ILE A 1 319 ? -18.565 -18.706 13.540 1.00 86.38 319 ILE A C 1
ATOM 2610 O O . ILE A 1 319 ? -19.499 -18.558 12.750 1.00 86.38 319 ILE A O 1
ATOM 2614 N N . GLU A 1 320 ? -18.660 -19.494 14.609 1.00 82.81 320 GLU A N 1
ATOM 2615 C CA . GLU A 1 320 ? -19.891 -20.221 14.913 1.00 82.81 320 GLU A CA 1
ATOM 2616 C C . GLU A 1 320 ? -20.985 -19.253 15.366 1.00 82.81 320 GLU A C 1
ATOM 2618 O O . GLU A 1 320 ? -22.082 -19.280 14.809 1.00 82.81 320 GLU A O 1
ATOM 2623 N N . LEU A 1 321 ? -20.664 -18.303 16.252 1.00 84.56 321 LEU A N 1
ATOM 2624 C CA . LEU A 1 321 ? -21.599 -17.228 16.614 1.00 84.56 321 LEU A CA 1
ATOM 2625 C C . LEU A 1 321 ? -21.933 -16.330 15.420 1.00 84.56 321 LEU A C 1
ATOM 2627 O O . LEU A 1 321 ? -23.085 -15.932 15.243 1.00 84.56 321 LEU A O 1
ATOM 2631 N N . ARG A 1 322 ? -20.951 -16.038 14.564 1.00 90.06 322 ARG A N 1
ATOM 2632 C CA . ARG A 1 322 ? -21.155 -15.238 13.355 1.00 90.06 322 ARG A CA 1
ATOM 2633 C C . ARG A 1 322 ? -22.174 -15.868 12.416 1.00 90.06 322 ARG A C 1
ATOM 2635 O O . ARG A 1 322 ? -23.059 -15.173 11.925 1.00 90.06 322 ARG A O 1
ATOM 2642 N N . ARG A 1 323 ? -22.137 -17.190 12.232 1.00 83.50 323 ARG A N 1
ATOM 2643 C CA . ARG A 1 323 ? -23.158 -17.929 11.467 1.00 83.50 323 ARG A CA 1
ATOM 2644 C C . ARG A 1 323 ? -24.557 -17.822 12.072 1.00 83.50 323 ARG A C 1
ATOM 2646 O O . ARG A 1 323 ? -25.543 -18.057 11.367 1.00 83.50 323 ARG A O 1
ATOM 2653 N N . GLU A 1 324 ? -24.692 -17.521 13.361 1.00 85.12 324 GLU A N 1
ATOM 2654 C CA . GLU A 1 324 ? -25.999 -17.365 14.001 1.00 85.12 324 GLU A CA 1
ATOM 2655 C C . GLU A 1 324 ? -26.695 -16.059 13.618 1.00 85.12 324 GLU A C 1
ATOM 2657 O O . GLU A 1 324 ? -27.908 -16.080 13.397 1.00 85.12 324 GLU A O 1
ATOM 2662 N N . TRP A 1 325 ? -25.955 -14.958 13.476 1.00 87.12 325 TRP A N 1
ATOM 2663 C CA . TRP A 1 325 ? -26.526 -13.656 13.117 1.00 87.12 325 TRP A CA 1
ATOM 2664 C C . TRP A 1 325 ? -26.337 -13.283 11.640 1.00 87.12 325 TRP A C 1
ATOM 2666 O O . TRP A 1 325 ? -27.147 -12.543 11.088 1.00 87.12 325 TRP A O 1
ATOM 2676 N N . GLU A 1 326 ? -25.335 -13.827 10.949 1.00 83.81 326 GLU A N 1
ATOM 2677 C CA . GLU A 1 326 ? -25.023 -13.496 9.553 1.00 83.81 326 GLU A CA 1
ATOM 2678 C C . GLU A 1 326 ? -25.711 -14.436 8.542 1.00 83.81 326 GLU A C 1
ATOM 2680 O O . GLU A 1 326 ? -25.083 -15.037 7.670 1.00 83.81 326 GLU A O 1
ATOM 2685 N N . LYS A 1 327 ? -27.038 -14.584 8.644 1.00 79.44 327 LYS A N 1
ATOM 2686 C CA . LYS A 1 327 ? -27.800 -15.577 7.859 1.00 79.44 327 LYS A CA 1
ATOM 2687 C C . LYS A 1 327 ? -27.801 -15.344 6.347 1.00 79.44 327 LYS A C 1
ATOM 2689 O O . LYS A 1 327 ? -28.059 -16.282 5.596 1.00 79.44 327 LYS A O 1
ATOM 2694 N N . GLN A 1 328 ? -27.518 -14.126 5.887 1.00 74.62 328 GLN A N 1
ATOM 2695 C CA . GLN A 1 328 ? -27.422 -13.828 4.455 1.00 74.62 328 GLN A CA 1
ATOM 2696 C C . GLN A 1 328 ? -26.202 -14.467 3.773 1.00 74.62 328 GLN A C 1
ATOM 2698 O O . GLN A 1 328 ? -26.178 -14.545 2.545 1.00 74.62 328 GLN A O 1
ATOM 2703 N N . ILE A 1 329 ? -25.198 -14.911 4.539 1.00 79.25 329 ILE A N 1
ATOM 2704 C CA . ILE A 1 329 ? -24.039 -15.635 4.018 1.00 79.25 329 ILE A CA 1
ATOM 2705 C C . ILE A 1 329 ? -24.335 -17.139 4.118 1.00 79.25 329 ILE A C 1
ATOM 2707 O O . ILE A 1 329 ? -24.239 -17.715 5.200 1.00 79.25 329 ILE A O 1
ATOM 2711 N N . PRO A 1 330 ? -24.716 -17.812 3.014 1.00 73.62 330 PRO A N 1
ATOM 2712 C CA . PRO A 1 330 ? -25.142 -19.214 3.055 1.00 73.62 330 PRO A CA 1
ATOM 2713 C C . PRO A 1 330 ? -24.022 -20.186 3.417 1.00 73.62 330 PRO A C 1
ATOM 2715 O O . PRO A 1 330 ? -24.298 -21.291 3.876 1.00 73.62 330 PRO A O 1
ATOM 2718 N N . VAL A 1 331 ? -22.768 -19.809 3.161 1.00 81.88 331 VAL A N 1
ATOM 2719 C CA . VAL A 1 331 ? -21.600 -20.613 3.510 1.00 81.88 331 VAL A CA 1
ATOM 2720 C C . VAL A 1 331 ? -20.558 -19.680 4.091 1.00 81.88 331 VAL A C 1
ATOM 2722 O O . VAL A 1 331 ? -20.123 -18.760 3.408 1.00 81.88 331 VAL A O 1
ATOM 2725 N N . LEU A 1 332 ? -20.166 -19.939 5.331 1.00 86.00 332 LEU A N 1
ATOM 2726 C CA . LEU A 1 332 ? -19.037 -19.328 6.019 1.00 86.00 332 LEU A CA 1
ATOM 2727 C C . LEU A 1 332 ? -18.348 -20.466 6.762 1.00 86.00 332 LEU A C 1
ATOM 2729 O O . LEU A 1 332 ? -18.993 -21.124 7.564 1.00 86.00 332 LEU A O 1
ATOM 2733 N N . GLU A 1 333 ? -17.091 -20.763 6.478 1.00 86.06 333 GLU A N 1
ATOM 2734 C CA . GLU A 1 333 ? -16.378 -21.941 6.972 1.00 86.06 333 GLU A CA 1
ATOM 2735 C C . GLU A 1 333 ? -14.974 -21.580 7.422 1.00 86.06 333 GLU A C 1
ATOM 2737 O O . GLU A 1 333 ? -14.309 -20.761 6.795 1.00 86.06 333 GLU A O 1
ATOM 2742 N N . VAL A 1 334 ? -14.516 -22.233 8.485 1.00 88.56 334 VAL A N 1
ATOM 2743 C CA . VAL A 1 334 ? -13.109 -22.233 8.875 1.00 88.56 334 VAL A CA 1
ATOM 2744 C C . VAL A 1 334 ? -12.431 -23.386 8.147 1.00 88.56 334 VAL A C 1
ATOM 2746 O O . VAL A 1 334 ? -12.867 -24.528 8.270 1.00 88.56 334 VAL A O 1
ATOM 2749 N N . LEU A 1 335 ? -11.413 -23.078 7.347 1.00 86.56 335 LEU A N 1
ATOM 2750 C CA . LEU A 1 335 ? -10.621 -24.071 6.621 1.00 86.56 335 LEU A CA 1
ATOM 2751 C C . LEU A 1 335 ? -9.413 -24.516 7.444 1.00 86.56 335 LEU A C 1
ATOM 2753 O O . LEU A 1 335 ? -9.204 -25.713 7.599 1.00 86.56 335 LEU A O 1
ATOM 2757 N N . ASP A 1 336 ? -8.689 -23.543 8.003 1.00 86.62 336 ASP A N 1
ATOM 2758 C CA . ASP A 1 336 ? -7.549 -23.739 8.898 1.00 86.62 336 ASP A CA 1
ATOM 2759 C C . ASP A 1 336 ? -7.660 -22.780 10.075 1.00 86.62 336 ASP A C 1
ATOM 2761 O O . ASP A 1 336 ? -8.120 -21.648 9.906 1.00 86.62 336 ASP A O 1
ATOM 2765 N N . ASP A 1 337 ? -7.171 -23.193 11.238 1.00 86.06 337 ASP A N 1
ATOM 2766 C CA . ASP A 1 337 ? -7.090 -22.348 12.426 1.00 86.06 337 ASP A CA 1
ATOM 2767 C C . ASP A 1 337 ? -5.765 -22.610 13.145 1.00 86.06 337 ASP A C 1
ATOM 2769 O O . ASP A 1 337 ? -5.489 -23.739 13.558 1.00 86.06 337 ASP A O 1
ATOM 2773 N N . ASN A 1 338 ? -4.916 -21.589 13.258 1.00 81.31 338 ASN A N 1
ATOM 2774 C CA . ASN A 1 338 ? -3.639 -21.681 13.960 1.00 81.31 338 ASN A CA 1
ATOM 2775 C C . ASN A 1 338 ? -3.463 -20.512 14.942 1.00 81.31 338 ASN A C 1
ATOM 2777 O O . ASN A 1 338 ? -4.316 -19.639 15.069 1.00 81.31 338 ASN A O 1
ATOM 2781 N N . SER A 1 339 ? -2.341 -20.492 15.665 1.00 74.69 339 SER A N 1
ATOM 2782 C CA . SER A 1 339 ? -2.091 -19.497 16.716 1.00 74.69 339 SER A CA 1
ATOM 2783 C C . SER A 1 339 ? -1.937 -18.052 16.225 1.00 74.69 339 SER A C 1
ATOM 2785 O O . SER A 1 339 ? -1.956 -17.140 17.046 1.00 74.69 339 SER A O 1
ATOM 2787 N N . SER A 1 340 ? -1.716 -17.832 14.929 1.00 79.44 340 SER A N 1
ATOM 2788 C CA . SER A 1 340 ? -1.409 -16.519 14.348 1.00 79.44 340 SER A CA 1
ATOM 2789 C C . SER A 1 340 ? -2.517 -15.994 13.439 1.00 79.44 340 SER A C 1
ATOM 2791 O O . SER A 1 340 ? -2.744 -14.784 13.376 1.00 79.44 340 SER A O 1
ATOM 2793 N N . TYR A 1 341 ? -3.200 -16.881 12.722 1.00 90.62 341 TYR A N 1
ATOM 2794 C CA . TYR A 1 341 ? -4.299 -16.532 11.835 1.00 90.62 341 TYR A CA 1
ATOM 2795 C C . TYR A 1 341 ? -5.211 -17.735 11.582 1.00 90.62 341 TYR A C 1
ATOM 2797 O O . TYR A 1 341 ? -4.839 -18.894 11.771 1.00 90.62 341 TYR A O 1
ATOM 2805 N N . ARG A 1 342 ? -6.400 -17.434 11.072 1.00 92.25 342 ARG A N 1
ATOM 2806 C CA . ARG A 1 342 ? -7.393 -18.392 10.602 1.00 92.25 342 ARG A CA 1
ATOM 2807 C C . ARG A 1 342 ? -7.607 -18.224 9.107 1.00 92.25 342 ARG A C 1
ATOM 2809 O O . ARG A 1 342 ? -7.660 -17.097 8.625 1.00 92.25 342 ARG A O 1
ATOM 2816 N N . THR A 1 343 ? -7.781 -19.310 8.368 1.00 93.38 343 THR A N 1
ATOM 2817 C CA . THR A 1 343 ? -8.236 -19.254 6.974 1.00 93.38 343 THR A CA 1
ATOM 2818 C C . THR A 1 343 ? -9.735 -19.505 6.937 1.00 93.38 343 THR A C 1
ATOM 2820 O O . THR A 1 343 ? -10.198 -20.555 7.378 1.00 93.38 343 THR A O 1
ATOM 2823 N N . ILE A 1 344 ? -10.501 -18.560 6.398 1.00 94.19 344 ILE A N 1
ATOM 2824 C CA . ILE A 1 344 ? -11.951 -18.668 6.239 1.00 94.19 344 ILE A CA 1
ATOM 2825 C C . ILE A 1 344 ? -12.348 -18.716 4.764 1.00 94.19 344 ILE A C 1
ATOM 2827 O O . ILE A 1 344 ? -11.719 -18.094 3.907 1.00 94.19 344 ILE A O 1
ATOM 2831 N N . TYR A 1 345 ? -13.421 -19.443 4.478 1.00 93.31 345 TYR A N 1
ATOM 2832 C CA . TYR A 1 345 ? -14.102 -19.476 3.191 1.00 93.31 345 TYR A CA 1
ATOM 2833 C C . TYR A 1 345 ? -15.516 -18.948 3.352 1.00 93.31 345 TYR A C 1
ATOM 2835 O O . TYR A 1 345 ? -16.206 -19.335 4.292 1.00 93.31 345 TYR A O 1
ATOM 2843 N N . TRP A 1 346 ? -15.984 -18.126 2.421 1.00 90.56 346 TRP A N 1
ATOM 2844 C CA . TRP A 1 346 ? -17.390 -17.744 2.398 1.00 90.56 346 TRP A CA 1
ATOM 2845 C C . TRP A 1 346 ? -17.931 -17.532 0.990 1.00 90.56 346 TRP A C 1
ATOM 2847 O O . TRP A 1 346 ? -17.185 -17.262 0.050 1.00 90.56 346 TRP A O 1
ATOM 2857 N N . LEU A 1 347 ? -19.245 -17.708 0.847 1.00 84.62 347 LEU A N 1
ATOM 2858 C CA . LEU A 1 347 ? -19.973 -17.623 -0.416 1.00 84.62 347 LEU A CA 1
ATOM 2859 C C . LEU A 1 347 ? -21.024 -16.520 -0.346 1.00 84.62 347 LEU A C 1
ATOM 2861 O O . LEU A 1 347 ? -21.819 -16.476 0.589 1.00 84.62 347 LEU A O 1
ATOM 2865 N N . VAL A 1 348 ? -21.099 -15.708 -1.394 1.00 82.44 348 VAL A N 1
ATOM 2866 C CA . VAL A 1 348 ? -22.157 -14.725 -1.612 1.00 82.44 348 VAL A CA 1
ATOM 2867 C C . VAL A 1 348 ? -23.012 -15.138 -2.792 1.00 82.44 348 VAL A C 1
ATOM 2869 O O . VAL A 1 348 ? -22.512 -15.365 -3.898 1.00 82.44 348 VAL A O 1
ATOM 2872 N N . LYS A 1 349 ? -24.324 -15.180 -2.561 1.00 76.50 349 LYS A N 1
ATOM 2873 C CA . LYS A 1 349 ? -25.303 -15.365 -3.628 1.00 76.50 349 LYS A CA 1
ATOM 2874 C C . LYS A 1 349 ? -25.538 -14.072 -4.382 1.00 76.50 349 LYS A C 1
ATOM 2876 O O . LYS A 1 349 ? -25.700 -13.011 -3.785 1.00 76.50 349 LYS A O 1
ATOM 2881 N N . THR A 1 350 ? -25.592 -14.187 -5.700 1.00 68.44 350 THR A N 1
ATOM 2882 C CA . THR A 1 350 ? -25.913 -13.072 -6.592 1.00 68.44 350 THR A CA 1
ATOM 2883 C C . THR A 1 350 ? -27.269 -13.284 -7.276 1.00 68.44 350 THR A C 1
ATOM 2885 O O . THR A 1 350 ? -27.797 -14.398 -7.262 1.00 68.44 350 THR A O 1
ATOM 2888 N N . PRO A 1 351 ? -27.889 -12.226 -7.835 1.00 67.50 351 PRO A N 1
ATOM 2889 C CA . PRO A 1 351 ? -29.140 -12.358 -8.578 1.00 67.50 351 PRO A CA 1
ATOM 2890 C C . PRO A 1 351 ? -29.032 -13.323 -9.767 1.00 67.50 351 PRO A C 1
ATOM 2892 O O . PRO A 1 351 ? -27.956 -13.534 -10.324 1.00 67.50 351 PRO A O 1
ATOM 2895 N N . VAL A 1 352 ? -30.173 -13.867 -10.199 1.00 57.44 352 VAL A N 1
AT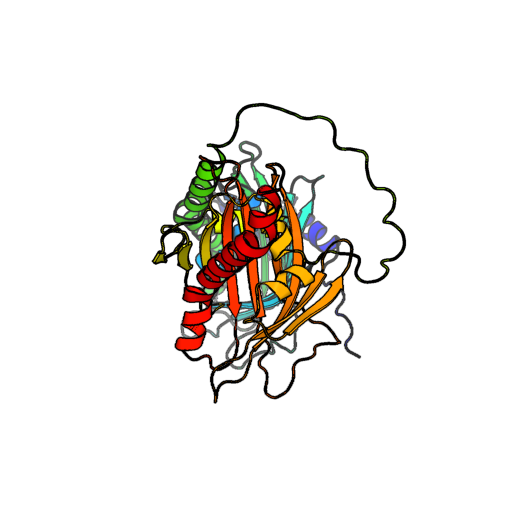OM 2896 C CA . VAL A 1 352 ? -30.255 -14.801 -11.333 1.00 57.44 352 VAL A CA 1
ATOM 2897 C C . VAL A 1 352 ? -29.590 -14.211 -12.583 1.00 57.44 352 VAL A C 1
ATOM 2899 O O . VAL A 1 352 ? -29.831 -13.060 -12.942 1.00 57.44 352 VAL A O 1
ATOM 2902 N N . GLY A 1 353 ? -28.762 -15.017 -13.253 1.00 63.06 353 GLY A N 1
ATOM 2903 C CA . GLY A 1 353 ? -28.004 -14.607 -14.442 1.00 63.06 353 GLY A CA 1
ATOM 2904 C C . GLY A 1 353 ? -26.635 -13.991 -14.136 1.00 63.06 353 GLY A C 1
ATOM 2905 O O . GLY A 1 353 ? -25.890 -13.674 -15.060 1.00 63.06 353 GLY A O 1
ATOM 2906 N N . VAL A 1 354 ? -26.275 -13.861 -12.859 1.00 70.12 354 VAL A N 1
ATOM 2907 C CA . VAL A 1 354 ? -24.956 -13.428 -12.394 1.00 70.12 354 VAL A CA 1
ATOM 2908 C C . VAL A 1 354 ? -24.304 -14.602 -11.664 1.00 70.12 354 VAL A C 1
ATOM 2910 O O . VAL A 1 354 ? -24.972 -15.341 -10.947 1.00 70.12 354 VAL A O 1
ATOM 2913 N N . SER A 1 355 ? -23.007 -14.823 -11.880 1.00 78.25 355 SER A N 1
ATOM 2914 C CA . SER A 1 355 ? -22.280 -15.871 -11.157 1.00 78.25 355 SER A CA 1
ATOM 2915 C C . SER A 1 355 ? -22.100 -15.498 -9.688 1.00 78.25 355 SER A C 1
ATOM 2917 O O . SER A 1 355 ? -21.718 -14.370 -9.377 1.00 78.25 355 SER A O 1
ATOM 2919 N N . ASP A 1 356 ? -22.307 -16.451 -8.786 1.00 83.81 356 ASP A N 1
ATOM 2920 C CA . ASP A 1 356 ? -22.026 -16.262 -7.361 1.00 83.81 356 ASP A CA 1
ATOM 2921 C C . ASP A 1 356 ? -20.551 -15.931 -7.121 1.00 83.81 356 ASP A C 1
ATOM 2923 O O . ASP A 1 356 ? -19.700 -16.231 -7.964 1.00 83.81 356 ASP A O 1
ATOM 2927 N N . ARG A 1 357 ? -20.241 -15.313 -5.977 1.00 87.06 357 ARG A N 1
ATOM 2928 C CA . ARG A 1 357 ? -18.859 -14.999 -5.588 1.00 87.06 357 ARG A CA 1
ATOM 2929 C C . ARG A 1 357 ? -18.454 -15.800 -4.370 1.00 87.06 357 ARG A C 1
ATOM 2931 O O . ARG A 1 357 ? -19.220 -15.868 -3.415 1.00 87.06 357 ARG A O 1
ATOM 2938 N N . ASP A 1 358 ? -17.258 -16.371 -4.386 1.00 92.75 358 ASP A N 1
ATOM 2939 C CA . ASP A 1 358 ? -16.639 -16.935 -3.191 1.00 92.75 358 ASP A CA 1
ATOM 2940 C C . ASP A 1 358 ? -15.347 -16.199 -2.826 1.00 92.75 358 ASP A C 1
ATOM 2942 O O . ASP A 1 358 ? -14.700 -15.571 -3.665 1.00 92.75 358 ASP A O 1
ATOM 2946 N N . PHE A 1 359 ? -14.999 -16.266 -1.546 1.00 94.81 359 PHE A N 1
ATOM 2947 C CA . PHE A 1 359 ? -13.807 -15.662 -0.974 1.00 94.81 359 PHE A CA 1
ATOM 2948 C C . PHE A 1 359 ? -13.058 -16.707 -0.159 1.00 94.81 359 PHE A C 1
ATOM 2950 O O . PHE A 1 359 ? -13.661 -17.538 0.524 1.00 94.81 359 PHE A O 1
ATOM 2957 N N . VAL A 1 360 ? -11.731 -16.635 -0.211 1.00 96.06 360 VAL A N 1
ATOM 2958 C CA . VAL A 1 360 ? -10.836 -17.325 0.718 1.00 96.06 360 VAL A CA 1
ATOM 2959 C C . VAL A 1 360 ? -9.949 -16.253 1.330 1.00 96.06 360 VAL A C 1
ATOM 2961 O O . VAL A 1 360 ? -9.273 -15.520 0.607 1.00 96.06 360 VAL A O 1
ATOM 2964 N N . GLN A 1 361 ? -9.995 -16.117 2.652 1.00 96.81 361 GLN A N 1
ATOM 2965 C CA . GLN A 1 361 ? -9.306 -15.052 3.372 1.00 96.81 361 GLN A CA 1
ATOM 2966 C C . GLN A 1 361 ? -8.520 -15.619 4.547 1.00 96.81 361 GLN A C 1
ATOM 2968 O O . GLN A 1 361 ? -9.022 -16.468 5.279 1.00 96.81 361 GLN A O 1
ATOM 2973 N N . HIS A 1 362 ? -7.316 -15.103 4.770 1.00 96.25 362 HIS A N 1
ATOM 2974 C CA . HIS A 1 362 ? -6.713 -15.154 6.093 1.00 96.25 362 HIS A CA 1
ATOM 2975 C C . HIS A 1 362 ? -7.364 -14.075 6.955 1.00 96.25 362 HIS A C 1
ATOM 2977 O O . HIS A 1 362 ? -7.641 -12.978 6.470 1.00 96.25 362 HIS A O 1
ATOM 2983 N N . MET A 1 363 ? -7.591 -14.390 8.221 1.00 95.56 363 MET A N 1
ATOM 2984 C CA . MET A 1 363 ? -8.164 -13.528 9.241 1.00 95.56 363 MET A CA 1
ATOM 2985 C C . MET A 1 363 ? -7.259 -13.585 10.469 1.00 95.56 363 MET A C 1
ATOM 2987 O O . MET A 1 363 ? -6.954 -14.670 10.961 1.00 95.56 363 MET A O 1
ATOM 2991 N N . THR A 1 364 ? -6.848 -12.434 10.984 1.00 95.88 364 THR A N 1
ATOM 2992 C CA . THR A 1 364 ? -6.235 -12.336 12.315 1.00 95.88 364 THR A CA 1
ATOM 2993 C C . THR A 1 364 ? -6.950 -11.269 13.124 1.00 95.88 364 THR A C 1
ATOM 2995 O O . THR A 1 364 ? -7.680 -10.437 12.581 1.00 95.88 364 THR A O 1
ATOM 2998 N N . HIS A 1 365 ? -6.767 -11.304 14.434 1.00 95.06 365 HIS A N 1
ATOM 2999 C CA . HIS A 1 365 ? -7.384 -10.361 15.343 1.00 95.06 365 HIS A CA 1
ATOM 3000 C C . HIS A 1 365 ? -6.508 -10.153 16.572 1.00 95.06 365 HIS A C 1
ATOM 3002 O O . HIS A 1 365 ? -5.748 -11.032 16.976 1.00 95.06 365 HIS A O 1
ATOM 3008 N N . GLY A 1 366 ? -6.666 -9.009 17.221 1.00 93.06 366 GLY A N 1
ATOM 3009 C CA . GLY A 1 366 ? -5.907 -8.694 18.418 1.00 93.06 366 GLY A CA 1
ATOM 3010 C C . GLY A 1 366 ? -6.440 -7.470 19.135 1.00 93.06 366 GLY A C 1
ATOM 3011 O O . GLY A 1 366 ? -7.558 -7.010 18.903 1.00 93.06 366 GLY A O 1
ATOM 3012 N N . SER A 1 367 ? -5.634 -6.965 20.054 1.00 93.00 367 SER A N 1
ATOM 3013 C CA . SER A 1 367 ? -5.850 -5.689 20.727 1.00 93.00 367 SER A CA 1
ATOM 3014 C C . SER A 1 367 ? -4.569 -4.889 20.592 1.00 93.00 367 SER A C 1
ATOM 3016 O O . SER A 1 367 ? -3.483 -5.462 20.697 1.00 93.00 367 SER A O 1
ATOM 3018 N N . ASP A 1 368 ? -4.689 -3.602 20.302 1.00 84.69 368 ASP A N 1
ATOM 3019 C CA . ASP A 1 368 ? -3.537 -2.714 20.353 1.00 84.69 368 ASP A CA 1
ATOM 3020 C C . ASP A 1 368 ? -3.238 -2.263 21.792 1.00 84.69 368 ASP A C 1
ATOM 3022 O O . ASP A 1 368 ? -3.896 -2.677 22.750 1.00 84.69 368 ASP A O 1
ATOM 3026 N N . GLU A 1 369 ? -2.214 -1.424 21.940 1.00 76.62 369 GLU A N 1
ATOM 3027 C CA . GLU A 1 369 ? -1.756 -0.901 23.231 1.00 76.62 369 GLU A CA 1
ATOM 3028 C C . GLU A 1 369 ? -2.828 -0.087 23.979 1.00 76.62 369 GLU A C 1
ATOM 3030 O O . GLU A 1 369 ? -2.769 0.023 25.201 1.00 76.62 369 GLU A O 1
ATOM 3035 N N . GLU A 1 370 ? -3.825 0.444 23.266 1.00 75.12 370 GLU A N 1
ATOM 3036 C CA . GLU A 1 370 ? -4.925 1.246 23.814 1.00 75.12 370 GLU A CA 1
ATOM 3037 C C . GLU A 1 370 ? -6.145 0.383 24.178 1.00 75.12 370 GLU A C 1
ATOM 3039 O O . GLU A 1 370 ? -7.155 0.889 24.667 1.00 75.12 370 GLU A O 1
ATOM 3044 N N . GLY A 1 371 ? -6.070 -0.931 23.944 1.00 84.12 371 GLY A N 1
ATOM 3045 C CA . GLY A 1 371 ? -7.182 -1.857 24.140 1.00 84.12 371 GLY A CA 1
ATOM 3046 C C . GLY A 1 371 ? -8.214 -1.832 23.010 1.00 84.12 371 GLY A C 1
ATOM 3047 O O . GLY A 1 371 ? -9.200 -2.569 23.088 1.00 84.12 371 GLY A O 1
ATOM 3048 N N . THR A 1 372 ? -7.983 -1.057 21.943 1.00 92.69 372 THR A N 1
ATOM 3049 C CA . THR A 1 372 ? -8.812 -1.102 20.735 1.00 92.69 372 THR A CA 1
ATOM 3050 C C . THR A 1 372 ? -8.640 -2.467 20.091 1.00 92.69 372 THR A C 1
ATOM 3052 O O . THR A 1 372 ? -7.527 -2.914 19.792 1.00 92.69 372 THR A O 1
ATOM 3055 N N . LYS A 1 373 ? -9.756 -3.161 19.874 1.00 97.56 373 LYS A N 1
ATOM 3056 C CA . LYS A 1 373 ? -9.736 -4.446 19.185 1.00 97.56 373 LYS A CA 1
ATOM 3057 C C . LYS A 1 373 ? -9.582 -4.211 17.699 1.00 97.56 373 LYS A C 1
ATOM 3059 O O . LYS A 1 373 ? -10.179 -3.288 17.145 1.00 97.56 373 LYS A O 1
ATOM 3064 N N . TYR A 1 374 ? -8.835 -5.084 17.044 1.00 97.50 374 TYR A N 1
ATOM 3065 C CA . TYR A 1 374 ? -8.727 -5.071 15.598 1.00 97.50 374 TYR A CA 1
ATOM 3066 C C . TYR A 1 374 ? -8.959 -6.452 15.007 1.00 97.50 374 TYR A C 1
ATOM 3068 O O . TYR A 1 374 ? -8.700 -7.478 15.640 1.00 97.50 374 TYR A O 1
ATOM 3076 N N . ILE A 1 375 ? -9.426 -6.456 13.766 1.00 98.00 375 ILE A N 1
ATOM 3077 C CA . ILE A 1 375 ? -9.564 -7.635 12.919 1.00 98.00 375 ILE A CA 1
ATOM 3078 C C . ILE A 1 375 ? -9.001 -7.264 11.551 1.00 98.00 375 ILE A C 1
ATOM 3080 O O . ILE A 1 375 ? -9.328 -6.203 11.024 1.00 98.00 375 ILE A O 1
ATOM 3084 N N . LEU A 1 376 ? -8.154 -8.111 10.979 1.00 97.38 376 LEU A N 1
ATOM 3085 C CA . LEU A 1 376 ? -7.550 -7.905 9.666 1.00 97.38 376 LEU A CA 1
ATOM 3086 C C . LEU A 1 376 ? -7.869 -9.090 8.765 1.00 97.38 376 LEU A C 1
ATOM 3088 O O . LEU A 1 376 ? -7.817 -10.239 9.204 1.00 97.38 376 LEU A O 1
ATOM 3092 N N . TYR A 1 377 ? -8.140 -8.799 7.496 1.00 96.62 377 TYR A N 1
ATOM 3093 C CA . TYR A 1 377 ? -8.406 -9.789 6.464 1.00 96.62 377 TYR A CA 1
ATOM 3094 C C . TYR A 1 377 ? -7.470 -9.584 5.274 1.00 96.62 377 TYR A C 1
ATOM 3096 O O . TYR A 1 377 ? -7.268 -8.463 4.801 1.00 96.62 377 TYR A O 1
ATOM 3104 N N . LYS A 1 378 ? -6.929 -10.684 4.751 1.00 93.44 378 LYS A N 1
ATOM 3105 C CA . LYS A 1 378 ? -6.143 -10.708 3.511 1.00 93.44 378 LYS A CA 1
ATOM 3106 C C . LYS A 1 378 ? -6.641 -11.804 2.595 1.00 93.44 378 LYS A C 1
ATOM 3108 O O . LYS A 1 378 ? -7.035 -12.867 3.067 1.00 93.44 378 LYS A O 1
ATOM 3113 N N . ASN A 1 379 ? -6.575 -11.574 1.287 1.00 95.56 379 ASN A N 1
ATOM 3114 C CA . ASN A 1 379 ? -6.809 -12.636 0.316 1.00 95.56 379 ASN A CA 1
ATOM 3115 C C . ASN A 1 379 ? -5.874 -13.828 0.561 1.00 95.56 379 ASN A C 1
ATOM 3117 O O . ASN A 1 379 ? -4.677 -13.652 0.782 1.00 95.56 379 ASN A O 1
ATOM 3121 N N . ALA A 1 380 ? -6.423 -15.031 0.441 1.00 93.50 380 ALA A N 1
ATOM 3122 C CA . ALA A 1 380 ? -5.710 -16.282 0.620 1.00 93.50 380 ALA A CA 1
ATOM 3123 C C . ALA A 1 380 ? -6.053 -17.283 -0.491 1.00 93.50 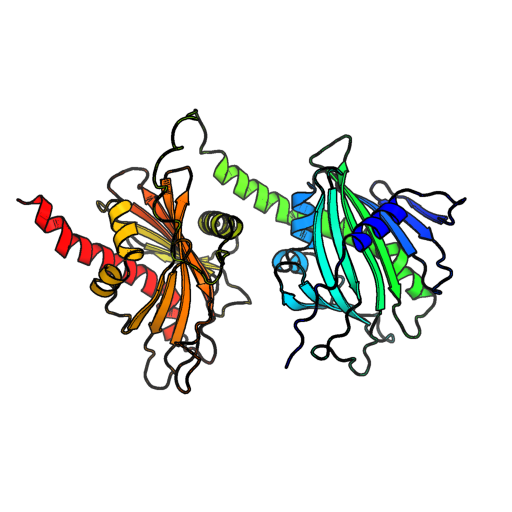380 ALA A C 1
ATOM 3125 O O . ALA A 1 380 ? -7.029 -17.134 -1.229 1.00 93.50 380 ALA A O 1
ATOM 3126 N N . VAL A 1 381 ? -5.244 -18.333 -0.600 1.00 90.19 381 VAL A N 1
ATOM 3127 C CA . VAL A 1 381 ? -5.521 -19.502 -1.439 1.00 90.19 381 VAL A CA 1
ATOM 3128 C C . VAL A 1 381 ? -5.479 -20.722 -0.536 1.00 90.19 381 VAL A C 1
ATOM 3130 O O . VAL A 1 381 ? -4.578 -20.843 0.287 1.00 90.19 381 VAL A O 1
ATOM 3133 N N . HIS A 1 382 ? -6.445 -21.626 -0.688 1.00 86.81 382 HIS A N 1
ATOM 3134 C CA . HIS A 1 382 ? -6.498 -22.844 0.107 1.00 86.81 382 HIS A CA 1
ATOM 3135 C C . HIS A 1 382 ? -6.783 -24.068 -0.778 1.00 86.81 382 HIS A C 1
ATOM 3137 O O . HIS A 1 382 ? -7.763 -24.041 -1.534 1.00 86.81 382 HIS A O 1
ATOM 3143 N N . PRO A 1 383 ? -5.991 -25.157 -0.687 1.00 84.62 383 PRO A N 1
ATOM 3144 C CA . PRO A 1 383 ? -6.148 -26.334 -1.546 1.00 84.62 383 PRO A CA 1
ATOM 3145 C C . PRO A 1 383 ? -7.534 -26.993 -1.489 1.00 84.62 383 PRO A C 1
ATOM 3147 O O . PRO A 1 383 ? -7.992 -27.530 -2.492 1.00 84.62 383 PRO A O 1
ATOM 3150 N N . SER A 1 384 ? -8.237 -26.929 -0.349 1.00 86.00 384 SER A N 1
ATOM 3151 C CA . SER A 1 384 ? -9.596 -27.498 -0.210 1.00 86.00 384 SER A CA 1
ATOM 3152 C C . SER A 1 384 ? -10.707 -26.645 -0.846 1.00 86.00 384 SER A C 1
ATOM 3154 O O . SER A 1 384 ? -11.868 -27.069 -0.922 1.00 86.00 384 SER A O 1
ATOM 3156 N N . ARG A 1 385 ? -10.375 -25.426 -1.288 1.00 87.56 385 ARG A N 1
ATOM 3157 C CA . ARG A 1 385 ? -11.300 -24.468 -1.908 1.00 87.56 385 ARG A CA 1
ATOM 3158 C C . ARG A 1 385 ? -10.693 -23.878 -3.197 1.00 87.56 385 ARG A C 1
ATOM 3160 O O . ARG A 1 385 ? -10.521 -22.656 -3.284 1.00 87.56 385 ARG A O 1
ATOM 3167 N N . PRO A 1 386 ? -10.393 -24.712 -4.217 1.00 89.31 386 PRO A N 1
ATOM 3168 C CA . PRO A 1 386 ? -9.932 -24.224 -5.515 1.00 89.31 386 PRO A CA 1
ATOM 3169 C C . PRO A 1 386 ? -11.035 -23.424 -6.225 1.00 89.31 386 PRO A C 1
ATOM 3171 O O . PRO A 1 386 ? -12.218 -23.528 -5.877 1.00 89.31 386 PRO A O 1
ATOM 3174 N N . GLU A 1 387 ? -10.657 -22.626 -7.224 1.00 91.50 387 GLU A N 1
ATOM 3175 C CA . GLU A 1 387 ? -11.627 -21.937 -8.081 1.00 91.50 387 GLU A CA 1
ATOM 3176 C C . GLU A 1 387 ? -12.482 -22.961 -8.846 1.00 91.50 387 GLU A C 1
ATOM 3178 O O . GLU A 1 387 ? -11.990 -23.998 -9.299 1.00 91.50 387 GLU A O 1
ATOM 3183 N N . ARG A 1 388 ? -13.789 -22.698 -8.962 1.00 86.19 388 ARG A N 1
ATOM 3184 C CA . ARG A 1 388 ? -14.767 -23.641 -9.525 1.00 86.19 388 ARG A CA 1
ATOM 3185 C C . ARG A 1 388 ? -15.565 -22.983 -10.638 1.00 86.19 388 ARG A C 1
ATOM 3187 O O . ARG A 1 388 ? -15.997 -21.843 -10.516 1.00 86.19 388 ARG A O 1
ATOM 3194 N N . LYS A 1 389 ? -15.831 -23.731 -11.710 1.00 86.06 389 LYS A N 1
ATOM 3195 C CA . LYS A 1 389 ? -16.678 -23.254 -12.810 1.00 86.06 389 LYS A CA 1
ATOM 3196 C C . LYS A 1 389 ? -18.065 -22.862 -12.279 1.00 86.06 389 LYS A C 1
ATOM 3198 O O . LYS A 1 389 ? -18.699 -23.645 -11.579 1.00 86.06 389 LYS A O 1
ATOM 3203 N N . GLY A 1 390 ? -18.537 -21.672 -12.649 1.00 83.38 390 GLY A N 1
ATOM 3204 C CA . GLY A 1 390 ? -19.853 -21.145 -12.259 1.00 83.38 390 GLY A CA 1
ATOM 3205 C C . GLY A 1 390 ? -19.861 -20.269 -11.000 1.00 83.38 390 GLY A C 1
ATOM 3206 O O . GLY A 1 390 ? -20.868 -19.612 -10.749 1.00 83.38 390 GLY A O 1
ATOM 3207 N N . ILE A 1 391 ? -18.750 -20.206 -10.259 1.00 86.94 391 ILE A N 1
ATOM 3208 C CA . ILE A 1 391 ? -18.550 -19.305 -9.116 1.00 86.94 391 ILE A CA 1
ATOM 3209 C C . ILE A 1 391 ? -17.290 -18.478 -9.389 1.00 86.94 391 ILE A C 1
ATOM 3211 O O . ILE A 1 391 ? -16.264 -19.014 -9.797 1.00 86.94 391 ILE A O 1
ATOM 3215 N N . VAL A 1 392 ? -17.367 -17.166 -9.198 1.00 89.00 392 VAL A N 1
ATOM 3216 C CA . VAL A 1 392 ? -16.242 -16.250 -9.398 1.00 89.00 392 VAL A CA 1
ATOM 3217 C C . VAL A 1 392 ? -15.492 -16.077 -8.078 1.00 89.00 392 VAL A C 1
ATOM 3219 O O . VAL A 1 392 ? -16.079 -15.643 -7.091 1.00 89.00 392 VAL A O 1
ATOM 3222 N N . ARG A 1 393 ? -14.186 -16.365 -8.064 1.00 94.50 393 ARG A N 1
ATOM 3223 C CA . ARG A 1 393 ? -13.321 -16.100 -6.906 1.00 94.50 393 ARG A CA 1
ATOM 3224 C C . ARG A 1 393 ? -13.030 -14.611 -6.794 1.00 94.50 393 ARG A C 1
ATOM 3226 O O . ARG A 1 393 ? -12.221 -14.075 -7.555 1.00 94.50 393 ARG A O 1
ATOM 3233 N N . ALA A 1 394 ? -13.680 -13.957 -5.841 1.00 91.38 394 ALA A N 1
ATOM 3234 C CA . ALA A 1 394 ? -13.380 -12.582 -5.481 1.00 91.38 394 ALA A CA 1
ATOM 3235 C C . ALA A 1 394 ? -12.062 -12.510 -4.692 1.00 91.38 394 ALA A C 1
ATOM 3237 O O . ALA A 1 394 ? -11.621 -13.491 -4.085 1.00 91.38 394 ALA A O 1
ATOM 3238 N N . LYS A 1 395 ? -11.410 -11.348 -4.739 1.00 92.62 395 LYS A N 1
ATOM 3239 C CA . LYS A 1 395 ? -10.119 -11.084 -4.104 1.00 92.62 395 LYS A CA 1
ATOM 3240 C C . LYS A 1 395 ? -10.259 -9.939 -3.112 1.00 92.62 395 LYS A C 1
ATOM 3242 O O . LYS A 1 395 ? -10.605 -8.828 -3.497 1.00 92.62 395 LYS A O 1
ATOM 3247 N N . THR A 1 396 ? -9.888 -10.181 -1.863 1.00 93.25 396 THR A N 1
ATOM 3248 C CA . THR A 1 396 ? -9.755 -9.108 -0.870 1.00 93.25 396 THR A CA 1
ATOM 3249 C C . THR A 1 396 ? -8.412 -8.418 -1.010 1.00 93.25 396 THR A C 1
ATOM 3251 O O . THR A 1 396 ? -7.366 -9.019 -0.768 1.00 93.25 396 THR A O 1
ATOM 3254 N N . ILE A 1 397 ? -8.441 -7.155 -1.425 1.00 90.31 397 ILE A N 1
ATOM 3255 C CA . ILE A 1 397 ? -7.242 -6.325 -1.570 1.00 90.31 397 ILE A CA 1
ATOM 3256 C C . ILE A 1 397 ? -6.791 -5.873 -0.184 1.00 90.31 397 ILE A C 1
ATOM 3258 O O . ILE A 1 397 ? -5.637 -6.062 0.195 1.00 90.31 397 ILE A O 1
ATOM 3262 N N . PHE A 1 398 ? -7.731 -5.331 0.588 1.00 88.25 398 PHE A N 1
ATOM 3263 C CA . PHE A 1 398 ? -7.511 -4.886 1.952 1.00 88.25 398 PHE A CA 1
ATOM 3264 C C . PHE A 1 398 ? -8.842 -4.847 2.698 1.00 88.25 398 PHE A C 1
ATOM 3266 O O . PHE A 1 398 ? -9.804 -4.247 2.225 1.00 88.25 398 PHE A O 1
ATOM 3273 N N . SER A 1 399 ? -8.917 -5.461 3.875 1.00 94.81 399 SER A N 1
ATOM 3274 C CA . SER A 1 399 ? -10.059 -5.255 4.758 1.00 94.81 399 SER A CA 1
ATOM 3275 C C . SER A 1 399 ? -9.652 -5.387 6.216 1.00 94.81 399 SER A C 1
ATOM 3277 O O . SER A 1 399 ? -8.801 -6.200 6.577 1.00 94.81 399 SER A O 1
ATOM 3279 N N . GLY A 1 400 ? -10.269 -4.579 7.066 1.00 97.06 400 GLY A N 1
ATOM 3280 C CA . GLY A 1 400 ? -10.081 -4.675 8.498 1.00 97.06 400 GLY A CA 1
ATOM 3281 C C . GLY A 1 400 ? -11.087 -3.843 9.270 1.00 97.06 400 GLY A C 1
ATOM 3282 O O . GLY A 1 400 ? -11.806 -3.016 8.711 1.00 97.06 400 GLY A O 1
ATOM 3283 N N . THR A 1 401 ? -11.126 -4.083 10.571 1.00 98.00 401 THR A N 1
ATOM 3284 C CA . THR A 1 401 ? -12.091 -3.489 11.487 1.00 98.00 401 THR A CA 1
ATOM 3285 C C . THR A 1 401 ? -11.382 -3.066 12.761 1.00 98.00 401 THR A C 1
ATOM 3287 O O . THR A 1 401 ? -10.627 -3.856 13.319 1.00 98.00 401 THR A O 1
ATOM 3290 N N . LEU A 1 402 ? -11.649 -1.850 13.232 1.00 98.31 402 LEU A N 1
ATOM 3291 C CA . LEU A 1 402 ? -11.303 -1.371 14.570 1.00 98.31 402 LEU A CA 1
ATOM 3292 C C . LEU A 1 402 ? -12.575 -1.316 15.414 1.00 98.31 402 LEU A C 1
ATOM 3294 O O . LEU A 1 402 ? -13.597 -0.839 14.929 1.00 98.31 402 LEU A O 1
ATOM 3298 N N . ILE A 1 403 ? -12.516 -1.789 16.655 1.00 98.19 403 ILE A N 1
ATOM 3299 C CA . ILE A 1 403 ? -13.648 -1.829 17.587 1.00 98.19 403 ILE A CA 1
ATOM 3300 C C . ILE A 1 403 ? -13.175 -1.267 18.926 1.00 98.19 403 ILE A C 1
ATOM 3302 O O . ILE A 1 403 ? -12.236 -1.787 19.530 1.00 98.19 403 ILE A O 1
ATOM 3306 N N . TYR A 1 404 ? -13.812 -0.195 19.376 1.00 97.19 404 TYR A N 1
ATOM 3307 C CA . TYR A 1 404 ? -13.378 0.607 20.517 1.00 97.19 404 TYR A CA 1
ATOM 3308 C C . TYR A 1 404 ? -14.591 1.171 21.268 1.00 97.19 404 TYR A C 1
ATOM 3310 O O . TYR A 1 404 ? -15.681 1.254 20.694 1.00 97.19 404 TYR A O 1
ATOM 3318 N N . PRO A 1 405 ? -14.454 1.517 22.559 1.00 96.06 405 PRO A N 1
ATOM 3319 C CA . PRO A 1 405 ? -15.576 2.048 23.326 1.00 96.06 405 PRO A CA 1
ATOM 3320 C C . PRO A 1 405 ? -16.025 3.400 22.767 1.00 96.06 405 PRO A C 1
ATOM 3322 O O . PRO A 1 405 ? -15.211 4.176 22.255 1.00 96.06 405 PRO A O 1
ATOM 3325 N N . ASP A 1 406 ? -17.319 3.693 22.880 1.00 92.50 406 ASP A N 1
ATOM 3326 C CA . ASP A 1 406 ? -17.797 5.050 22.648 1.00 92.50 406 ASP A CA 1
ATOM 3327 C C . ASP A 1 406 ? -17.184 6.015 23.680 1.00 92.50 406 ASP A C 1
ATOM 3329 O O . ASP A 1 406 ? -16.942 5.668 24.839 1.00 92.50 406 ASP A O 1
ATOM 3333 N N . LYS A 1 407 ? -16.900 7.247 23.244 1.00 89.12 407 LYS A N 1
ATOM 3334 C CA . LYS A 1 407 ? -16.233 8.253 24.087 1.00 89.12 407 LYS A CA 1
ATOM 3335 C C . LYS A 1 407 ? -17.126 8.771 25.213 1.00 89.12 407 LYS A C 1
ATOM 3337 O O . LYS A 1 407 ? -16.610 9.267 26.212 1.00 89.12 407 LYS A O 1
ATOM 3342 N N . THR A 1 408 ? -18.439 8.723 25.023 1.00 91.06 408 THR A N 1
ATOM 3343 C CA . THR A 1 408 ? -19.445 9.248 25.950 1.00 91.06 408 THR A CA 1
ATOM 3344 C C . THR A 1 408 ? -20.104 8.152 26.781 1.00 91.06 408 THR A C 1
ATOM 3346 O O . THR A 1 408 ? -20.507 8.420 27.910 1.00 91.06 408 THR A O 1
ATOM 3349 N N . ASP A 1 409 ? -20.143 6.919 26.273 1.00 91.31 409 ASP A N 1
ATOM 3350 C CA . ASP A 1 409 ? -20.638 5.746 26.990 1.00 91.31 409 ASP A CA 1
ATOM 3351 C C . ASP A 1 409 ? -19.704 4.531 26.812 1.00 91.31 409 ASP A C 1
ATOM 3353 O O . ASP A 1 409 ? -19.775 3.839 25.797 1.00 91.31 409 ASP A O 1
ATOM 3357 N N . PRO A 1 410 ? -18.875 4.191 27.817 1.00 88.38 410 PRO A N 1
ATOM 3358 C CA . PRO A 1 410 ? -17.993 3.024 27.757 1.00 88.38 410 PRO A CA 1
ATOM 3359 C C . PRO A 1 410 ? -18.705 1.667 27.599 1.00 88.38 410 PRO A C 1
ATOM 3361 O O . PRO A 1 410 ? -18.044 0.680 27.274 1.00 88.38 410 PRO A O 1
ATOM 3364 N N . ASN A 1 411 ? -20.022 1.590 27.837 1.00 90.12 411 ASN A N 1
ATOM 3365 C CA . ASN A 1 411 ? -20.819 0.383 27.584 1.00 90.12 411 ASN A CA 1
ATOM 3366 C C . ASN A 1 411 ? -21.335 0.298 26.142 1.00 90.12 411 ASN A C 1
ATOM 3368 O O . ASN A 1 411 ? -21.865 -0.740 25.747 1.00 90.12 411 ASN A O 1
ATOM 3372 N N . SER A 1 412 ? -21.177 1.364 25.362 1.00 94.81 412 SER A N 1
ATOM 3373 C CA . SER A 1 412 ? -21.466 1.414 23.935 1.00 94.81 412 SER A CA 1
ATOM 3374 C C . SER A 1 412 ? -20.194 1.181 23.120 1.00 94.81 412 SER A C 1
ATOM 3376 O O . SER A 1 412 ? -19.077 1.464 23.560 1.00 94.81 412 SER A O 1
ATOM 3378 N N . THR A 1 413 ? -20.355 0.666 21.903 1.00 97.94 413 THR A N 1
ATOM 3379 C CA . THR A 1 413 ? -19.232 0.367 21.005 1.00 97.94 413 THR A CA 1
ATOM 3380 C C . THR A 1 413 ? -19.268 1.242 19.766 1.00 97.94 413 THR A C 1
ATOM 3382 O O . THR A 1 413 ? -20.283 1.322 19.078 1.00 97.94 413 THR A O 1
ATOM 3385 N N . CYS A 1 414 ? -18.124 1.820 19.418 1.00 98.00 414 CYS A N 1
ATOM 3386 C CA . CYS A 1 414 ? -17.847 2.340 18.090 1.00 98.00 414 CYS A CA 1
ATOM 3387 C C . CYS A 1 414 ? -17.019 1.328 17.290 1.00 98.00 414 CYS A C 1
ATOM 3389 O O . CYS A 1 414 ? -16.117 0.666 17.808 1.00 98.00 414 CYS A O 1
ATOM 3391 N N . MET A 1 415 ? -17.317 1.210 16.002 1.00 98.00 415 MET A N 1
ATOM 3392 C CA . MET A 1 415 ? -16.614 0.324 15.089 1.00 98.00 415 MET A CA 1
ATOM 3393 C C . MET A 1 415 ? -16.335 1.034 13.769 1.00 98.00 415 MET A C 1
ATOM 3395 O O . MET A 1 415 ? -17.253 1.537 13.127 1.00 98.00 415 MET A O 1
ATOM 3399 N N . THR A 1 416 ? -15.081 1.006 13.328 1.00 97.69 416 THR A N 1
ATOM 3400 C CA . THR A 1 416 ? -14.684 1.475 11.997 1.00 97.69 416 THR A CA 1
ATOM 3401 C C . THR A 1 416 ? -14.310 0.278 11.147 1.00 97.69 416 THR A C 1
ATOM 3403 O O . THR A 1 416 ? -13.371 -0.443 11.477 1.00 97.69 416 THR A O 1
ATOM 3406 N N . MET A 1 417 ? -15.032 0.060 10.053 1.00 95.88 417 MET A N 1
ATOM 3407 C CA . MET A 1 417 ? -14.781 -1.028 9.112 1.00 95.88 417 MET A CA 1
ATOM 3408 C C . MET A 1 417 ? -14.269 -0.491 7.778 1.00 95.88 417 MET A C 1
ATOM 3410 O O . MET A 1 417 ? -14.783 0.502 7.268 1.00 95.88 417 MET A O 1
ATOM 3414 N N . LEU A 1 418 ? -13.283 -1.169 7.202 1.00 95.19 418 LEU A N 1
ATOM 3415 C CA . LEU A 1 418 ? -12.689 -0.867 5.906 1.00 95.19 418 LEU A CA 1
ATOM 3416 C C . LEU A 1 418 ? -12.759 -2.101 5.012 1.00 95.19 418 LEU A C 1
ATOM 3418 O O . LEU A 1 418 ? -12.389 -3.202 5.426 1.00 95.19 418 LEU A O 1
ATOM 3422 N N . ILE A 1 419 ? -13.254 -1.920 3.791 1.00 92.50 419 ILE A N 1
ATOM 3423 C CA . ILE A 1 419 ? -13.478 -3.004 2.834 1.00 92.50 419 ILE A CA 1
ATOM 3424 C C . ILE A 1 419 ? -13.019 -2.550 1.452 1.00 92.50 419 ILE A C 1
ATOM 3426 O O . ILE A 1 419 ? -13.552 -1.592 0.895 1.00 92.50 419 ILE A O 1
ATOM 3430 N N . GLN A 1 420 ? -12.053 -3.264 0.886 1.00 91.62 420 GLN A N 1
ATOM 3431 C CA . GLN A 1 420 ? -11.606 -3.118 -0.491 1.00 91.62 420 GLN A CA 1
ATOM 3432 C C . GLN A 1 420 ? -11.497 -4.511 -1.109 1.00 91.62 420 GLN A C 1
ATOM 3434 O O . GLN A 1 420 ? -10.537 -5.251 -0.876 1.00 91.62 420 GLN A O 1
ATOM 3439 N N . ASP A 1 421 ? -12.499 -4.858 -1.909 1.00 89.25 421 ASP A N 1
ATOM 3440 C CA . ASP A 1 421 ? -12.583 -6.138 -2.603 1.00 89.25 421 ASP A CA 1
ATOM 3441 C C . ASP A 1 421 ? -12.626 -5.922 -4.119 1.00 89.25 421 ASP A C 1
ATOM 3443 O O . ASP A 1 421 ? -13.300 -5.021 -4.626 1.00 89.25 421 ASP A O 1
ATOM 3447 N N . ASP A 1 422 ? -11.939 -6.788 -4.854 1.00 88.69 422 ASP A N 1
ATOM 3448 C CA . ASP A 1 422 ? -12.143 -7.007 -6.281 1.00 88.69 422 ASP A CA 1
ATOM 3449 C C . ASP A 1 422 ? -13.066 -8.217 -6.460 1.00 88.69 422 ASP A C 1
ATOM 3451 O O . ASP A 1 422 ? -12.683 -9.374 -6.271 1.00 88.69 422 ASP A O 1
ATOM 3455 N N . LEU A 1 423 ? -14.318 -7.948 -6.828 1.00 82.06 423 LEU A N 1
ATOM 3456 C CA . LEU A 1 423 ? -15.337 -8.980 -7.028 1.00 82.06 423 LEU A CA 1
ATOM 3457 C C . LEU A 1 423 ? -15.131 -9.824 -8.296 1.00 82.06 423 LEU A C 1
ATOM 3459 O O . LEU A 1 423 ? -15.824 -10.837 -8.447 1.00 82.06 423 LEU A O 1
ATOM 3463 N N . LYS A 1 424 ? -14.213 -9.402 -9.180 1.00 82.75 424 LYS A N 1
ATOM 3464 C CA . LYS A 1 424 ? -13.890 -9.969 -10.493 1.00 82.75 424 LYS A CA 1
ATOM 3465 C C . LYS A 1 424 ? -15.078 -10.180 -11.443 1.00 82.75 424 LYS A C 1
ATOM 3467 O O . LYS A 1 424 ? -16.246 -10.343 -11.073 1.00 82.75 424 LYS A O 1
ATOM 3472 N N . GLY A 1 425 ? -14.753 -10.242 -12.733 1.00 76.44 425 GLY A N 1
ATOM 3473 C CA . GLY A 1 425 ? -15.726 -10.475 -13.799 1.00 76.44 425 GLY A CA 1
ATOM 3474 C C . GLY A 1 425 ? -16.802 -9.388 -13.880 1.00 76.44 425 GLY A C 1
ATOM 3475 O O . GLY A 1 425 ? -16.663 -8.295 -13.338 1.00 76.44 425 GLY A O 1
ATOM 3476 N N . TYR A 1 426 ? -17.903 -9.685 -14.571 1.00 69.81 426 TYR A N 1
ATOM 3477 C CA . TYR A 1 426 ? -19.019 -8.747 -14.675 1.00 69.81 426 TYR A CA 1
ATOM 3478 C C . TYR A 1 426 ? -19.820 -8.700 -13.370 1.00 69.81 426 TYR A C 1
ATOM 3480 O O . TYR A 1 426 ? -20.371 -9.717 -12.932 1.00 69.81 426 TYR A O 1
ATOM 3488 N N . VAL A 1 427 ? -19.913 -7.517 -12.764 1.00 64.00 427 VAL A N 1
ATOM 3489 C CA . VAL A 1 427 ? -20.701 -7.275 -11.553 1.00 64.00 427 VAL A CA 1
ATOM 3490 C C . VAL A 1 427 ? -21.748 -6.201 -11.850 1.00 64.00 427 VAL A C 1
ATOM 3492 O O . VAL A 1 427 ? -21.387 -5.059 -12.143 1.00 64.00 427 VAL A O 1
ATOM 3495 N N . PRO A 1 428 ? -23.053 -6.511 -11.763 1.00 63.34 428 PRO A N 1
ATOM 3496 C CA . PRO A 1 428 ? -24.082 -5.494 -11.925 1.00 63.34 428 PRO A CA 1
ATOM 3497 C C . PRO A 1 428 ? -23.986 -4.418 -10.843 1.00 63.34 428 PRO A C 1
ATOM 3499 O O . PRO A 1 428 ? -23.726 -4.722 -9.677 1.00 63.34 428 PRO A O 1
ATOM 3502 N N . LYS A 1 429 ? -24.335 -3.173 -11.194 1.00 64.62 429 LYS A N 1
ATOM 3503 C CA . LYS A 1 429 ? -24.375 -2.044 -10.246 1.00 64.62 429 LYS A CA 1
ATOM 3504 C C . LYS A 1 429 ? -25.184 -2.347 -8.980 1.00 64.62 429 LYS A C 1
ATOM 3506 O O . LYS A 1 429 ? -24.805 -1.904 -7.911 1.00 64.62 429 LYS A O 1
ATOM 3511 N N . ALA A 1 430 ? -26.260 -3.130 -9.067 1.00 58.75 430 ALA A N 1
ATOM 3512 C CA . ALA A 1 430 ? -27.052 -3.514 -7.895 1.00 58.75 430 ALA A CA 1
ATOM 3513 C C . ALA A 1 430 ? -26.261 -4.363 -6.878 1.00 58.75 430 ALA A C 1
ATOM 3515 O O . ALA A 1 430 ? -26.403 -4.163 -5.674 1.00 58.75 430 ALA A O 1
ATOM 3516 N N . VAL A 1 431 ? -25.405 -5.273 -7.357 1.00 62.59 431 VAL A N 1
ATOM 3517 C CA . VAL A 1 431 ? -24.535 -6.102 -6.507 1.00 62.59 431 VAL A CA 1
ATOM 3518 C C . VAL A 1 431 ? -23.442 -5.235 -5.889 1.00 62.59 431 VAL A C 1
ATOM 3520 O O . VAL A 1 431 ? -23.242 -5.287 -4.681 1.00 62.59 431 VAL A O 1
ATOM 3523 N N . VAL A 1 432 ? -22.817 -4.365 -6.690 1.00 67.81 432 VAL A N 1
ATOM 3524 C CA . VAL A 1 432 ? -21.863 -3.350 -6.211 1.00 67.81 432 VAL A CA 1
ATOM 3525 C C . VAL A 1 432 ? -22.510 -2.515 -5.093 1.00 67.81 432 VAL A C 1
ATOM 3527 O O . VAL A 1 432 ? -22.006 -2.498 -3.973 1.00 67.81 432 VAL A O 1
ATOM 3530 N N . ASN A 1 433 ? -23.688 -1.932 -5.345 1.00 67.69 433 ASN A N 1
ATOM 3531 C CA . ASN A 1 433 ? -24.442 -1.124 -4.382 1.00 67.69 433 ASN A CA 1
ATOM 3532 C C . ASN A 1 433 ? -24.752 -1.874 -3.085 1.00 67.69 433 ASN A C 1
ATOM 3534 O O . ASN A 1 433 ? -24.726 -1.265 -2.016 1.00 67.69 433 ASN A O 1
ATOM 3538 N N . TYR A 1 434 ? -25.057 -3.170 -3.146 1.00 67.44 434 TYR A N 1
ATOM 3539 C CA . TYR A 1 434 ? -25.295 -3.965 -1.945 1.00 67.44 434 TYR A CA 1
ATOM 3540 C C . TYR A 1 434 ? -24.046 -4.020 -1.051 1.00 67.44 434 TYR A C 1
ATOM 3542 O O . TYR A 1 434 ? -24.130 -3.674 0.130 1.00 67.44 434 TYR A O 1
ATOM 3550 N N . PHE A 1 435 ? -22.887 -4.375 -1.615 1.00 67.31 435 PHE A N 1
ATOM 3551 C CA . PHE A 1 435 ? -21.653 -4.543 -0.843 1.00 67.31 435 PHE A CA 1
ATOM 3552 C C . PHE A 1 435 ? -21.191 -3.255 -0.161 1.00 67.31 435 PHE A C 1
ATOM 3554 O O . PHE A 1 435 ? -20.866 -3.294 1.021 1.00 67.31 435 PHE A O 1
ATOM 3561 N N . TYR A 1 436 ? -21.221 -2.107 -0.847 1.00 72.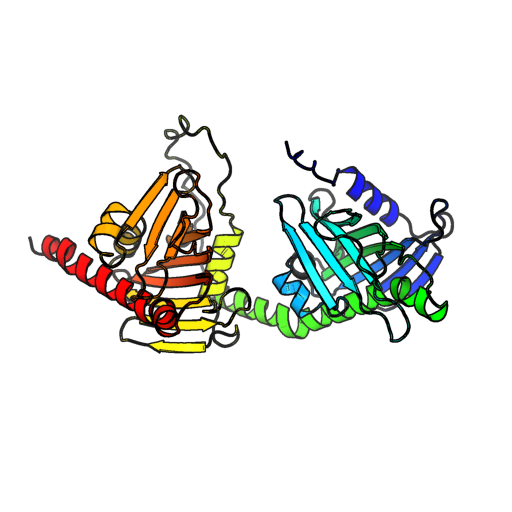56 436 TYR A N 1
ATOM 3562 C CA . TYR A 1 436 ? -20.741 -0.869 -0.226 1.00 72.56 436 TYR A CA 1
ATOM 3563 C C . TYR A 1 436 ? -21.814 -0.089 0.549 1.00 72.56 436 TYR A C 1
ATOM 3565 O O . TYR A 1 436 ? -21.470 0.609 1.491 1.00 72.56 436 TYR A O 1
ATOM 3573 N N . SER A 1 437 ? -23.110 -0.185 0.207 1.00 70.25 437 SER A N 1
ATOM 3574 C CA . SER A 1 437 ? -24.158 0.665 0.819 1.00 70.25 437 SER A CA 1
ATOM 3575 C C . SER A 1 437 ? -25.152 -0.056 1.732 1.00 70.25 437 SER A C 1
ATOM 3577 O O . SER A 1 437 ? -25.944 0.612 2.410 1.00 70.25 437 SER A O 1
ATOM 3579 N N . LYS A 1 438 ? -25.180 -1.394 1.719 1.00 76.75 438 LYS A N 1
ATOM 3580 C CA . LYS A 1 438 ? -26.126 -2.203 2.505 1.00 76.75 438 LYS A CA 1
ATOM 3581 C C . LYS A 1 438 ? -25.427 -3.150 3.470 1.00 76.75 438 LYS A C 1
ATOM 3583 O O . LYS A 1 438 ? -25.893 -3.243 4.596 1.00 76.75 438 LYS A O 1
ATOM 3588 N N . ALA A 1 439 ? -24.325 -3.793 3.084 1.00 80.50 439 ALA A N 1
ATOM 3589 C CA . ALA A 1 439 ? -23.679 -4.793 3.938 1.00 80.50 439 ALA A CA 1
ATOM 3590 C C . ALA A 1 439 ? -23.267 -4.260 5.331 1.00 80.50 439 ALA A C 1
ATOM 3592 O O . ALA A 1 439 ? -23.637 -4.908 6.308 1.00 80.50 439 ALA A O 1
ATOM 3593 N N . PRO A 1 440 ? -22.639 -3.071 5.476 1.00 89.75 440 PRO A N 1
ATOM 3594 C CA . PRO A 1 440 ? -22.372 -2.487 6.797 1.00 89.75 440 PRO A CA 1
ATOM 3595 C C . PRO A 1 440 ? -23.633 -2.265 7.644 1.00 89.75 440 PRO A C 1
ATOM 3597 O O . PRO A 1 440 ? -23.642 -2.529 8.839 1.00 89.75 440 PRO A O 1
ATOM 3600 N N . ILE A 1 441 ? -24.727 -1.821 7.020 1.00 89.50 441 ILE A N 1
ATOM 3601 C CA . ILE A 1 441 ? -25.999 -1.570 7.712 1.00 89.50 441 ILE A CA 1
ATOM 3602 C C . ILE A 1 441 ? -26.606 -2.888 8.196 1.00 89.50 441 ILE A C 1
ATOM 3604 O O . ILE A 1 441 ? -26.978 -3.000 9.355 1.00 89.50 441 ILE A O 1
ATOM 3608 N N . VAL A 1 442 ? -26.621 -3.913 7.340 1.00 86.50 442 VAL A N 1
ATOM 3609 C CA . VAL A 1 442 ? -27.106 -5.255 7.700 1.00 86.50 442 VAL A CA 1
ATOM 3610 C C . VAL A 1 442 ? -26.255 -5.872 8.814 1.00 86.50 442 VAL A C 1
ATOM 3612 O O . VAL A 1 442 ? -26.790 -6.523 9.706 1.00 86.50 442 VAL A O 1
ATOM 3615 N N . TRP A 1 443 ? -24.935 -5.660 8.797 1.00 90.88 443 TRP A N 1
ATOM 3616 C CA . TRP A 1 443 ? -24.049 -6.069 9.890 1.00 90.88 443 TRP A CA 1
ATOM 3617 C C . TRP A 1 443 ? -24.445 -5.420 11.214 1.00 90.88 443 TRP A C 1
ATOM 3619 O O . TRP A 1 443 ? -24.578 -6.119 12.217 1.00 90.88 443 TRP A O 1
ATOM 3629 N N . HIS A 1 444 ? -24.668 -4.104 11.208 1.00 95.12 444 HIS A N 1
ATOM 3630 C CA . HIS A 1 444 ? -25.123 -3.377 12.390 1.00 95.12 444 HIS A CA 1
ATOM 3631 C C . HIS A 1 444 ? -26.463 -3.913 12.914 1.00 95.12 444 HIS A C 1
ATOM 3633 O O . HIS A 1 444 ? -26.561 -4.301 14.081 1.00 95.12 444 HIS A O 1
ATOM 3639 N N . GLU A 1 445 ? -27.466 -3.999 12.038 1.00 92.88 445 GLU A N 1
ATOM 3640 C CA . GLU A 1 445 ? -28.827 -4.429 12.374 1.00 92.88 445 GLU A CA 1
ATOM 3641 C C . GLU A 1 445 ? -28.849 -5.861 12.926 1.00 92.88 445 GLU A C 1
ATOM 3643 O O . GLU A 1 445 ? -29.487 -6.126 13.948 1.00 92.88 445 GLU A O 1
ATOM 3648 N N . ASN A 1 446 ? -28.119 -6.787 12.295 1.00 93.31 446 ASN A N 1
ATOM 3649 C CA . ASN A 1 446 ? -28.100 -8.188 12.706 1.00 93.31 446 ASN A CA 1
ATOM 3650 C C . ASN A 1 446 ? -27.358 -8.401 14.028 1.00 93.31 446 ASN A C 1
ATOM 3652 O O . ASN A 1 446 ? -27.845 -9.158 14.867 1.00 93.31 446 ASN A O 1
ATOM 3656 N N . ILE A 1 447 ? -26.207 -7.748 14.233 1.00 94.06 447 ILE A N 1
ATOM 3657 C CA . ILE A 1 447 ? -25.463 -7.834 15.500 1.00 94.06 447 ILE A CA 1
ATOM 3658 C C . ILE A 1 447 ? -26.314 -7.270 16.640 1.00 94.06 447 ILE A C 1
ATOM 3660 O O . ILE A 1 447 ? -26.450 -7.925 17.673 1.00 94.06 447 ILE A O 1
ATOM 3664 N N . THR A 1 448 ? -26.940 -6.107 16.433 1.00 95.00 448 THR A N 1
ATOM 3665 C CA . THR A 1 448 ? -27.820 -5.470 17.426 1.00 95.00 448 THR A CA 1
ATOM 3666 C C . THR A 1 448 ? -29.009 -6.371 17.759 1.00 95.00 448 THR A C 1
ATOM 3668 O O . THR A 1 448 ? -29.225 -6.716 18.919 1.00 95.00 448 THR A O 1
ATOM 3671 N N . SER A 1 449 ? -29.713 -6.863 16.736 1.00 92.94 449 SER A N 1
ATOM 3672 C CA . SER A 1 449 ? -30.868 -7.754 16.910 1.00 92.94 449 SER A CA 1
ATOM 3673 C C . SER A 1 449 ? -30.495 -9.065 17.609 1.00 92.94 449 SER A C 1
ATOM 3675 O O . SER A 1 449 ? -31.239 -9.576 18.450 1.00 92.94 449 SER A O 1
ATOM 3677 N N . TYR A 1 450 ? -29.341 -9.643 17.265 1.00 90.81 450 TYR A N 1
ATOM 3678 C CA . TYR A 1 450 ? -28.847 -10.860 17.901 1.00 90.81 450 TYR A CA 1
ATOM 3679 C C . TYR A 1 450 ? -28.490 -10.613 19.369 1.00 90.81 450 TYR A C 1
ATOM 3681 O O . TYR A 1 450 ? -28.871 -11.404 20.235 1.00 90.81 450 TYR A O 1
ATOM 3689 N N . TYR A 1 451 ? -27.820 -9.495 19.660 1.00 89.75 451 TYR A N 1
ATOM 3690 C CA . TYR A 1 451 ? -27.488 -9.094 21.020 1.00 89.75 451 TYR A CA 1
ATOM 3691 C C . TYR A 1 451 ? -28.741 -8.921 21.885 1.00 89.75 451 TYR A C 1
ATOM 3693 O O . TYR A 1 451 ? -28.855 -9.541 22.944 1.00 89.75 451 TYR A O 1
ATOM 3701 N N . GLU A 1 452 ? -29.728 -8.166 21.406 1.00 91.00 452 GLU A N 1
ATOM 3702 C CA . GLU A 1 452 ? -31.005 -7.986 22.096 1.00 91.00 452 GLU A CA 1
ATOM 3703 C C . GLU A 1 452 ? -31.697 -9.330 22.346 1.00 91.00 452 GLU A C 1
ATOM 3705 O O . GLU A 1 452 ? -32.146 -9.617 23.458 1.00 91.00 452 GLU A O 1
ATOM 3710 N N . LYS A 1 453 ? -31.734 -10.211 21.345 1.00 88.44 453 LYS A N 1
ATOM 3711 C CA . LYS A 1 453 ? -32.394 -11.513 21.466 1.00 88.44 453 LYS A CA 1
ATOM 3712 C C . LYS A 1 453 ? -31.725 -12.441 22.486 1.00 88.44 453 LYS A C 1
ATOM 3714 O O . LYS A 1 453 ? -32.440 -13.143 23.207 1.00 88.44 453 LYS A O 1
ATOM 3719 N N . VAL A 1 454 ? -30.393 -12.498 22.503 1.00 85.50 454 VAL A N 1
ATOM 3720 C CA . VAL A 1 454 ? -29.617 -13.526 23.224 1.00 85.50 454 VAL A CA 1
ATOM 3721 C C . VAL A 1 454 ? -29.083 -13.031 24.568 1.00 85.50 454 VAL A C 1
ATOM 3723 O O . VAL A 1 454 ? -29.055 -13.799 25.531 1.00 85.50 454 VAL A O 1
ATOM 3726 N N . TYR A 1 455 ? -28.684 -11.763 24.653 1.00 76.12 455 TYR A N 1
ATOM 3727 C CA . TYR A 1 455 ? -27.987 -11.204 25.811 1.00 76.12 455 TYR A CA 1
ATOM 3728 C C . TYR A 1 455 ? -28.895 -10.304 26.655 1.00 76.12 455 TYR A C 1
ATOM 3730 O O . TYR A 1 455 ? -28.931 -10.483 27.867 1.00 76.12 455 TYR A O 1
ATOM 3738 N N . SER A 1 456 ? -29.736 -9.449 26.055 1.00 65.12 456 SER A N 1
ATOM 3739 C CA . SER A 1 456 ? -30.609 -8.546 26.841 1.00 65.12 456 SER A CA 1
ATOM 3740 C C . SER A 1 456 ? -31.681 -9.265 27.678 1.00 65.12 456 SER A C 1
ATOM 3742 O O . SER A 1 456 ? -32.211 -8.715 28.643 1.00 65.12 456 SER A O 1
ATOM 3744 N N . LYS A 1 457 ? -32.002 -10.524 27.342 1.00 53.53 457 LYS A N 1
ATOM 3745 C CA . LYS A 1 457 ? -32.914 -11.361 28.140 1.00 53.53 457 LYS A CA 1
ATOM 3746 C C . LYS A 1 457 ? -32.257 -11.981 29.376 1.00 53.53 457 LYS A C 1
ATOM 3748 O O . LYS A 1 457 ? -32.991 -12.416 30.256 1.00 53.53 457 LYS A O 1
ATOM 3753 N N . LYS A 1 458 ? -30.921 -12.040 29.448 1.00 49.56 458 LYS A N 1
ATOM 3754 C CA . LYS A 1 458 ? -30.193 -12.613 30.593 1.00 49.56 458 LYS A CA 1
ATOM 3755 C C . LYS A 1 458 ? -30.026 -11.638 31.761 1.00 49.56 458 LYS A C 1
ATOM 3757 O O . LYS A 1 458 ? -29.939 -12.106 32.884 1.00 49.56 458 LYS A O 1
ATOM 3762 N N . ASP A 1 459 ? -30.088 -10.330 31.516 1.00 44.06 459 ASP A N 1
ATOM 3763 C CA . ASP A 1 459 ? -29.971 -9.296 32.560 1.00 44.06 459 ASP A CA 1
ATOM 3764 C C . ASP A 1 459 ? -31.328 -8.900 33.188 1.00 44.06 459 ASP A C 1
ATOM 3766 O O . ASP A 1 459 ? -31.435 -7.902 33.900 1.00 44.06 459 ASP A O 1
ATOM 3770 N N . ARG A 1 460 ? -32.396 -9.671 32.920 1.00 40.91 460 ARG A N 1
ATOM 3771 C CA . ARG A 1 460 ? -33.741 -9.503 33.518 1.00 40.91 460 ARG A CA 1
ATOM 3772 C C . ARG A 1 460 ? -34.133 -10.619 34.500 1.00 40.91 460 ARG A C 1
ATOM 3774 O O . ARG A 1 460 ? -35.299 -10.701 34.886 1.00 40.91 460 ARG A O 1
ATOM 3781 N N . THR A 1 461 ? -33.185 -11.460 34.896 1.00 32.66 461 THR A N 1
ATOM 3782 C CA . THR A 1 461 ? -33.313 -12.484 35.949 1.00 32.66 461 THR A CA 1
ATOM 3783 C C . THR A 1 461 ? -32.148 -12.348 36.898 1.00 32.66 461 THR A C 1
ATOM 3785 O O . THR A 1 461 ? -32.385 -12.438 38.119 1.00 32.66 461 THR A O 1
#

Mean predicted aligned error: 17.01 Å

Organism: Amphimedon queenslandica (NCBI:txid400682)

Secondary structure (DSSP, 8-state):
-------S--HHHHHHHHHHHT---GGGTEEEEEE-SSEEEEEEEETTEEEEEEEEEEEETT--HHHHHHHHH-HHHHHHH--S-SEEEEEEE-SS-EEEEEEEPPPTTS-EEEEEEEEEEEEETTTTEEEEEEEE---TTS---TTEEE-EEEEEEEEEEE-SS-TTSEEEEEEEEEE--S---TTTTTIIIIIHHHHHHHHHHHHIIIIIHHHHHHHHHHHHTS-------------TT--SS--S--S-S--HHHHHHHHHHHH--GGGTPEEEEE-SSEEEEEEEETTEEEEEEEEEEEETT--HHHHHHHHH-HHHHHHH-TT-SEEEEEEE-SS-EEEEEEE---TTS-EEEEEEEEEEEE-TT--EEEEEEE---TTS---TTEEE-EEEEEEEEEEE-SS-TTSEEEEEEEEEE--S---HHHHHHHHHTHHHHHHHHHHHHHHHHTTTGGG-

pLDDT: mean 82.73, std 17.93, range [24.09, 98.31]

Foldseek 3Di:
DDPPPDDPDDPVLVVVVVVVVPDQDVVVQWDWDDDDPFKTKIWGCDPVDNFIKIKMKGKFPQAALVNVCCCVPVVVNVVVQDPQFPDWDFPDDDPFWTWIKTWGDDPPPAFIEIFTWIKGWDDDVVVQKIKIWIAGDDDPVDDDDPRYHYKHFPTWMKIWHQDPVGNSMIIIITIGGIGSDDDDDPVCSCVRHPCVSVSVNVRSNCCCVPPVVVLVVLLVVVVVVDDDDDDDDDDPDDDPPQPDDDPDDPDFPDDVVQVVVVVSVLSDDVVNQWDWDDDDPFKTKTAHDDPQAPLGKIKMKGKFPLAALVLLVCCVPVQVNVCVLVVQWVDWDFPDDDPAWTWIKTWHDDDPPDFTEIFIWIKGWDADPVRWIKIWIAGDDDPVDDDDPRYHYKGWPTWMKTWAADPVGNSMIIMMIIGGIHRDDDDDPVNSCCVRPPPVVSSNVSSNVSCCVPPVVVVVD

InterPro domains:
  IPR002913 START domain [PF01852] (24-202)
  IPR002913 START domain [PF01852] (309-438)
  IPR002913 START domain [PS50848] (25-213)
  IPR002913 START domain [PS50848] (296-456)
  IPR002913 START domain [SM00234] (12-214)
  IPR002913 START domain [SM00234] (254-457)
  IPR023393 START-like domain superfamily [G3DSA:3.30.530.20] (5-212)
  IPR023393 START-like domain superfamily [G3DSA:3.30.530.20] (257-457)
  IPR051213 START domain-containing lipid transfer [PTHR19308] (9-209)

Sequence (461 aa):
MAEQAENPFSPADLEKLLKEESSNSEAEGWHFVKRTEFLEIWKKDDPGTPIKLMKSFVQFPGISPDDLIEMVFNFEIRRRWDKNFSTIEIVEEKADYKLVYWVYKMPIGVSDRDIVQYMKKGKDEDKNLQYVIYKDAIDDRKPEVPKVVRAKTILSGLIVRPMEDDPKSTKVSFFAQVDPMGLLPKSLTNLFAGSAPTDFHEAVTKFYREEYSKEKAFLKSCYFNYSSSSYKQAYCKRNSLQRKMAQSSEHSPFTDGDLQRLKLEAASNEESGFEFFKKTDHVELWRRPTEESPIGLVKGFLHFPGIPVETVFKLIVDIELRREWEKQIPVLEVLDDNSSYRTIYWLVKTPVGVSDRDFVQHMTHGSDEEGTKYILYKNAVHPSRPERKGIVRAKTIFSGTLIYPDKTDPNSTCMTMLIQDDLKGYVPKAVVNYFYSKAPIVWHENITSYYEKVYSKKDRT